Protein AF-A0A0S7CV14-F1 (afdb_monomer_lite)

Foldseek 3Di:
DDDDDDDDDDDDDDDDDDDDDDDDDDDDPPDDPPVPVVVVVVVVPDDDPPDDDDDPDDDDDDDPDDPPDDPPPDPDPADPPHDDPPDPDCPPPVNVVVVVVVVVVVVVVCVVCCVVCVLVVVLLVLLLLVLLLLLVQLVVVVVVVDPSLVSLCVSLVVVVVVVVCCLVPVVVLCVVQLVVCLVCVLVLLVVVCPDPVNVVVCVVPVCSVVSNVVSVCCVPDCCNVCVSVVCVVVVVVVSVVVVVSVVSSSVSNSVCNSCVVVVLVVVLVVDDPVCSVVSSVVVVLVSLLSNLVSNLLLVQLVVLLVQQLVLCVVLVQPPSSVLSVQLSVLSSPPPVSLVVSLVVSLVSLCSVPNVSSVVSSVSSVVVVVCCVPPSVVVSNVVSPPPPPPDD

Sequence (391 aa):
MKERKDPTPAEQGPGTSPGGLDDGSAQDGRDHGEGLMASFVRRLRQPIPGAQPRVRFEMPPELEHDATAEPALDESDGPRFGSPGPRMSAQHPLYVGFMGTAGVGVALMLYYIGTNTAQLLLWIVTALFIALGLDPVVRGLEERKVPRPAGVVIAVGVLVAGVAAFFATLIPTIVEQVSQIVRQAPDWIRGFVDSDFFRSLDSQFGVRDKISQELDKFVKNPDAMGGIFGGVVGFGSTVANGVFGTLIVLVLSLYFLGALPAMKRWGYRLAPRSRRPRVEALSEEITRSVGNYVIGQVCVALLNALFAFIVMSILGIPFSVLLAFVVALLAFIPLVGGLIAAVVVILVALTAGWQTAVIYAICYFAYLQFEAYFISPRIMQKAVAVRVLSP

Structure (mmCIF, N/CA/C/O backbone):
data_AF-A0A0S7CV14-F1
#
_entry.id   AF-A0A0S7CV14-F1
#
loop_
_atom_site.group_PDB
_atom_site.id
_atom_site.type_symbol
_atom_site.label_atom_id
_atom_site.label_alt_id
_atom_site.label_comp_id
_atom_site.label_asym_id
_atom_site.label_entity_id
_atom_site.label_seq_id
_atom_site.pdbx_PDB_ins_code
_atom_site.Cartn_x
_atom_site.Cartn_y
_atom_site.Cartn_z
_atom_site.occupancy
_atom_site.B_iso_or_equiv
_atom_site.auth_seq_id
_atom_site.auth_comp_id
_atom_site.auth_asym_id
_atom_site.auth_atom_id
_atom_site.pdbx_PDB_model_num
ATOM 1 N N . MET A 1 1 ? 58.631 -29.828 -69.213 1.00 36.16 1 MET A N 1
ATOM 2 C CA . MET A 1 1 ? 59.433 -30.170 -70.406 1.00 36.16 1 MET A CA 1
ATOM 3 C C . MET A 1 1 ? 58.811 -31.413 -71.028 1.00 36.16 1 MET A C 1
ATOM 5 O O . MET A 1 1 ? 58.917 -32.447 -70.393 1.00 36.16 1 MET A O 1
ATOM 9 N N . LYS A 1 2 ? 58.154 -31.251 -72.199 1.00 37.91 2 LYS A N 1
ATOM 10 C CA . LYS A 1 2 ? 57.553 -32.270 -73.108 1.00 37.91 2 LYS A CA 1
ATOM 11 C C . LYS A 1 2 ? 56.426 -33.155 -72.515 1.00 37.91 2 LYS A C 1
ATOM 13 O O . LYS A 1 2 ? 56.500 -33.524 -71.361 1.00 37.91 2 LYS A O 1
ATOM 18 N N . GLU A 1 3 ? 55.330 -33.508 -73.193 1.00 39.34 3 GLU A N 1
ATOM 19 C CA . GLU A 1 3 ? 54.965 -33.464 -74.617 1.00 39.34 3 GLU A CA 1
ATOM 20 C C . GLU A 1 3 ? 53.428 -33.600 -74.784 1.00 39.34 3 GLU A C 1
ATOM 22 O O . GLU A 1 3 ? 52.777 -34.285 -74.000 1.00 39.34 3 GLU A O 1
ATOM 27 N N . ARG A 1 4 ? 52.858 -32.946 -75.809 1.00 44.75 4 ARG A N 1
ATOM 28 C CA . ARG A 1 4 ? 51.494 -33.156 -76.351 1.00 44.75 4 ARG A CA 1
ATOM 29 C C . ARG A 1 4 ? 51.472 -34.389 -77.267 1.00 44.75 4 ARG A C 1
ATOM 31 O O . ARG A 1 4 ? 52.431 -34.516 -78.022 1.00 44.75 4 ARG A O 1
ATOM 38 N N . LYS A 1 5 ? 50.332 -35.102 -77.373 1.00 39.78 5 LYS A N 1
ATOM 39 C CA . LYS A 1 5 ? 49.620 -35.399 -78.652 1.00 39.78 5 LYS A CA 1
ATOM 40 C C . LYS A 1 5 ? 48.341 -36.247 -78.455 1.00 39.78 5 LYS A C 1
ATOM 42 O O . LYS A 1 5 ? 48.437 -37.353 -77.940 1.00 39.78 5 LYS A O 1
ATOM 47 N N . ASP A 1 6 ? 47.194 -35.753 -78.937 1.00 46.38 6 ASP A N 1
ATOM 48 C CA . ASP A 1 6 ? 45.999 -36.552 -79.316 1.00 46.38 6 ASP A CA 1
ATOM 49 C C . ASP A 1 6 ? 46.256 -37.303 -80.653 1.00 46.38 6 ASP A C 1
ATOM 51 O O . ASP A 1 6 ? 47.257 -36.975 -81.313 1.00 46.38 6 ASP A O 1
ATOM 55 N N . PRO A 1 7 ? 45.420 -38.279 -81.103 1.00 54.41 7 PRO A N 1
ATOM 56 C CA . PRO A 1 7 ? 44.125 -37.985 -81.770 1.00 54.41 7 PRO A CA 1
ATOM 57 C C . PRO A 1 7 ? 42.987 -39.048 -81.633 1.00 54.41 7 PRO A C 1
ATOM 59 O O . PRO A 1 7 ? 43.198 -40.188 -81.233 1.00 54.41 7 PRO A O 1
ATOM 62 N N . THR A 1 8 ? 41.768 -38.637 -82.021 1.00 42.69 8 THR A N 1
ATOM 63 C CA . THR A 1 8 ? 40.492 -39.381 -82.262 1.00 42.69 8 THR A CA 1
ATOM 64 C C . THR A 1 8 ? 40.602 -40.449 -83.385 1.00 42.69 8 THR A C 1
ATOM 66 O O . THR A 1 8 ? 41.583 -40.365 -84.129 1.00 42.69 8 THR A O 1
ATOM 69 N N . PRO A 1 9 ? 39.669 -41.434 -83.571 1.00 50.28 9 PRO A N 1
ATOM 70 C CA . PRO A 1 9 ? 38.353 -41.280 -84.278 1.00 50.28 9 PRO A CA 1
ATOM 71 C C . PRO A 1 9 ? 37.208 -42.228 -83.759 1.00 50.28 9 PRO A C 1
ATOM 73 O O . PRO A 1 9 ? 37.482 -43.202 -83.075 1.00 50.28 9 PRO A O 1
ATOM 76 N N . ALA A 1 10 ? 35.908 -41.887 -83.787 1.00 36.81 10 ALA A N 1
ATOM 77 C CA . ALA A 1 10 ? 34.860 -41.947 -84.839 1.00 36.81 10 ALA A CA 1
ATOM 78 C C . ALA A 1 10 ? 34.202 -43.330 -85.153 1.00 36.81 10 ALA A C 1
ATOM 80 O O . ALA A 1 10 ? 34.889 -44.321 -85.356 1.00 36.81 10 ALA A O 1
ATOM 81 N N . GLU A 1 11 ? 32.859 -43.277 -85.285 1.00 38.25 11 GLU A N 1
ATOM 82 C CA . GLU A 1 11 ? 31.893 -44.147 -86.010 1.00 38.25 11 GLU A CA 1
ATOM 83 C C . GLU A 1 11 ? 31.310 -45.444 -85.402 1.00 38.25 11 GLU A C 1
ATOM 85 O O . GLU A 1 11 ? 32.016 -46.418 -85.167 1.00 38.25 11 GLU A O 1
ATOM 90 N N . GLN A 1 12 ? 29.964 -45.491 -85.305 1.00 35.78 12 GLN A N 1
ATOM 91 C CA . GLN A 1 12 ? 29.077 -46.339 -86.141 1.00 35.78 12 GLN A CA 1
ATOM 92 C C . GLN A 1 12 ? 27.573 -46.019 -85.900 1.00 35.78 12 GLN A C 1
ATOM 94 O O . GLN A 1 12 ? 27.108 -46.018 -84.763 1.00 35.78 12 GLN A O 1
ATOM 99 N N . GLY A 1 13 ? 26.823 -45.723 -86.980 1.00 32.78 13 GLY A N 1
ATOM 100 C CA . GLY A 1 13 ? 25.337 -45.732 -87.050 1.00 32.78 13 GLY A CA 1
ATOM 101 C C . GLY A 1 13 ? 24.785 -47.162 -87.267 1.00 32.78 13 GLY A C 1
ATOM 102 O O . GLY A 1 13 ? 25.538 -48.083 -86.953 1.00 32.78 13 GLY A O 1
ATOM 103 N N . PRO A 1 14 ? 23.580 -47.425 -87.854 1.00 49.25 14 PRO A N 1
ATOM 104 C CA . PRO A 1 14 ? 22.709 -46.539 -88.663 1.00 49.25 14 PRO A CA 1
ATOM 105 C C . PRO A 1 14 ? 21.156 -46.754 -88.557 1.00 49.25 14 PRO A C 1
ATOM 107 O O . PRO A 1 14 ? 20.682 -47.691 -87.927 1.00 49.25 14 PRO A O 1
ATOM 110 N N . GLY A 1 15 ? 20.386 -45.934 -89.304 1.00 32.53 15 GLY A N 1
ATOM 111 C CA . GLY A 1 15 ? 19.053 -46.251 -89.889 1.00 32.53 15 GLY A CA 1
ATOM 112 C C . GLY A 1 15 ? 17.812 -45.946 -89.026 1.00 32.53 15 GLY A C 1
ATOM 113 O O . GLY A 1 15 ? 17.838 -46.181 -87.831 1.00 32.53 15 GLY A O 1
ATOM 114 N N . THR A 1 16 ? 16.665 -45.435 -89.495 1.00 34.78 16 THR A N 1
ATOM 115 C CA . THR A 1 16 ? 16.084 -45.152 -90.829 1.00 34.78 16 THR A CA 1
ATOM 116 C C . THR A 1 16 ? 14.830 -44.254 -90.643 1.00 34.78 16 THR A C 1
ATOM 118 O O . THR A 1 16 ? 14.203 -44.296 -89.591 1.00 34.78 16 THR A O 1
ATOM 121 N N . SER A 1 17 ? 14.480 -43.455 -91.667 1.00 37.56 17 SER A N 1
ATOM 122 C CA . SER A 1 17 ? 13.232 -42.654 -91.880 1.00 37.56 17 SER A CA 1
ATOM 123 C C . SER A 1 17 ? 11.912 -43.476 -91.804 1.00 37.56 17 SER A C 1
ATOM 125 O O . SER A 1 17 ? 12.051 -44.695 -91.708 1.00 37.56 17 SER A O 1
ATOM 127 N N . PRO A 1 18 ? 10.660 -42.936 -91.956 1.00 47.88 18 PRO A N 1
ATOM 128 C CA . PRO A 1 18 ? 10.207 -41.593 -92.403 1.00 47.88 18 PRO A CA 1
ATOM 129 C C . PRO A 1 18 ? 8.995 -40.952 -91.650 1.00 47.88 18 PRO A C 1
ATOM 131 O O . PRO A 1 18 ? 8.305 -41.592 -90.875 1.00 47.88 18 PRO A O 1
ATOM 134 N N . GLY A 1 19 ? 8.738 -39.669 -91.955 1.00 32.25 19 GLY A N 1
ATOM 135 C CA . GLY A 1 19 ? 7.434 -39.025 -92.233 1.00 32.25 19 GLY A CA 1
ATOM 136 C C . GLY A 1 19 ? 6.157 -39.305 -91.413 1.00 32.25 19 GLY A C 1
ATOM 137 O O . GLY A 1 19 ? 5.649 -40.416 -91.406 1.00 32.25 19 GLY A O 1
ATOM 138 N N . GLY A 1 20 ? 5.512 -38.212 -90.977 1.00 31.31 20 GLY A N 1
ATOM 139 C CA . GLY A 1 20 ? 4.050 -38.068 -91.063 1.00 31.31 20 GLY A CA 1
ATOM 140 C C . GLY A 1 20 ? 3.252 -37.993 -89.756 1.00 31.31 20 GLY A C 1
ATOM 141 O O . GLY A 1 20 ? 2.954 -39.018 -89.166 1.00 31.31 20 GLY A O 1
ATOM 142 N N . LEU A 1 21 ? 2.804 -36.765 -89.464 1.00 37.84 21 LEU A N 1
ATOM 143 C CA . LEU A 1 21 ? 1.480 -36.363 -88.957 1.00 37.84 21 LEU A CA 1
ATOM 144 C C . LEU A 1 21 ? 1.041 -36.641 -87.497 1.00 37.84 21 LEU A C 1
ATOM 146 O O . LEU A 1 21 ? 1.035 -37.758 -86.998 1.00 37.84 21 LEU A O 1
ATOM 150 N N . ASP A 1 22 ? 0.541 -35.528 -86.950 1.00 38.75 22 ASP A N 1
ATOM 151 C CA . ASP A 1 22 ? -0.572 -35.319 -86.018 1.00 38.75 22 ASP A CA 1
ATOM 152 C C . ASP A 1 22 ? -0.367 -35.239 -84.490 1.00 38.75 22 ASP A C 1
ATOM 154 O O . ASP A 1 22 ? 0.005 -36.179 -83.796 1.00 38.75 22 ASP A O 1
ATOM 158 N N . ASP A 1 23 ? -0.757 -34.040 -84.032 1.00 38.38 23 ASP A N 1
ATOM 159 C CA . ASP A 1 23 ? -1.493 -33.673 -82.824 1.00 38.38 23 ASP A CA 1
ATOM 160 C C . ASP A 1 23 ? -0.839 -33.648 -81.435 1.00 38.38 23 ASP A C 1
ATOM 162 O O . ASP A 1 23 ? -0.288 -34.613 -80.917 1.00 38.38 23 ASP A O 1
ATOM 166 N N . GLY A 1 24 ? -1.086 -32.518 -80.757 1.00 33.62 24 GLY A N 1
ATOM 167 C CA . GLY A 1 24 ? -1.339 -32.528 -79.316 1.00 33.62 24 GLY A CA 1
ATOM 168 C C . GLY A 1 24 ? -0.410 -31.681 -78.453 1.00 33.62 24 GLY A C 1
ATOM 169 O O . GLY A 1 24 ? 0.493 -32.196 -77.811 1.00 33.62 24 GLY A O 1
ATOM 170 N N . SER A 1 25 ? -0.714 -30.382 -78.372 1.00 38.00 25 SER A N 1
ATOM 171 C CA . SER A 1 25 ? -0.746 -29.576 -77.134 1.00 38.00 25 SER A CA 1
ATOM 172 C C . SER A 1 25 ? 0.313 -29.813 -76.036 1.00 38.00 25 SER A C 1
ATOM 174 O O . SER A 1 25 ? 0.199 -30.758 -75.260 1.00 38.00 25 SER A O 1
ATOM 176 N N . ALA A 1 26 ? 1.209 -28.835 -75.847 1.00 38.34 26 ALA A N 1
ATOM 177 C CA . ALA A 1 26 ? 1.405 -28.096 -74.581 1.00 38.34 26 ALA A CA 1
ATOM 178 C C . ALA A 1 26 ? 2.696 -27.260 -74.658 1.00 38.34 26 ALA A C 1
ATOM 180 O O . ALA A 1 26 ? 3.786 -27.760 -74.387 1.00 38.34 26 ALA A O 1
ATOM 181 N N . GLN A 1 27 ? 2.576 -25.979 -75.024 1.00 45.00 27 GLN A N 1
ATOM 182 C CA . GLN A 1 27 ? 3.681 -25.022 -74.958 1.00 45.00 27 GLN A CA 1
ATOM 183 C C . GLN A 1 27 ? 3.484 -24.060 -73.779 1.00 45.00 27 GLN A C 1
ATOM 185 O O . GLN A 1 27 ? 2.411 -23.495 -73.571 1.00 45.00 27 GLN A O 1
ATOM 190 N N . ASP A 1 28 ? 4.565 -23.963 -73.012 1.00 41.22 28 ASP A N 1
ATOM 191 C CA . ASP A 1 28 ? 4.828 -23.215 -71.786 1.00 41.22 28 ASP A CA 1
ATOM 192 C C . ASP A 1 28 ? 4.597 -21.703 -71.975 1.00 41.22 28 ASP A C 1
ATOM 194 O O . ASP A 1 28 ? 5.262 -21.046 -72.774 1.00 41.22 28 ASP A O 1
ATOM 198 N N . GLY A 1 29 ? 3.628 -21.152 -71.242 1.00 45.16 29 GLY A N 1
ATOM 199 C CA . GLY A 1 29 ? 3.330 -19.724 -71.186 1.00 45.16 29 GLY A CA 1
ATOM 200 C C . GLY A 1 29 ? 4.096 -19.046 -70.054 1.00 45.16 29 GLY A C 1
ATOM 201 O O . GLY A 1 29 ? 3.532 -18.765 -68.999 1.00 45.16 29 GLY A O 1
ATOM 202 N N . ARG A 1 30 ? 5.374 -18.745 -70.281 1.00 51.00 30 ARG A N 1
ATOM 203 C CA . ARG A 1 30 ? 6.171 -17.831 -69.452 1.00 51.00 30 ARG A CA 1
ATOM 204 C C . ARG A 1 30 ? 6.803 -16.789 -70.363 1.00 51.00 30 ARG A C 1
ATOM 206 O O . ARG A 1 30 ? 7.847 -17.074 -70.913 1.00 51.00 30 ARG A O 1
ATOM 213 N N . ASP A 1 31 ? 6.119 -15.652 -70.556 1.00 53.78 31 ASP A N 1
ATOM 214 C CA . ASP A 1 31 ? 6.702 -14.364 -71.007 1.00 53.78 31 ASP A CA 1
ATOM 215 C C . ASP A 1 31 ? 5.619 -13.278 -71.208 1.00 53.78 31 ASP A C 1
ATOM 217 O O . ASP A 1 31 ? 5.339 -12.847 -72.322 1.00 53.78 31 ASP A O 1
ATOM 221 N N . HIS A 1 32 ? 4.939 -12.831 -70.142 1.00 53.03 32 HIS A N 1
ATOM 222 C CA . HIS A 1 32 ? 3.947 -11.730 -70.230 1.00 53.03 32 HIS A CA 1
ATOM 223 C C . HIS A 1 32 ? 4.124 -10.620 -69.166 1.00 53.03 32 HIS A C 1
ATOM 225 O O . HIS A 1 32 ? 3.243 -9.780 -68.994 1.00 53.03 32 HIS A O 1
ATOM 231 N N . GLY A 1 33 ? 5.258 -10.572 -68.453 1.00 52.12 33 GLY A N 1
ATOM 232 C CA . GLY A 1 33 ? 5.476 -9.609 -67.357 1.00 52.12 33 GLY A CA 1
ATOM 233 C C . GLY A 1 33 ? 6.300 -8.359 -67.698 1.00 52.12 33 GLY A C 1
ATOM 234 O O . GLY A 1 33 ? 6.065 -7.297 -67.125 1.00 52.12 33 GLY A O 1
ATOM 235 N N . GLU A 1 34 ? 7.254 -8.444 -68.630 1.00 55.72 34 GLU A N 1
ATOM 236 C CA . GLU A 1 34 ? 8.284 -7.398 -68.786 1.00 55.72 34 GLU A CA 1
ATOM 237 C C . GLU A 1 34 ? 7.879 -6.228 -69.706 1.00 55.72 34 GLU A C 1
ATOM 239 O O . GLU A 1 34 ? 8.406 -5.121 -69.587 1.00 55.72 34 GLU A O 1
ATOM 244 N N . GLY A 1 35 ? 6.882 -6.412 -70.580 1.00 54.03 35 GLY A N 1
ATOM 245 C CA . GLY A 1 35 ? 6.469 -5.380 -71.544 1.00 54.03 35 GLY A CA 1
ATOM 246 C C . GLY A 1 35 ? 5.676 -4.210 -70.941 1.00 54.03 35 GLY A C 1
ATOM 247 O O . GLY A 1 35 ? 5.776 -3.071 -71.410 1.00 54.03 35 GLY A O 1
ATOM 248 N N . LEU A 1 36 ? 4.903 -4.451 -69.876 1.00 60.38 36 LEU A N 1
ATOM 249 C CA . LEU A 1 36 ? 3.983 -3.447 -69.323 1.00 60.38 36 LEU A CA 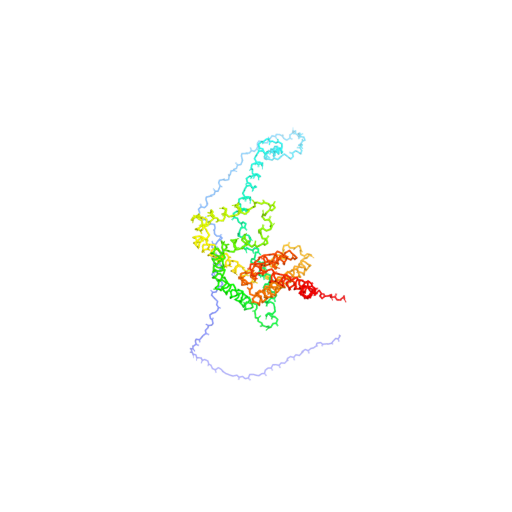1
ATOM 250 C C . LEU A 1 36 ? 4.717 -2.355 -68.533 1.00 60.38 36 LEU A C 1
ATOM 252 O O . LEU A 1 36 ? 4.430 -1.171 -68.721 1.00 60.38 36 LEU A O 1
ATOM 256 N N . MET A 1 37 ? 5.725 -2.720 -67.737 1.00 58.78 37 MET A N 1
ATOM 257 C CA . MET A 1 37 ? 6.538 -1.761 -66.974 1.00 58.78 37 MET A CA 1
ATOM 258 C C . MET A 1 37 ? 7.378 -0.853 -67.885 1.00 58.78 37 MET A C 1
ATOM 260 O O . MET A 1 37 ? 7.449 0.357 -67.657 1.00 58.78 37 MET A O 1
ATOM 264 N N . ALA A 1 38 ? 7.936 -1.393 -68.974 1.00 61.97 38 ALA A N 1
ATOM 265 C CA . ALA A 1 38 ? 8.714 -0.612 -69.937 1.00 61.97 38 ALA A CA 1
ATOM 266 C C . ALA A 1 38 ? 7.852 0.426 -70.687 1.00 61.97 38 ALA A C 1
ATOM 268 O O . ALA A 1 38 ? 8.295 1.547 -70.954 1.00 61.97 38 ALA A O 1
ATOM 269 N N . SER A 1 39 ? 6.592 0.087 -70.981 1.00 64.81 39 SER A N 1
ATOM 270 C CA . SER A 1 39 ? 5.654 0.993 -71.655 1.00 64.81 39 SER A CA 1
ATOM 271 C C . SER A 1 39 ? 5.191 2.159 -70.766 1.00 64.81 39 SER A C 1
ATOM 273 O O . SER A 1 39 ? 5.013 3.282 -71.250 1.00 64.81 39 SER A O 1
ATOM 275 N N . PHE A 1 40 ? 5.073 1.929 -69.454 1.00 65.69 40 PHE A N 1
ATOM 276 C CA . PHE A 1 40 ? 4.619 2.929 -68.487 1.00 65.69 40 PHE A CA 1
ATOM 277 C C . PHE A 1 40 ? 5.693 3.994 -68.214 1.00 65.69 40 PHE A C 1
ATOM 279 O O . PHE A 1 40 ? 5.411 5.193 -68.220 1.00 65.69 40 PHE A O 1
ATOM 286 N N . VAL A 1 41 ? 6.957 3.572 -68.094 1.00 67.81 41 VAL A N 1
ATOM 287 C CA . VAL A 1 41 ? 8.108 4.479 -67.918 1.00 67.81 41 VAL A CA 1
ATOM 288 C C . VAL A 1 41 ? 8.319 5.369 -69.151 1.00 67.81 41 VAL A C 1
ATOM 290 O O . VAL A 1 41 ? 8.730 6.524 -69.027 1.00 67.81 41 VAL A O 1
ATOM 293 N N . ARG A 1 42 ? 7.975 4.881 -70.352 1.00 63.75 42 ARG A N 1
ATOM 294 C CA . ARG A 1 42 ? 8.097 5.657 -71.595 1.00 63.75 42 ARG A CA 1
ATOM 295 C C . ARG A 1 42 ? 7.019 6.739 -71.740 1.00 63.75 42 ARG A C 1
ATOM 297 O O . ARG A 1 42 ? 7.303 7.781 -72.326 1.00 63.75 42 ARG A O 1
ATOM 304 N N . ARG A 1 43 ? 5.822 6.543 -71.169 1.00 61.91 43 ARG A N 1
ATOM 305 C CA . ARG A 1 43 ? 4.749 7.561 -71.151 1.00 61.91 43 ARG A CA 1
ATOM 306 C C . ARG A 1 43 ? 5.032 8.723 -70.196 1.00 61.91 43 ARG A C 1
ATOM 308 O O . ARG A 1 43 ? 4.651 9.845 -70.496 1.00 61.91 43 ARG A O 1
ATOM 315 N N . LEU A 1 44 ? 5.765 8.490 -69.108 1.00 63.94 44 LEU A N 1
ATOM 316 C CA . LEU A 1 44 ? 6.154 9.535 -68.148 1.00 63.94 44 LEU A CA 1
ATOM 317 C C . LEU A 1 44 ? 7.231 10.507 -68.666 1.00 63.94 44 LEU A C 1
ATOM 319 O O . LEU A 1 44 ? 7.467 11.540 -68.048 1.00 63.94 44 LEU A O 1
ATOM 323 N N . ARG A 1 45 ? 7.886 10.195 -69.792 1.00 62.31 45 ARG A N 1
ATOM 324 C CA . ARG A 1 45 ? 8.935 11.032 -70.403 1.00 62.31 45 ARG A CA 1
ATOM 325 C C . ARG A 1 45 ? 8.459 11.891 -71.575 1.00 62.31 45 ARG A C 1
ATOM 327 O O . ARG A 1 45 ? 9.288 12.549 -72.200 1.00 62.31 45 ARG A O 1
ATOM 334 N N . GLN A 1 46 ? 7.168 11.891 -71.902 1.00 71.75 46 GLN A N 1
ATOM 335 C CA . GLN A 1 46 ? 6.671 12.721 -72.998 1.00 71.75 46 GLN A CA 1
ATOM 336 C C . GLN A 1 46 ? 6.376 14.149 -72.510 1.00 71.75 46 GLN A C 1
ATOM 338 O O . GLN A 1 46 ? 5.657 14.316 -71.524 1.00 71.75 46 GLN A O 1
ATOM 343 N N . PRO A 1 47 ? 6.932 15.185 -73.168 1.00 63.16 47 PRO A N 1
ATOM 344 C CA . PRO A 1 47 ? 6.632 16.570 -72.834 1.00 63.16 47 PRO A CA 1
ATOM 345 C C . PRO A 1 47 ? 5.158 16.881 -73.124 1.00 63.16 47 PRO A C 1
ATOM 347 O O . PRO A 1 47 ? 4.592 16.428 -74.119 1.00 63.16 47 PRO A O 1
ATOM 350 N N . ILE A 1 48 ? 4.545 17.648 -72.223 1.00 66.00 48 ILE A N 1
ATOM 351 C CA . ILE A 1 48 ? 3.122 18.001 -72.247 1.00 66.00 48 ILE A CA 1
ATOM 352 C C . ILE A 1 48 ? 2.807 18.781 -73.541 1.00 66.00 48 ILE A C 1
ATOM 354 O O . ILE A 1 48 ? 3.435 19.819 -73.782 1.00 66.00 48 ILE A O 1
ATOM 358 N N . PRO A 1 49 ? 1.846 18.330 -74.372 1.00 59.72 49 PRO A N 1
ATOM 359 C CA . PRO A 1 49 ? 1.435 19.061 -75.566 1.00 59.72 49 PRO A CA 1
ATOM 360 C C . PRO A 1 49 ? 0.812 20.408 -75.174 1.00 59.72 49 PRO A C 1
ATOM 362 O O . PRO A 1 49 ? -0.146 20.442 -74.406 1.00 59.72 49 PRO A O 1
ATOM 365 N N . GLY A 1 50 ? 1.355 21.514 -75.693 1.00 65.50 50 GLY A N 1
ATOM 366 C CA . GLY A 1 50 ? 0.827 22.869 -75.466 1.00 65.50 50 GLY A CA 1
ATOM 367 C C . GLY A 1 50 ? 1.759 23.846 -74.741 1.00 65.50 50 GLY A C 1
ATOM 368 O O . GLY A 1 50 ? 1.354 24.976 -74.475 1.00 65.50 50 GLY A O 1
ATOM 369 N N . ALA A 1 51 ? 3.006 23.471 -74.442 1.00 61.00 51 ALA A N 1
ATOM 370 C CA . ALA A 1 51 ? 3.989 24.423 -73.925 1.00 61.00 51 ALA A CA 1
ATOM 371 C C . ALA A 1 51 ? 4.368 25.451 -75.010 1.00 61.00 51 ALA A C 1
ATOM 373 O O . ALA A 1 51 ? 5.077 25.128 -75.963 1.00 61.00 51 ALA A O 1
ATOM 374 N N . GLN A 1 52 ? 3.886 26.690 -74.873 1.00 66.81 52 GLN A N 1
ATOM 375 C CA . GLN A 1 52 ? 4.308 27.792 -75.737 1.00 66.81 52 GLN A CA 1
ATOM 376 C C . GLN A 1 52 ? 5.800 28.115 -75.518 1.00 66.81 52 GLN A C 1
ATOM 378 O O . GLN A 1 52 ? 6.295 27.984 -74.391 1.00 66.81 52 GLN A O 1
ATOM 383 N N . PRO A 1 53 ? 6.535 28.552 -76.559 1.00 63.25 53 PRO A N 1
ATOM 384 C CA . PRO A 1 53 ? 7.939 28.915 -76.424 1.00 63.25 53 PRO A CA 1
ATOM 385 C C . PRO A 1 53 ? 8.050 30.128 -75.498 1.00 63.25 53 PRO A C 1
ATOM 387 O O . PRO A 1 53 ? 7.390 31.142 -75.720 1.00 63.25 53 PRO A O 1
ATOM 390 N N . ARG A 1 54 ? 8.884 30.051 -74.455 1.00 63.94 54 ARG A N 1
ATOM 391 C CA . ARG A 1 54 ? 9.205 31.241 -73.657 1.00 63.94 54 ARG A CA 1
ATOM 392 C C . ARG A 1 54 ? 9.912 32.242 -74.568 1.00 63.94 54 ARG A C 1
ATOM 394 O O . ARG A 1 54 ? 10.955 31.913 -75.130 1.00 63.94 54 ARG A O 1
ATOM 401 N N . VAL A 1 55 ? 9.348 33.442 -74.695 1.00 64.12 55 VAL A N 1
ATOM 402 C CA . VAL A 1 55 ? 9.978 34.569 -75.391 1.00 64.12 55 VAL A CA 1
ATOM 403 C C . VAL A 1 55 ? 11.344 34.799 -74.753 1.00 64.12 55 VAL A C 1
ATOM 405 O O . VAL A 1 55 ? 11.447 35.084 -73.558 1.00 64.12 55 VAL A O 1
ATOM 408 N N . ARG A 1 56 ? 12.402 34.587 -75.535 1.00 67.00 56 ARG A N 1
ATOM 409 C CA . ARG A 1 56 ? 13.774 34.814 -75.100 1.00 67.00 56 ARG A CA 1
ATOM 410 C C . ARG A 1 56 ? 13.986 36.320 -75.059 1.00 67.00 56 ARG A C 1
ATOM 412 O O . ARG A 1 56 ? 13.991 36.961 -76.101 1.00 67.00 56 ARG A O 1
ATOM 419 N N . PHE A 1 57 ? 14.094 36.873 -73.858 1.00 62.69 57 PHE A N 1
ATOM 420 C CA . PHE A 1 57 ? 14.438 38.277 -73.683 1.00 62.69 57 PHE A CA 1
ATOM 421 C C . PHE A 1 57 ? 15.904 38.447 -74.098 1.00 62.69 57 PHE A C 1
ATOM 423 O O . PHE A 1 57 ? 16.807 37.983 -73.402 1.00 62.69 57 PHE A O 1
ATOM 430 N N . GLU A 1 58 ? 16.127 39.011 -75.281 1.00 66.38 58 GLU A N 1
ATOM 431 C CA . GLU A 1 58 ? 17.445 39.447 -75.734 1.00 66.38 58 GLU A CA 1
ATOM 432 C C . GLU A 1 58 ? 17.735 40.788 -75.055 1.00 66.38 58 GLU A C 1
ATOM 434 O O . GLU A 1 58 ? 16.938 41.723 -75.140 1.00 66.38 58 GLU A O 1
ATOM 439 N N . MET A 1 59 ? 18.824 40.851 -74.288 1.00 59.72 59 MET A N 1
ATOM 440 C CA . MET A 1 59 ? 19.237 42.088 -73.626 1.00 59.72 59 MET A CA 1
ATOM 441 C C . MET A 1 59 ? 19.641 43.115 -74.695 1.00 59.72 59 MET A C 1
ATOM 443 O O . MET A 1 59 ? 20.298 42.730 -75.667 1.00 59.72 59 MET A O 1
ATOM 447 N N . PRO A 1 60 ? 19.279 44.402 -74.540 1.00 69.19 60 PRO A N 1
ATOM 448 C CA . PRO A 1 60 ? 19.800 45.459 -75.400 1.00 69.19 60 PRO A CA 1
ATOM 449 C C . PRO A 1 60 ? 21.335 45.442 -75.371 1.00 69.19 60 PRO A C 1
ATOM 451 O O . PRO A 1 60 ? 21.897 45.148 -74.313 1.00 69.19 60 PRO A O 1
ATOM 454 N N . PRO A 1 61 ? 22.018 45.749 -76.489 1.00 65.75 61 PRO A N 1
ATOM 455 C CA . PRO A 1 61 ? 23.473 45.788 -76.511 1.00 65.75 61 PRO A CA 1
ATOM 456 C C . PRO A 1 61 ? 23.968 46.780 -75.457 1.00 65.75 61 PRO A C 1
ATOM 458 O O . PRO A 1 61 ? 23.516 47.927 -75.406 1.00 65.75 61 PRO A O 1
ATOM 461 N N . GLU A 1 62 ? 24.863 46.308 -74.591 1.00 59.34 62 GLU A N 1
ATOM 462 C CA . GLU A 1 62 ? 25.572 47.157 -73.645 1.00 59.34 62 GLU A CA 1
ATOM 463 C C . GLU A 1 62 ? 26.357 48.194 -74.452 1.00 59.34 62 GLU A C 1
ATOM 465 O O . GLU A 1 62 ? 27.127 47.854 -75.349 1.00 59.34 62 GLU A O 1
ATOM 470 N N . LEU A 1 63 ? 26.111 49.475 -74.177 1.00 60.72 63 LEU A N 1
ATOM 471 C CA . LEU A 1 63 ? 26.959 50.548 -74.676 1.00 60.72 63 LEU A CA 1
ATOM 472 C C . LEU A 1 63 ? 28.352 50.319 -74.087 1.00 60.72 63 LEU A C 1
ATOM 474 O O . LEU A 1 63 ? 28.528 50.511 -72.883 1.00 60.72 63 LEU A O 1
ATOM 478 N N . GLU A 1 64 ? 29.306 49.902 -74.923 1.00 55.75 64 GLU A N 1
ATOM 479 C CA . GLU A 1 64 ? 30.734 49.908 -74.605 1.00 55.75 64 GLU A CA 1
ATOM 480 C C . GLU A 1 64 ? 31.099 51.308 -74.095 1.00 55.75 64 GLU A C 1
ATOM 482 O O . GLU A 1 64 ? 31.230 52.263 -74.860 1.00 55.75 64 GLU A O 1
ATOM 487 N N . HIS A 1 65 ? 31.190 51.453 -72.775 1.00 51.06 65 HIS A N 1
ATOM 488 C CA . HIS A 1 65 ? 31.909 52.565 -72.181 1.00 51.06 65 HIS A CA 1
ATOM 489 C C . HIS A 1 65 ? 33.393 52.261 -72.349 1.00 51.06 65 HIS A C 1
ATOM 491 O O . HIS A 1 65 ? 33.858 51.202 -71.928 1.00 51.06 65 HIS A O 1
ATOM 497 N N . ASP A 1 66 ? 34.088 53.192 -73.001 1.00 47.69 66 ASP A N 1
ATOM 498 C CA . ASP A 1 66 ? 35.522 53.188 -73.269 1.00 47.69 66 ASP A CA 1
ATOM 499 C C . ASP A 1 66 ? 36.342 52.536 -72.149 1.00 47.69 66 ASP A C 1
ATOM 501 O O . ASP A 1 66 ? 36.319 52.945 -70.985 1.00 47.69 66 ASP A O 1
ATOM 505 N N . ALA A 1 67 ? 37.129 51.543 -72.551 1.00 54.66 67 ALA A N 1
ATOM 506 C CA . ALA A 1 67 ? 38.073 50.794 -71.738 1.00 54.66 67 ALA A CA 1
ATOM 507 C C . ALA A 1 67 ? 39.340 51.608 -71.394 1.00 54.66 67 ALA A C 1
ATOM 509 O O . ALA A 1 67 ? 40.460 51.126 -71.555 1.00 54.66 67 ALA A O 1
ATOM 510 N N . THR A 1 68 ? 39.193 52.846 -70.914 1.00 52.53 68 THR A N 1
ATOM 511 C CA . THR A 1 68 ? 40.322 53.678 -70.460 1.00 52.53 68 THR A CA 1
ATOM 512 C C . THR A 1 68 ? 39.982 54.479 -69.210 1.00 52.53 68 THR A C 1
ATOM 514 O O . THR A 1 68 ? 39.954 55.705 -69.226 1.00 52.53 68 THR A O 1
ATOM 517 N N . ALA A 1 69 ? 39.732 53.770 -68.117 1.00 54.25 69 ALA A N 1
ATOM 518 C CA . ALA A 1 69 ? 40.103 54.166 -66.761 1.00 54.25 69 ALA A CA 1
ATOM 519 C C . ALA A 1 69 ? 39.704 53.008 -65.848 1.00 54.25 69 ALA A C 1
ATOM 521 O O . ALA A 1 69 ? 38.528 52.836 -65.551 1.00 54.25 69 ALA A O 1
ATOM 522 N N . GLU A 1 70 ? 40.667 52.200 -65.417 1.00 51.50 70 GLU A N 1
ATOM 523 C CA . GLU A 1 70 ? 40.471 51.352 -64.245 1.00 51.50 70 GLU A CA 1
ATOM 524 C C . GLU A 1 70 ? 40.588 52.246 -62.998 1.00 51.50 70 GLU A C 1
ATOM 526 O O . GLU A 1 70 ? 41.704 52.630 -62.637 1.00 51.50 70 GLU A O 1
ATOM 531 N N . PRO A 1 71 ? 39.505 52.602 -62.283 1.00 50.62 71 PRO A N 1
ATOM 532 C CA . PRO A 1 71 ? 39.635 52.726 -60.848 1.00 50.62 71 PRO A CA 1
ATOM 533 C C . PRO A 1 71 ? 39.761 51.296 -60.324 1.00 50.62 71 PRO A C 1
ATOM 535 O O . PRO A 1 71 ? 38.914 50.450 -60.610 1.00 50.62 71 PRO A O 1
ATOM 538 N N . ALA A 1 72 ? 40.847 51.018 -59.605 1.00 55.38 72 ALA A N 1
ATOM 539 C CA . ALA A 1 72 ? 41.047 49.758 -58.904 1.00 55.38 72 ALA A CA 1
ATOM 540 C C . ALA A 1 72 ? 39.734 49.332 -58.223 1.00 55.38 72 ALA A C 1
ATOM 542 O O . ALA A 1 72 ? 39.234 50.035 -57.342 1.00 55.38 72 ALA A O 1
ATOM 543 N N . LEU A 1 73 ? 39.147 48.227 -58.690 1.00 52.91 73 LEU A N 1
ATOM 544 C CA . LEU A 1 73 ? 37.969 47.634 -58.078 1.00 52.91 73 LEU A CA 1
ATOM 545 C C . LEU A 1 73 ? 38.389 47.136 -56.699 1.00 52.91 73 LEU A C 1
ATOM 547 O O . LEU A 1 73 ? 39.051 46.110 -56.567 1.00 52.91 73 LEU A O 1
ATOM 551 N N . ASP A 1 74 ? 38.033 47.912 -55.684 1.00 51.25 74 ASP A N 1
ATOM 552 C CA . ASP A 1 74 ? 38.032 47.482 -54.298 1.00 51.25 74 ASP A CA 1
ATOM 553 C C . ASP A 1 74 ? 37.096 46.262 -54.214 1.00 51.25 74 ASP A C 1
ATOM 555 O O . ASP A 1 74 ? 35.890 46.380 -54.466 1.00 51.25 74 ASP A O 1
ATOM 559 N N . GLU A 1 75 ? 37.653 45.077 -53.943 1.00 55.62 75 GLU A N 1
ATOM 560 C CA . GLU A 1 75 ? 36.910 43.847 -53.647 1.00 55.62 75 GLU A CA 1
ATOM 561 C C . GLU A 1 75 ? 36.084 44.056 -52.366 1.00 55.62 75 GLU A C 1
ATOM 563 O O . GLU A 1 75 ? 36.434 43.612 -51.274 1.00 55.62 75 GLU A O 1
ATOM 568 N N . SER A 1 76 ? 34.958 44.751 -52.485 1.00 56.97 76 SER A N 1
ATOM 569 C CA . SER A 1 76 ? 33.947 44.834 -51.438 1.00 56.97 76 SER A CA 1
ATOM 570 C C . SER A 1 76 ? 32.798 43.897 -51.797 1.00 56.97 76 SER A C 1
ATOM 572 O O . SER A 1 76 ? 31.824 44.258 -52.456 1.00 56.97 76 SER A O 1
ATOM 574 N N . ASP A 1 77 ? 32.939 42.645 -51.362 1.00 58.06 77 ASP A N 1
ATOM 575 C CA . ASP A 1 77 ? 31.885 41.629 -51.357 1.00 58.06 77 ASP A CA 1
ATOM 576 C C . ASP A 1 77 ? 30.748 42.072 -50.410 1.00 58.06 77 ASP A C 1
ATOM 578 O O . ASP A 1 77 ? 30.699 41.742 -49.223 1.00 58.06 77 ASP A O 1
ATOM 582 N N . GLY A 1 78 ? 29.869 42.945 -50.909 1.00 63.72 78 GLY A N 1
ATOM 583 C CA . GLY A 1 78 ? 28.709 43.460 -50.189 1.00 63.72 78 GLY A CA 1
ATOM 584 C C . GLY A 1 78 ? 27.482 42.557 -50.382 1.00 63.72 78 GLY A C 1
ATOM 585 O O . GLY A 1 78 ? 27.111 42.267 -51.522 1.00 63.72 78 GLY A O 1
ATOM 586 N N . PRO A 1 79 ? 26.785 42.122 -49.313 1.00 63.84 79 PRO A N 1
ATOM 587 C CA . PRO A 1 79 ? 25.644 41.218 -49.443 1.00 63.84 79 PRO A CA 1
ATOM 588 C C . PRO A 1 79 ? 24.477 41.853 -50.226 1.00 63.84 79 PRO A C 1
ATOM 590 O O . PRO A 1 79 ? 23.952 42.904 -49.864 1.00 63.84 79 PRO A O 1
ATOM 593 N N . ARG A 1 80 ? 24.037 41.155 -51.288 1.00 67.12 80 ARG A N 1
ATOM 594 C CA . ARG A 1 80 ? 22.955 41.527 -52.237 1.00 67.12 80 ARG A CA 1
ATOM 595 C C . ARG A 1 80 ? 21.581 41.797 -51.607 1.00 67.12 80 ARG A C 1
ATOM 597 O O . ARG A 1 80 ? 20.737 42.436 -52.226 1.00 67.12 80 ARG A O 1
ATOM 604 N N . PHE A 1 81 ? 21.351 41.298 -50.400 1.00 69.00 81 PHE A N 1
ATOM 605 C CA . PHE A 1 81 ? 20.212 41.640 -49.555 1.00 69.00 81 PHE A CA 1
ATOM 606 C C . PHE A 1 81 ? 20.828 42.367 -48.369 1.00 69.00 81 PHE A C 1
ATOM 608 O O . PHE A 1 81 ? 21.685 41.771 -47.721 1.00 69.00 81 PHE A O 1
ATOM 615 N N . GLY A 1 82 ? 20.477 43.638 -48.157 1.00 72.75 82 GLY A N 1
ATOM 616 C CA . GLY A 1 82 ? 21.159 44.533 -47.215 1.00 72.75 82 GLY A CA 1
ATOM 617 C C . GLY A 1 82 ? 21.504 43.903 -45.861 1.00 72.75 82 GLY A C 1
ATOM 618 O O . GLY A 1 82 ? 20.905 42.913 -45.437 1.00 72.75 82 GLY A O 1
ATOM 619 N N . SER A 1 83 ? 22.494 44.484 -45.183 1.00 73.69 83 SER A N 1
ATOM 620 C CA . SER A 1 83 ? 23.018 43.972 -43.916 1.00 73.69 83 SER A CA 1
ATOM 621 C C . SER A 1 83 ? 21.887 43.571 -42.952 1.00 73.69 83 SER A C 1
ATOM 623 O O . SER A 1 83 ? 20.935 44.340 -42.780 1.00 73.69 83 SER A O 1
ATOM 625 N N . PRO A 1 84 ? 21.950 42.370 -42.330 1.00 75.19 84 PRO A N 1
ATOM 626 C CA . PRO A 1 84 ? 20.960 41.951 -41.349 1.00 75.19 84 PRO A CA 1
ATOM 627 C C . PRO A 1 84 ? 20.730 43.073 -40.339 1.00 75.19 84 PRO A C 1
ATOM 629 O O . PRO A 1 84 ? 21.692 43.586 -39.761 1.00 75.19 84 PRO A O 1
ATOM 632 N N . GLY A 1 85 ? 19.466 43.470 -40.162 1.00 73.56 85 GLY A N 1
ATOM 633 C CA . GLY A 1 85 ? 19.106 44.537 -39.234 1.00 73.56 85 GLY A CA 1
ATOM 634 C C . GLY A 1 85 ? 19.697 44.282 -37.839 1.00 73.56 85 GLY A C 1
ATOM 635 O O . GLY A 1 85 ? 19.934 43.121 -37.478 1.00 73.56 85 GLY A O 1
ATOM 636 N N . PRO A 1 86 ? 19.960 45.336 -37.043 1.00 74.00 86 PRO A N 1
ATOM 637 C CA . PRO A 1 86 ? 20.589 45.191 -35.737 1.00 74.00 86 PRO A CA 1
ATOM 638 C C . PRO A 1 86 ? 19.866 44.134 -34.902 1.00 74.00 86 PRO A C 1
ATOM 640 O O . PRO A 1 86 ? 18.642 44.165 -34.762 1.00 74.00 86 PRO A O 1
ATOM 643 N N . ARG A 1 87 ? 20.628 43.182 -34.355 1.00 69.75 87 ARG A N 1
ATOM 644 C CA . ARG A 1 87 ? 20.108 42.152 -33.447 1.00 69.75 87 ARG A CA 1
ATOM 645 C C . ARG A 1 87 ? 19.367 42.883 -32.329 1.00 69.75 87 ARG A C 1
ATOM 647 O O . ARG A 1 87 ? 19.985 43.715 -31.663 1.00 69.75 87 ARG A O 1
ATOM 654 N N . MET A 1 88 ? 18.070 42.622 -32.145 1.00 64.75 88 MET A N 1
ATOM 655 C CA . MET A 1 88 ? 17.312 43.267 -31.069 1.00 64.75 88 MET A CA 1
ATOM 656 C C . MET A 1 88 ? 18.045 43.019 -29.752 1.00 64.75 88 MET A C 1
ATOM 658 O O . MET A 1 88 ? 18.313 41.871 -29.391 1.00 64.75 88 MET A O 1
ATOM 662 N N . SER A 1 89 ? 18.439 44.096 -29.072 1.00 70.06 89 SER A N 1
ATOM 663 C CA . SER A 1 89 ? 19.173 43.965 -27.822 1.00 70.06 89 SER A CA 1
ATOM 664 C C . SER A 1 89 ? 18.252 43.342 -26.773 1.00 70.06 89 SER A C 1
ATOM 666 O O . SER A 1 89 ? 17.074 43.689 -26.667 1.00 70.06 89 SER A O 1
ATOM 668 N N . ALA A 1 90 ? 18.794 42.442 -25.950 1.00 65.81 90 ALA A N 1
ATOM 669 C CA . ALA A 1 90 ? 18.055 41.815 -24.850 1.00 65.81 90 ALA A CA 1
ATOM 670 C C . ALA A 1 90 ? 17.561 42.825 -23.787 1.00 65.81 90 ALA A C 1
ATOM 672 O O . ALA A 1 90 ? 16.860 42.446 -22.857 1.00 65.81 90 ALA A O 1
ATOM 673 N N . GLN A 1 91 ? 17.929 44.103 -23.926 1.00 73.94 91 GLN A N 1
ATOM 674 C CA . GLN A 1 91 ? 17.561 45.214 -23.051 1.00 73.94 91 GLN A CA 1
ATOM 675 C C . GLN A 1 91 ? 16.344 46.001 -23.567 1.00 73.94 91 GLN A C 1
ATOM 677 O O . GLN A 1 91 ? 15.885 46.916 -22.888 1.00 73.94 91 GLN A O 1
ATOM 682 N N . HIS A 1 92 ? 15.804 45.676 -24.751 1.00 80.62 92 HIS A N 1
ATOM 683 C CA . HIS A 1 92 ? 14.642 46.381 -25.285 1.00 80.62 92 HIS A CA 1
ATOM 684 C C . HIS A 1 92 ? 13.388 46.092 -24.430 1.00 80.62 92 HIS A C 1
ATOM 686 O O . HIS A 1 92 ? 13.023 44.919 -24.283 1.00 80.62 92 HIS A O 1
ATOM 692 N N . PRO A 1 93 ? 12.670 47.114 -23.915 1.00 83.44 93 PRO A N 1
ATOM 693 C CA . PRO A 1 93 ? 11.540 46.921 -22.998 1.00 83.44 93 PRO A CA 1
ATOM 694 C C . PRO A 1 93 ? 10.446 46.000 -23.551 1.00 83.44 93 PRO A C 1
ATOM 696 O O . PRO A 1 93 ? 9.901 45.176 -22.821 1.00 83.44 93 PRO A O 1
ATOM 699 N N . LEU A 1 94 ? 10.165 46.082 -24.859 1.00 83.75 94 LEU A N 1
ATOM 700 C CA . LEU A 1 94 ? 9.194 45.202 -25.525 1.00 83.75 94 LEU A CA 1
ATOM 701 C C . LEU A 1 94 ? 9.646 43.735 -25.588 1.00 83.75 94 LEU A C 1
ATOM 703 O O . LEU A 1 94 ? 8.812 42.849 -25.437 1.00 83.75 94 LEU A O 1
ATOM 707 N N . TYR A 1 95 ? 10.942 43.464 -25.783 1.00 83.81 95 TYR A N 1
ATOM 708 C CA . TYR A 1 95 ? 11.464 42.093 -25.822 1.00 83.81 95 TYR A CA 1
ATOM 709 C C . TYR A 1 95 ? 11.418 41.460 -24.430 1.00 83.81 95 TYR A C 1
ATOM 711 O O . TYR A 1 95 ? 10.943 40.339 -24.277 1.00 83.81 95 TYR A O 1
ATOM 719 N N . VAL A 1 96 ? 11.832 42.209 -23.403 1.00 84.69 96 VAL A N 1
ATOM 720 C CA . VAL A 1 96 ? 11.752 41.770 -22.002 1.00 84.69 96 VAL A CA 1
ATOM 721 C C . VAL A 1 96 ? 10.295 41.555 -21.582 1.00 84.69 96 VAL A C 1
ATOM 723 O O . VAL A 1 96 ? 9.983 40.534 -20.975 1.00 84.69 96 VAL A O 1
ATOM 726 N N . GLY A 1 97 ? 9.391 42.466 -21.959 1.00 87.12 97 GLY A N 1
ATOM 727 C CA . GLY A 1 97 ? 7.957 42.339 -21.702 1.00 87.12 97 GLY A CA 1
ATOM 728 C C . GLY A 1 97 ? 7.332 41.117 -22.381 1.00 87.12 97 GLY A C 1
ATOM 729 O O . GLY A 1 97 ? 6.645 40.345 -21.721 1.00 87.12 97 GLY A O 1
ATOM 730 N N . PHE A 1 98 ? 7.610 40.896 -23.670 1.00 90.12 98 PHE A N 1
ATOM 731 C CA . PHE A 1 98 ? 7.110 39.740 -24.426 1.00 90.12 98 PHE A CA 1
ATOM 732 C C . PHE A 1 98 ? 7.671 38.409 -23.906 1.00 90.12 98 PHE A C 1
ATOM 734 O O . PHE A 1 98 ? 6.927 37.453 -23.708 1.00 90.12 98 PHE A O 1
ATOM 741 N N . MET A 1 99 ? 8.977 38.339 -23.639 1.00 90.81 99 MET A N 1
ATOM 742 C CA . MET A 1 99 ? 9.613 37.125 -23.123 1.00 90.81 99 MET A CA 1
ATOM 743 C C . MET A 1 99 ? 9.165 36.828 -21.684 1.00 90.81 99 MET A C 1
ATOM 745 O O . MET A 1 99 ? 8.982 35.668 -21.318 1.00 90.81 99 MET A O 1
ATOM 749 N N . GLY A 1 100 ? 8.925 37.872 -20.883 1.00 90.44 100 GLY A N 1
ATOM 750 C CA . GLY A 1 100 ? 8.355 37.770 -19.543 1.00 90.44 100 GLY A CA 1
ATOM 751 C C . GLY A 1 100 ? 6.918 37.250 -19.552 1.00 90.44 100 GLY A C 1
ATOM 752 O O . GLY A 1 100 ? 6.614 36.305 -18.828 1.00 90.44 100 GLY A O 1
ATOM 753 N N . THR A 1 101 ? 6.037 37.795 -20.398 1.00 92.56 101 THR A N 1
ATOM 754 C CA . THR A 1 101 ? 4.648 37.314 -20.509 1.00 92.56 101 THR A CA 1
ATOM 755 C C . THR A 1 101 ? 4.565 35.914 -21.108 1.00 92.56 101 THR A C 1
ATOM 757 O O . THR A 1 101 ? 3.786 35.104 -20.614 1.00 92.56 101 THR A O 1
ATOM 760 N N . ALA A 1 102 ? 5.401 35.581 -22.096 1.00 94.44 102 ALA A N 1
ATOM 761 C CA . ALA A 1 102 ? 5.514 34.222 -22.621 1.00 94.44 102 ALA A CA 1
ATOM 762 C C . ALA A 1 102 ? 6.011 33.243 -21.545 1.00 94.44 102 ALA A C 1
ATOM 764 O O . ALA A 1 102 ? 5.437 32.169 -21.380 1.00 94.44 102 ALA A O 1
ATOM 765 N N . GLY A 1 103 ? 7.025 33.628 -20.764 1.00 94.75 103 GLY A N 1
ATOM 766 C CA . GLY A 1 103 ? 7.533 32.831 -19.647 1.00 94.75 103 GLY A CA 1
ATOM 767 C C . GLY A 1 103 ? 6.479 32.593 -18.564 1.00 94.75 103 GLY A C 1
ATOM 768 O O . GLY A 1 103 ? 6.272 31.454 -18.152 1.00 94.75 103 GLY A O 1
ATOM 769 N N . VAL A 1 104 ? 5.758 33.642 -18.151 1.00 95.56 104 VAL A N 1
ATOM 770 C CA . VAL A 1 104 ? 4.643 33.534 -17.194 1.00 95.56 104 VAL A CA 1
ATOM 771 C C . VAL A 1 104 ? 3.506 32.690 -17.772 1.00 95.56 104 VAL A C 1
ATOM 773 O O . VAL A 1 104 ? 2.970 31.841 -17.069 1.00 95.56 104 VAL A O 1
ATOM 776 N N . GLY A 1 105 ? 3.171 32.857 -19.052 1.00 94.94 105 GLY A N 1
ATOM 777 C CA . GLY A 1 105 ? 2.161 32.054 -19.740 1.00 94.94 105 GLY A CA 1
ATOM 778 C C . GLY A 1 105 ? 2.517 30.568 -19.766 1.00 94.94 105 GLY A C 1
ATOM 779 O O . GLY A 1 105 ? 1.686 29.734 -19.417 1.00 94.94 105 GLY A O 1
ATOM 780 N N . VAL A 1 106 ? 3.770 30.228 -20.085 1.00 94.94 106 VAL A N 1
ATOM 781 C CA . VAL A 1 106 ? 4.276 28.848 -20.022 1.00 94.94 106 VAL A CA 1
ATOM 782 C C . VAL A 1 106 ? 4.258 28.325 -18.585 1.00 94.94 106 VAL A C 1
ATOM 784 O O . VAL A 1 106 ? 3.823 27.199 -18.363 1.00 94.94 106 VAL A O 1
ATOM 787 N N . ALA A 1 107 ? 4.664 29.124 -17.597 1.00 92.19 107 ALA A N 1
ATOM 788 C CA . ALA A 1 107 ? 4.635 28.724 -16.192 1.00 92.19 107 ALA A CA 1
ATOM 789 C C . ALA A 1 107 ? 3.204 28.455 -15.693 1.00 92.19 107 ALA A C 1
ATOM 791 O O . ALA A 1 107 ? 2.967 27.436 -15.047 1.00 92.19 107 ALA A O 1
ATOM 792 N N . LEU A 1 108 ? 2.239 29.314 -16.038 1.00 92.81 108 LEU A N 1
ATOM 793 C CA . LEU A 1 108 ? 0.822 29.129 -15.712 1.00 92.81 108 LEU A CA 1
ATOM 794 C C . LEU A 1 108 ? 0.217 27.935 -16.454 1.00 92.81 108 LEU A C 1
ATOM 796 O O . LEU A 1 108 ? -0.560 27.190 -15.865 1.00 92.81 108 LEU A O 1
ATOM 800 N N . MET A 1 109 ? 0.598 27.709 -17.713 1.00 89.06 109 MET A N 1
ATOM 801 C CA . MET A 1 109 ? 0.169 26.541 -18.482 1.00 89.06 109 MET A CA 1
ATOM 802 C C . MET A 1 109 ? 0.720 25.245 -17.879 1.00 89.06 109 MET A C 1
ATOM 804 O O . MET A 1 109 ? -0.031 24.289 -17.706 1.00 89.06 109 MET A O 1
ATOM 808 N N . LEU A 1 110 ? 1.998 25.211 -17.493 1.00 88.94 110 LEU A N 1
ATOM 809 C CA . LEU A 1 110 ? 2.602 24.074 -16.793 1.00 88.94 110 LEU A CA 1
ATOM 810 C C . LEU A 1 110 ? 1.983 23.863 -15.409 1.00 88.94 110 LEU A C 1
ATOM 812 O O . LEU A 1 110 ? 1.746 22.721 -15.029 1.00 88.94 110 LEU A O 1
ATOM 816 N N . TYR A 1 111 ? 1.677 24.936 -14.678 1.00 89.81 111 TYR A N 1
ATOM 817 C CA . TYR A 1 111 ? 0.961 24.863 -13.405 1.00 89.81 111 TYR A CA 1
ATOM 818 C C . TYR A 1 111 ? -0.448 24.290 -13.591 1.00 89.81 111 TYR A C 1
ATOM 820 O O . TYR A 1 111 ? -0.830 23.371 -12.873 1.00 89.81 111 TYR A O 1
ATOM 828 N N . TYR A 1 112 ? -1.195 24.770 -14.588 1.00 88.31 112 TYR A N 1
ATOM 829 C CA . TYR A 1 112 ? -2.537 24.290 -14.912 1.00 88.31 112 TYR A CA 1
ATOM 830 C C . TYR A 1 112 ? -2.530 22.821 -15.350 1.00 88.31 112 TYR A C 1
ATOM 832 O O . TYR A 1 112 ? -3.323 22.023 -14.853 1.00 88.31 112 TYR A O 1
ATOM 840 N N . ILE A 1 113 ? -1.606 22.430 -16.233 1.00 85.94 113 ILE A N 1
ATOM 841 C CA . ILE A 1 113 ? -1.422 21.026 -16.623 1.00 85.94 113 ILE A CA 1
ATOM 842 C C . ILE A 1 113 ? -1.035 20.197 -15.397 1.00 85.94 113 ILE A C 1
ATOM 844 O O . ILE A 1 113 ? -1.600 19.127 -15.190 1.00 85.94 113 ILE A O 1
ATOM 848 N N . GLY A 1 114 ? -0.119 20.693 -14.565 1.00 81.75 114 GLY A N 1
ATOM 849 C CA . GLY A 1 114 ? 0.348 20.020 -13.358 1.00 81.75 114 GLY A CA 1
ATOM 850 C C . GLY A 1 114 ? -0.779 19.740 -12.370 1.00 81.75 114 GLY A C 1
ATOM 851 O O . GLY A 1 114 ? -0.928 18.604 -11.934 1.00 81.75 114 GLY A O 1
ATOM 852 N N . THR A 1 115 ? -1.618 20.729 -12.063 1.00 83.38 115 THR A N 1
ATOM 853 C CA . THR A 1 115 ? -2.720 20.568 -11.102 1.00 83.38 115 THR A CA 1
ATOM 854 C C . THR A 1 115 ? -3.857 19.703 -11.643 1.00 83.38 115 THR A C 1
ATOM 856 O O . THR A 1 115 ? -4.403 18.898 -10.893 1.00 83.38 115 THR A O 1
ATOM 859 N N . ASN A 1 116 ? -4.169 19.787 -12.941 1.00 82.25 116 ASN A N 1
ATOM 860 C CA . ASN A 1 116 ? -5.260 19.010 -13.545 1.00 82.25 116 ASN A CA 1
ATOM 861 C C . ASN A 1 116 ? -4.843 17.595 -13.990 1.00 82.25 116 ASN A C 1
ATOM 863 O O . ASN A 1 116 ? -5.690 16.717 -14.126 1.00 82.25 116 ASN A O 1
ATOM 867 N N . THR A 1 117 ? -3.545 17.343 -14.195 1.00 86.19 117 THR A N 1
ATOM 868 C CA . THR A 1 117 ? -3.015 16.044 -14.665 1.00 86.19 117 THR A CA 1
ATOM 869 C C . THR A 1 117 ? -2.294 15.271 -13.557 1.00 86.19 117 THR A C 1
ATOM 871 O O . THR A 1 117 ? -1.980 14.097 -13.746 1.00 86.19 117 THR A O 1
ATOM 874 N N . ALA A 1 118 ? -2.058 15.869 -12.381 1.00 86.38 118 ALA A N 1
ATOM 875 C CA . ALA A 1 118 ? -1.385 15.204 -11.259 1.00 86.38 118 ALA A CA 1
ATOM 876 C C . ALA A 1 118 ? -2.021 13.852 -10.909 1.00 86.38 118 ALA A C 1
ATOM 878 O O . ALA A 1 118 ? -1.307 12.876 -10.702 1.00 86.38 118 ALA A O 1
ATOM 879 N N . GLN A 1 119 ? -3.354 13.764 -10.908 1.00 85.44 119 GLN A N 1
ATOM 880 C CA . GLN A 1 119 ? -4.058 12.514 -10.621 1.00 85.44 119 GLN A CA 1
ATOM 881 C C . GLN A 1 119 ? -3.778 11.427 -11.669 1.00 85.44 119 GLN A C 1
ATOM 883 O O . GLN A 1 119 ? -3.518 10.279 -11.312 1.00 85.44 119 GLN A O 1
ATOM 888 N N . LEU A 1 120 ? -3.762 11.788 -12.956 1.00 88.88 120 LEU A N 1
ATOM 889 C CA . LEU A 1 120 ? -3.409 10.864 -14.037 1.00 88.88 120 LEU A CA 1
ATOM 890 C C . LEU A 1 120 ? -1.952 10.404 -13.914 1.00 88.88 120 LEU A C 1
ATOM 892 O O . LEU A 1 120 ? -1.660 9.220 -14.079 1.00 88.88 120 LEU A O 1
ATOM 896 N N . LEU A 1 121 ? -1.042 11.320 -13.566 1.00 89.75 121 LEU A N 1
ATOM 897 C CA . LEU A 1 121 ? 0.361 10.994 -13.328 1.00 89.75 121 LEU A CA 1
ATOM 898 C C . LEU A 1 121 ? 0.519 10.038 -12.138 1.00 89.75 121 LEU A C 1
ATOM 900 O O . LEU A 1 121 ? 1.275 9.074 -12.235 1.00 89.75 121 LEU A O 1
ATOM 904 N N . LEU A 1 122 ? -0.225 10.251 -11.048 1.00 91.44 122 LEU A N 1
ATOM 905 C CA . LEU A 1 122 ? -0.242 9.346 -9.898 1.00 91.44 122 LEU A CA 1
ATOM 906 C C . LEU A 1 122 ? -0.731 7.949 -10.283 1.00 91.44 122 LEU A C 1
ATOM 908 O O . LEU A 1 122 ? -0.111 6.969 -9.875 1.00 91.44 122 LEU A O 1
ATOM 912 N N . TRP A 1 123 ? -1.783 7.828 -11.100 1.00 93.00 123 TRP A N 1
ATOM 913 C CA . TRP A 1 123 ? -2.234 6.525 -11.603 1.00 93.00 123 TRP A CA 1
ATOM 914 C C . TRP A 1 123 ? -1.175 5.840 -12.465 1.00 93.00 123 TRP A C 1
ATOM 916 O O . TRP A 1 123 ? -0.925 4.652 -12.280 1.00 93.00 123 TRP A O 1
ATOM 926 N N . ILE A 1 124 ? -0.509 6.583 -13.352 1.00 94.00 124 ILE A N 1
ATOM 927 C CA . ILE A 1 124 ? 0.577 6.063 -14.192 1.00 94.00 124 ILE A CA 1
ATOM 928 C C . ILE A 1 124 ? 1.749 5.572 -13.339 1.00 94.00 124 ILE A C 1
ATOM 930 O O . ILE A 1 124 ? 2.219 4.452 -13.532 1.00 94.00 124 ILE A O 1
ATOM 934 N N . VAL A 1 125 ? 2.206 6.378 -12.380 1.00 94.00 125 VAL A N 1
ATOM 935 C CA . VAL A 1 125 ? 3.322 6.023 -11.494 1.00 94.00 125 VAL A CA 1
ATOM 936 C C . VAL A 1 125 ? 2.959 4.828 -10.615 1.00 94.00 125 VAL A C 1
ATOM 938 O O . VAL A 1 125 ? 3.752 3.896 -10.504 1.00 94.00 125 VAL A O 1
ATOM 941 N N . THR A 1 126 ? 1.751 4.808 -10.048 1.00 94.56 126 THR A N 1
ATOM 942 C CA . THR A 1 126 ? 1.256 3.687 -9.231 1.00 94.56 126 THR A CA 1
ATOM 943 C C . THR A 1 126 ? 1.190 2.407 -10.054 1.00 94.56 126 THR A C 1
ATOM 945 O O . THR A 1 126 ? 1.675 1.365 -9.620 1.00 94.56 126 THR A O 1
ATOM 948 N N . ALA A 1 127 ? 0.655 2.482 -11.272 1.00 96.19 127 ALA A N 1
ATOM 949 C CA . ALA A 1 127 ? 0.569 1.338 -12.164 1.00 96.19 127 ALA A CA 1
ATOM 950 C C . ALA A 1 127 ? 1.947 0.821 -12.591 1.00 96.19 127 ALA A C 1
ATOM 952 O O . ALA A 1 127 ? 2.165 -0.388 -12.655 1.00 96.19 127 ALA A O 1
ATOM 953 N N . LEU A 1 128 ? 2.902 1.719 -12.849 1.00 94.94 128 LEU A N 1
ATOM 954 C CA . LEU A 1 128 ? 4.280 1.334 -13.132 1.00 94.94 128 LEU A CA 1
ATOM 955 C C . LEU A 1 128 ? 4.910 0.647 -11.916 1.00 94.94 128 LEU A C 1
ATOM 957 O O . LEU A 1 128 ? 5.551 -0.384 -12.070 1.00 94.94 128 LEU A O 1
ATOM 961 N N . PHE A 1 129 ? 4.691 1.171 -10.710 1.00 94.25 129 PHE A N 1
ATOM 962 C CA . PHE A 1 129 ? 5.197 0.581 -9.471 1.00 94.25 129 PHE A CA 1
ATOM 963 C C . PHE A 1 129 ? 4.635 -0.826 -9.228 1.00 94.25 129 PHE A C 1
ATOM 965 O O . PHE A 1 129 ? 5.391 -1.752 -8.937 1.00 94.25 129 PHE A O 1
ATOM 972 N N . ILE A 1 130 ? 3.328 -1.016 -9.437 1.00 94.94 130 ILE A N 1
ATOM 973 C CA . ILE A 1 130 ? 2.675 -2.331 -9.383 1.00 94.94 130 ILE A CA 1
ATOM 974 C C . ILE A 1 130 ? 3.238 -3.259 -10.463 1.00 94.94 130 ILE A C 1
ATOM 976 O O . ILE A 1 130 ? 3.554 -4.409 -10.169 1.00 94.94 130 ILE A O 1
ATOM 980 N N . ALA A 1 131 ? 3.418 -2.777 -11.696 1.00 95.62 131 ALA A N 1
ATOM 981 C CA . ALA A 1 131 ? 4.016 -3.565 -12.771 1.00 95.62 131 ALA A CA 1
ATOM 982 C C . ALA A 1 131 ? 5.442 -4.021 -12.415 1.00 95.62 131 ALA A C 1
ATOM 984 O O . ALA A 1 131 ? 5.772 -5.190 -12.592 1.00 95.62 131 ALA A O 1
ATOM 985 N N . LEU A 1 132 ? 6.277 -3.144 -11.850 1.00 93.69 132 LEU A N 1
ATOM 986 C CA . LEU A 1 132 ? 7.609 -3.521 -11.369 1.00 93.69 132 LEU A CA 1
ATOM 987 C C . LEU A 1 132 ? 7.535 -4.549 -10.231 1.00 93.69 132 LEU A C 1
ATOM 989 O O . LEU A 1 132 ? 8.335 -5.478 -10.213 1.00 93.69 132 LEU A O 1
ATOM 993 N N . GLY A 1 133 ? 6.568 -4.421 -9.318 1.00 93.12 133 GLY A N 1
ATOM 994 C CA . GLY A 1 133 ? 6.330 -5.395 -8.250 1.00 93.12 133 GLY A CA 1
ATOM 995 C C . GLY A 1 133 ? 5.819 -6.752 -8.740 1.00 93.12 133 GLY A C 1
ATOM 996 O O . GLY A 1 133 ? 6.131 -7.775 -8.142 1.00 93.12 133 GLY A O 1
ATOM 997 N N . LEU A 1 134 ? 5.072 -6.795 -9.843 1.00 94.94 134 LEU A N 1
ATOM 998 C CA . LEU A 1 134 ? 4.596 -8.042 -10.448 1.00 94.94 134 LEU A CA 1
ATOM 999 C C . LEU A 1 134 ? 5.633 -8.702 -11.372 1.00 94.94 134 LEU A C 1
ATOM 1001 O O . LEU A 1 134 ? 5.549 -9.908 -11.601 1.00 94.94 134 LEU A O 1
ATOM 1005 N N . ASP A 1 135 ? 6.620 -7.966 -11.892 1.00 93.94 135 ASP A N 1
ATOM 1006 C CA . ASP A 1 135 ? 7.638 -8.506 -12.811 1.00 93.94 135 ASP A CA 1
ATOM 1007 C C . ASP A 1 135 ? 8.422 -9.702 -12.227 1.00 93.94 135 ASP A C 1
ATOM 1009 O O . ASP A 1 135 ? 8.530 -10.711 -12.927 1.00 93.94 135 ASP A O 1
ATOM 1013 N N . PRO A 1 136 ? 8.889 -9.712 -10.957 1.00 90.69 136 PRO A N 1
ATOM 1014 C CA . PRO A 1 136 ? 9.530 -10.897 -10.388 1.00 90.69 136 PRO A CA 1
ATOM 1015 C C . PRO A 1 136 ? 8.591 -12.109 -10.302 1.00 90.69 136 PRO A C 1
ATOM 1017 O O . PRO A 1 136 ? 9.049 -13.239 -10.462 1.00 90.69 136 PRO A O 1
ATOM 1020 N N . VAL A 1 137 ? 7.282 -11.894 -10.104 1.00 92.62 137 VAL A N 1
ATOM 1021 C CA . VAL A 1 137 ? 6.279 -12.974 -10.128 1.00 92.62 137 VAL A CA 1
ATOM 1022 C C . VAL A 1 137 ? 6.176 -13.560 -11.535 1.00 92.62 137 VAL A C 1
ATOM 1024 O O . VAL A 1 137 ? 6.252 -14.777 -11.699 1.00 92.62 137 VAL A O 1
ATOM 1027 N N . VAL A 1 138 ? 6.072 -12.707 -12.561 1.00 94.38 138 VAL A N 1
ATOM 1028 C CA . VAL A 1 138 ? 6.036 -13.137 -13.969 1.00 94.38 138 VAL A CA 1
ATOM 1029 C C . VAL A 1 138 ? 7.314 -13.886 -14.342 1.00 94.38 138 VAL A C 1
ATOM 1031 O O . VAL A 1 138 ? 7.239 -14.960 -14.930 1.00 94.38 138 VAL A O 1
ATOM 1034 N N . ARG A 1 139 ? 8.485 -13.383 -13.946 1.00 90.75 139 ARG A N 1
ATOM 1035 C CA . ARG A 1 139 ? 9.779 -14.035 -14.200 1.00 90.75 139 ARG A CA 1
ATOM 1036 C C . ARG A 1 139 ? 9.893 -15.389 -13.508 1.00 90.75 139 ARG A C 1
ATOM 1038 O O . ARG A 1 139 ? 10.359 -16.341 -14.120 1.00 90.75 139 ARG A O 1
ATOM 1045 N N . GLY A 1 140 ? 9.408 -15.507 -12.273 1.00 90.88 140 GLY A N 1
ATOM 1046 C CA . GLY A 1 140 ? 9.339 -16.794 -11.578 1.00 90.88 140 GLY A CA 1
ATOM 1047 C C . GLY A 1 140 ? 8.425 -17.806 -12.283 1.00 90.88 140 GLY A C 1
ATOM 1048 O O . GLY A 1 140 ? 8.688 -19.007 -12.242 1.00 90.88 140 GLY A O 1
ATOM 1049 N N . LEU A 1 141 ? 7.374 -17.342 -12.969 1.00 93.81 141 LEU A N 1
ATOM 1050 C CA . LEU A 1 141 ? 6.543 -18.186 -13.835 1.00 93.81 141 LEU A CA 1
ATOM 1051 C C . LEU A 1 141 ? 7.265 -18.549 -15.146 1.00 93.81 141 LEU A C 1
ATOM 1053 O O . LEU A 1 141 ? 7.189 -19.701 -15.576 1.00 93.81 141 LEU A O 1
ATOM 1057 N N . GLU A 1 142 ? 8.006 -17.615 -15.749 1.00 92.94 142 GLU A N 1
ATOM 1058 C CA . GLU A 1 142 ? 8.844 -17.872 -16.933 1.00 92.94 142 GLU A CA 1
ATOM 1059 C C . GLU A 1 142 ? 9.913 -18.940 -16.651 1.00 92.94 142 GLU A C 1
ATOM 1061 O O . GLU A 1 142 ? 10.086 -19.868 -17.442 1.00 92.94 142 GLU A O 1
ATOM 1066 N N . GLU A 1 143 ? 10.567 -18.882 -15.486 1.00 92.62 143 GLU A N 1
ATOM 1067 C CA . GLU A 1 143 ? 11.528 -19.897 -15.025 1.00 92.62 143 GLU A CA 1
ATOM 1068 C C . GLU A 1 143 ? 10.884 -21.290 -14.884 1.00 92.62 143 GLU A C 1
ATOM 1070 O O . GLU A 1 143 ? 11.545 -22.313 -15.064 1.00 92.62 143 GLU A O 1
ATOM 1075 N N . ARG A 1 144 ? 9.567 -21.345 -14.645 1.00 94.56 144 ARG A N 1
ATOM 1076 C CA . ARG A 1 144 ? 8.757 -22.576 -14.626 1.00 94.56 144 ARG A CA 1
ATOM 1077 C C . ARG A 1 144 ? 8.193 -22.962 -16.000 1.00 94.56 144 ARG A C 1
ATOM 1079 O O . ARG A 1 144 ? 7.294 -23.796 -16.068 1.00 94.56 144 ARG A O 1
ATOM 1086 N N . LYS A 1 145 ? 8.742 -22.409 -17.089 1.00 94.62 145 LYS A N 1
ATOM 1087 C CA . LYS A 1 145 ? 8.366 -22.666 -18.494 1.00 94.62 145 LYS A CA 1
ATOM 1088 C C . LYS A 1 145 ? 6.997 -22.109 -18.916 1.00 94.62 145 LYS A C 1
ATOM 1090 O O . LYS A 1 145 ? 6.467 -22.526 -19.945 1.00 94.62 145 LYS A O 1
ATOM 1095 N N . VAL A 1 146 ? 6.421 -21.163 -18.171 1.00 95.44 146 VAL A N 1
ATOM 1096 C CA . VAL A 1 146 ? 5.199 -20.457 -18.598 1.00 95.44 146 VAL A CA 1
ATOM 1097 C C . VAL A 1 146 ? 5.581 -19.358 -19.600 1.00 95.44 146 VAL A C 1
ATOM 1099 O O . VAL A 1 146 ? 6.465 -18.556 -19.299 1.00 95.44 146 VAL A O 1
ATOM 1102 N N . PRO A 1 147 ? 4.948 -19.260 -20.785 1.00 94.50 147 PRO A N 1
ATOM 1103 C CA . PRO A 1 147 ? 5.254 -18.185 -21.720 1.00 94.50 147 PRO A CA 1
ATOM 1104 C C . PRO A 1 147 ? 4.879 -16.832 -21.109 1.00 94.50 147 PRO A C 1
ATOM 1106 O O . PRO A 1 147 ? 3.804 -16.686 -20.526 1.00 94.50 147 PRO A O 1
ATOM 1109 N N . ARG A 1 148 ? 5.734 -15.820 -21.294 1.00 90.88 148 ARG A N 1
ATOM 1110 C CA . ARG A 1 148 ? 5.553 -14.462 -20.752 1.00 90.88 148 ARG A CA 1
ATOM 1111 C C . ARG A 1 148 ? 4.121 -13.911 -20.819 1.00 90.88 148 ARG A C 1
ATOM 1113 O O . ARG A 1 148 ? 3.640 -13.478 -19.776 1.00 90.88 148 ARG A O 1
ATOM 1120 N N . PRO A 1 149 ? 3.402 -13.925 -21.964 1.00 92.88 149 PRO A N 1
ATOM 1121 C CA . PRO A 1 149 ? 2.036 -13.397 -22.009 1.00 92.88 149 PRO A CA 1
ATOM 1122 C C . PRO A 1 149 ? 1.084 -14.122 -21.048 1.00 92.88 149 PRO A C 1
ATOM 1124 O O . PRO A 1 149 ? 0.277 -13.469 -20.392 1.00 92.88 149 PRO A O 1
ATOM 1127 N N . ALA A 1 150 ? 1.215 -15.444 -20.892 1.00 94.19 150 ALA A N 1
ATOM 1128 C CA . ALA A 1 150 ? 0.435 -16.193 -19.910 1.00 94.19 150 ALA A CA 1
ATOM 1129 C C . ALA A 1 150 ? 0.859 -15.844 -18.476 1.00 94.19 150 ALA A C 1
ATOM 1131 O O . ALA A 1 150 ? 0.001 -15.654 -17.621 1.00 94.19 150 ALA A O 1
ATOM 1132 N N . GLY A 1 151 ? 2.163 -15.681 -18.222 1.00 94.69 151 GLY A N 1
ATOM 1133 C CA . GLY A 1 151 ? 2.673 -15.229 -16.924 1.00 94.69 151 GLY A CA 1
ATOM 1134 C C . GLY A 1 151 ? 2.108 -13.865 -16.508 1.00 94.69 151 GLY A C 1
ATOM 1135 O O . GLY A 1 151 ? 1.680 -13.705 -15.367 1.00 94.69 151 GLY A O 1
ATOM 1136 N N . VAL A 1 152 ? 2.028 -12.911 -17.444 1.00 94.69 152 VAL A N 1
ATOM 1137 C CA . VAL A 1 152 ? 1.422 -11.585 -17.228 1.00 94.69 152 VAL A CA 1
ATOM 1138 C C . VAL A 1 152 ? -0.067 -11.703 -16.899 1.00 94.69 152 VAL A C 1
ATOM 1140 O O . VAL A 1 152 ? -0.514 -11.125 -15.911 1.00 94.69 152 VAL A O 1
ATOM 1143 N N . VAL A 1 153 ? -0.829 -12.475 -17.682 1.00 94.62 153 VAL A N 1
ATOM 1144 C CA . VAL A 1 153 ? -2.269 -12.680 -17.443 1.00 94.62 153 VAL A CA 1
ATOM 1145 C C . VAL A 1 153 ? -2.518 -13.340 -16.088 1.00 94.62 153 VAL A C 1
ATOM 1147 O O . VAL A 1 153 ? -3.415 -12.912 -15.369 1.00 94.62 153 VAL A O 1
ATOM 1150 N N . ILE A 1 154 ? -1.712 -14.332 -15.702 1.00 95.25 154 ILE A N 1
ATOM 1151 C CA . ILE A 1 154 ? -1.819 -14.991 -14.394 1.00 95.25 154 ILE A CA 1
ATOM 1152 C C . ILE A 1 154 ? -1.515 -14.000 -13.267 1.00 95.25 154 ILE A C 1
ATOM 1154 O O . ILE A 1 154 ? -2.309 -13.878 -12.337 1.00 95.25 154 ILE A O 1
ATOM 1158 N N . ALA A 1 155 ? -0.399 -13.268 -13.346 1.00 94.75 155 ALA A N 1
ATOM 1159 C CA . ALA A 1 155 ? 0.008 -12.328 -12.301 1.00 94.75 155 ALA A CA 1
ATOM 1160 C C . ALA A 1 155 ? -1.022 -11.204 -12.103 1.00 94.75 155 ALA A C 1
ATOM 1162 O O . ALA A 1 155 ? -1.424 -10.919 -10.974 1.00 94.75 155 ALA A O 1
ATOM 1163 N N . VAL A 1 156 ? -1.502 -10.606 -13.197 1.00 94.25 156 VAL A N 1
ATOM 1164 C CA . VAL A 1 156 ? -2.553 -9.583 -13.132 1.00 94.25 156 VAL A CA 1
ATOM 1165 C C . VAL A 1 156 ? -3.886 -10.192 -12.711 1.00 94.25 156 VAL A C 1
ATOM 1167 O O . VAL A 1 156 ? -4.594 -9.582 -11.923 1.00 94.25 156 VAL A O 1
ATOM 1170 N N . GLY A 1 157 ? -4.228 -11.396 -13.171 1.00 95.31 157 GLY A N 1
ATOM 1171 C CA . GLY A 1 157 ? -5.452 -12.091 -12.777 1.00 95.31 157 GLY A CA 1
ATOM 1172 C C . GLY A 1 157 ? -5.520 -12.345 -11.271 1.00 95.31 157 GLY A C 1
ATOM 1173 O O . GLY A 1 157 ? -6.551 -12.088 -10.657 1.00 95.31 157 GLY A O 1
ATOM 1174 N N . VAL A 1 158 ? -4.407 -12.758 -10.657 1.00 95.31 158 VAL A N 1
ATOM 1175 C CA . VAL A 1 158 ? -4.292 -12.898 -9.195 1.00 95.31 158 VAL A CA 1
ATOM 1176 C C . VAL A 1 158 ? -4.456 -11.547 -8.498 1.00 95.31 158 VAL A C 1
ATOM 1178 O O . VAL A 1 158 ? -5.187 -11.462 -7.512 1.00 95.31 158 VAL A O 1
ATOM 1181 N N . LEU A 1 159 ? -3.836 -10.482 -9.016 1.00 95.06 159 LEU A N 1
ATOM 1182 C CA . LEU A 1 159 ? -4.002 -9.137 -8.461 1.00 95.06 159 LEU A CA 1
ATOM 1183 C C . LEU A 1 159 ? -5.459 -8.657 -8.555 1.00 95.06 159 LEU A C 1
ATOM 1185 O O . LEU A 1 159 ? -6.008 -8.178 -7.568 1.00 95.06 159 LEU A O 1
ATOM 1189 N N . VAL A 1 160 ? -6.101 -8.820 -9.714 1.00 95.12 160 VAL A N 1
ATOM 1190 C CA . VAL A 1 160 ? -7.511 -8.471 -9.946 1.00 95.12 160 VAL A CA 1
ATOM 1191 C C . VAL A 1 160 ? -8.415 -9.264 -9.010 1.00 95.12 160 VAL A C 1
ATOM 1193 O O . VAL A 1 160 ? -9.300 -8.677 -8.398 1.00 95.12 160 VAL A O 1
ATOM 1196 N N . ALA A 1 161 ? -8.180 -10.568 -8.847 1.00 95.75 161 ALA A N 1
ATOM 1197 C CA . ALA A 1 161 ? -8.939 -11.400 -7.919 1.00 95.75 161 ALA A CA 1
ATOM 1198 C C . ALA A 1 161 ? -8.770 -10.931 -6.465 1.00 95.75 161 ALA A C 1
ATOM 1200 O O . ALA A 1 161 ? -9.758 -10.821 -5.744 1.00 95.75 161 ALA A O 1
ATOM 1201 N N . GLY A 1 162 ? -7.545 -10.592 -6.049 1.00 93.81 162 GLY A N 1
ATOM 1202 C CA . GLY A 1 162 ? -7.267 -10.046 -4.719 1.00 93.81 162 GLY A CA 1
ATOM 1203 C C . GLY A 1 162 ? -7.954 -8.700 -4.477 1.00 93.81 162 GLY A C 1
ATOM 1204 O O . GLY A 1 162 ? -8.593 -8.508 -3.447 1.00 93.81 162 GLY A O 1
ATOM 1205 N N . VAL A 1 163 ? -7.892 -7.786 -5.449 1.00 93.31 163 VAL A N 1
ATOM 1206 C CA . VAL A 1 163 ? -8.577 -6.487 -5.389 1.00 93.31 163 VAL A CA 1
ATOM 1207 C C . VAL A 1 163 ? -10.098 -6.661 -5.388 1.00 93.31 163 VAL A C 1
ATOM 1209 O O . VAL A 1 163 ? -10.792 -6.012 -4.611 1.00 93.31 163 VAL A O 1
ATOM 1212 N N . ALA A 1 164 ? -10.641 -7.552 -6.214 1.00 92.88 164 ALA A N 1
ATOM 1213 C CA . ALA A 1 164 ? -12.070 -7.839 -6.229 1.00 92.88 164 ALA A CA 1
ATOM 1214 C C . ALA A 1 164 ? -12.532 -8.426 -4.886 1.00 92.88 164 ALA A C 1
ATOM 1216 O O . ALA A 1 164 ? -13.529 -7.966 -4.336 1.00 92.88 164 ALA A O 1
ATOM 1217 N N . ALA A 1 165 ? -11.779 -9.375 -4.317 1.00 92.62 165 ALA A N 1
ATOM 1218 C CA . ALA A 1 165 ? -12.042 -9.929 -2.990 1.00 92.62 165 ALA A CA 1
ATOM 1219 C C . ALA A 1 165 ? -11.979 -8.848 -1.900 1.00 92.62 165 ALA A C 1
ATOM 1221 O O . ALA A 1 165 ? -12.830 -8.819 -1.010 1.00 92.62 165 ALA A O 1
ATOM 1222 N N . PHE A 1 166 ? -11.028 -7.917 -2.007 1.00 89.62 166 PHE A N 1
ATOM 1223 C CA . PHE A 1 166 ? -10.924 -6.752 -1.135 1.00 89.62 166 PHE A CA 1
ATOM 1224 C C . PHE A 1 166 ? -12.181 -5.874 -1.205 1.00 89.62 166 PHE A C 1
ATOM 1226 O O . PHE A 1 166 ? -12.801 -5.617 -0.176 1.00 89.62 166 PHE A O 1
ATOM 1233 N N . PHE A 1 167 ? -12.617 -5.466 -2.401 1.00 89.88 167 PHE A N 1
ATOM 1234 C CA . PHE A 1 167 ? -13.822 -4.642 -2.548 1.00 89.88 167 PHE A CA 1
ATOM 1235 C C . PHE A 1 167 ? -15.096 -5.386 -2.126 1.00 89.88 167 PHE A C 1
ATOM 1237 O O . PHE A 1 167 ? -15.977 -4.782 -1.522 1.00 89.88 167 PHE A O 1
ATOM 1244 N N . ALA A 1 168 ? -15.190 -6.688 -2.403 1.00 90.69 168 ALA A N 1
ATOM 1245 C CA . ALA A 1 168 ? -16.375 -7.488 -2.105 1.00 90.69 168 ALA A CA 1
ATOM 1246 C C . ALA A 1 168 ? -16.551 -7.790 -0.611 1.00 90.69 168 ALA A C 1
ATOM 1248 O O . ALA A 1 168 ? -17.680 -7.874 -0.140 1.00 90.69 168 ALA A O 1
ATOM 1249 N N . THR A 1 169 ? -15.457 -7.967 0.134 1.00 89.69 169 THR A N 1
ATOM 1250 C CA . THR A 1 169 ? -15.519 -8.369 1.551 1.00 89.69 169 THR A CA 1
ATOM 1251 C C . THR A 1 169 ? -15.215 -7.213 2.496 1.00 89.69 169 THR A C 1
ATOM 1253 O O . THR A 1 169 ? -15.945 -6.984 3.463 1.00 89.69 169 THR A O 1
ATOM 1256 N N . LEU A 1 170 ? -14.167 -6.440 2.211 1.00 87.25 170 LEU A N 1
ATOM 1257 C CA . LEU A 1 170 ? -13.668 -5.449 3.146 1.00 87.25 170 LEU A CA 1
ATOM 1258 C C . LEU A 1 170 ? -14.502 -4.174 3.126 1.00 87.25 170 LEU A C 1
ATOM 1260 O O . LEU A 1 170 ? -14.805 -3.657 4.191 1.00 87.25 170 LEU A O 1
ATOM 1264 N N . ILE A 1 171 ? -14.921 -3.678 1.958 1.00 86.31 171 ILE A N 1
ATOM 1265 C CA . ILE A 1 171 ? -15.709 -2.435 1.891 1.00 86.31 171 ILE A CA 1
ATOM 1266 C C . ILE A 1 171 ? -17.036 -2.553 2.656 1.00 86.31 171 ILE A C 1
ATOM 1268 O O . ILE A 1 171 ? -17.289 -1.675 3.481 1.00 86.31 171 ILE A O 1
ATOM 1272 N N . PRO A 1 172 ? -17.855 -3.614 2.489 1.00 86.19 172 PRO A N 1
ATOM 1273 C CA . PRO A 1 172 ? -19.050 -3.793 3.314 1.00 86.19 172 PRO A CA 1
ATOM 1274 C C . PRO A 1 172 ? -18.726 -3.856 4.809 1.00 86.19 172 PRO A C 1
ATOM 1276 O O . PRO A 1 172 ? -19.387 -3.197 5.606 1.00 86.19 172 PRO A O 1
ATOM 1279 N N . THR A 1 173 ? -17.657 -4.571 5.174 1.00 88.75 173 THR A N 1
ATOM 1280 C CA . THR A 1 173 ? -17.205 -4.685 6.567 1.00 88.75 173 THR A CA 1
ATOM 1281 C C . THR A 1 173 ? -16.796 -3.327 7.139 1.00 88.75 173 THR A C 1
ATOM 1283 O O . THR A 1 173 ? -17.174 -2.989 8.255 1.00 88.75 173 THR A O 1
ATOM 1286 N N . ILE A 1 174 ? -16.061 -2.512 6.379 1.00 84.31 174 ILE A N 1
ATOM 1287 C CA . ILE A 1 174 ? -15.673 -1.153 6.770 1.00 84.31 174 ILE A CA 1
ATOM 1288 C C . ILE A 1 174 ? -16.920 -0.292 6.962 1.00 84.31 174 ILE A C 1
ATOM 1290 O O . ILE A 1 174 ? -17.024 0.392 7.974 1.00 84.31 174 ILE A O 1
ATOM 1294 N N . VAL A 1 175 ? -17.878 -0.337 6.029 1.00 82.62 175 VAL A N 1
ATOM 1295 C CA . VAL A 1 175 ? -19.133 0.427 6.132 1.00 82.62 175 VAL A CA 1
ATOM 1296 C C . VAL A 1 175 ? -19.895 0.053 7.396 1.00 82.62 175 VAL A C 1
ATOM 1298 O O . VAL A 1 175 ? -20.342 0.940 8.125 1.00 82.62 175 VAL A O 1
ATOM 1301 N N . GLU A 1 176 ? -20.024 -1.241 7.677 1.00 85.56 176 GLU A N 1
ATOM 1302 C CA . GLU A 1 176 ? -20.704 -1.732 8.870 1.00 85.56 176 GLU A CA 1
ATOM 1303 C C . GLU A 1 176 ? -19.976 -1.298 10.148 1.00 85.56 176 GLU A C 1
ATOM 1305 O O . GLU A 1 176 ? -20.595 -0.720 11.040 1.00 85.56 176 GLU A O 1
ATOM 1310 N N . GLN A 1 177 ? -18.660 -1.499 10.216 1.00 87.44 177 GLN A N 1
ATOM 1311 C CA . GLN A 1 177 ? -17.848 -1.183 11.393 1.00 87.44 177 GLN A CA 1
ATOM 1312 C C . GLN A 1 177 ? -17.777 0.324 11.662 1.00 87.44 177 GLN A C 1
ATOM 1314 O O . GLN A 1 177 ? -17.937 0.751 12.802 1.00 87.44 177 GLN A O 1
ATOM 1319 N N . VAL A 1 178 ? -17.637 1.153 10.626 1.00 82.19 178 VAL A N 1
ATOM 1320 C CA . VAL A 1 178 ? -17.718 2.615 10.760 1.00 82.19 178 VAL A CA 1
ATOM 1321 C C . VAL A 1 178 ? -19.115 3.028 11.221 1.00 82.19 178 VAL A C 1
ATOM 1323 O O . VAL A 1 178 ? -19.240 3.825 12.147 1.00 82.19 178 VAL A O 1
ATOM 1326 N N . SER A 1 179 ? -20.174 2.446 10.651 1.00 81.81 179 SER A N 1
ATOM 1327 C CA . SER A 1 179 ? -21.549 2.729 11.084 1.00 81.81 179 SER A CA 1
ATOM 1328 C C . SER A 1 179 ? -21.779 2.353 12.550 1.00 81.81 179 SER A C 1
ATOM 1330 O O . SER A 1 179 ? -22.463 3.081 13.268 1.00 81.81 179 SER A O 1
ATOM 1332 N N . GLN A 1 180 ? -21.199 1.242 13.013 1.00 83.94 180 GLN A N 1
ATOM 1333 C CA . GLN A 1 180 ? -21.243 0.818 14.413 1.00 83.94 180 GLN A CA 1
ATOM 1334 C C . GLN A 1 180 ? -20.490 1.793 15.323 1.00 83.94 180 GLN A C 1
ATOM 1336 O O . GLN A 1 180 ? -21.062 2.220 16.323 1.00 83.94 180 GLN A O 1
ATOM 1341 N N . ILE A 1 181 ? -19.272 2.212 14.951 1.00 81.50 181 ILE A N 1
ATOM 1342 C CA . ILE A 1 181 ? -18.494 3.215 15.697 1.00 81.50 181 ILE A CA 1
ATOM 1343 C C . ILE A 1 181 ? -19.308 4.491 15.875 1.00 81.50 181 ILE A C 1
ATOM 1345 O O . ILE A 1 181 ? -19.423 4.985 16.987 1.00 81.50 181 ILE A O 1
ATOM 1349 N N . VAL A 1 182 ? -19.916 5.017 14.812 1.00 79.81 182 VAL A N 1
ATOM 1350 C CA . VAL A 1 182 ? -20.665 6.279 14.904 1.00 79.81 182 VAL A CA 1
ATOM 1351 C C . VAL A 1 182 ? -21.904 6.121 15.794 1.00 79.81 182 VAL A C 1
ATOM 1353 O O . VAL A 1 182 ? -22.233 7.033 16.549 1.00 79.81 182 VAL A O 1
ATOM 1356 N N . ARG A 1 183 ? -22.570 4.958 15.759 1.00 81.06 183 ARG A N 1
ATOM 1357 C CA . ARG A 1 183 ? -23.731 4.670 16.621 1.00 81.06 183 ARG A CA 1
ATOM 1358 C C . ARG A 1 183 ? -23.350 4.486 18.090 1.00 81.06 183 ARG A C 1
ATOM 1360 O O . ARG A 1 183 ? -24.122 4.890 18.949 1.00 81.06 183 ARG A O 1
ATOM 1367 N N . GLN A 1 184 ? -22.199 3.876 18.373 1.00 82.44 184 GLN A N 1
ATOM 1368 C CA . GLN A 1 184 ? -21.768 3.507 19.729 1.00 82.44 184 GLN A CA 1
ATOM 1369 C C . GLN A 1 184 ? -20.843 4.541 20.387 1.00 82.44 184 GLN A C 1
ATOM 1371 O O . GLN A 1 184 ? -20.741 4.580 21.612 1.00 82.44 184 GLN A O 1
ATOM 1376 N N . ALA A 1 185 ? -20.199 5.413 19.607 1.00 80.75 185 ALA A N 1
ATOM 1377 C CA . ALA A 1 185 ? -19.279 6.430 20.109 1.00 80.75 185 ALA A CA 1
ATOM 1378 C C . ALA A 1 185 ? -19.877 7.323 21.211 1.00 80.75 185 ALA A C 1
ATOM 1380 O O . ALA A 1 185 ? -19.176 7.549 22.200 1.00 80.75 185 ALA A O 1
ATOM 1381 N N . PRO A 1 186 ? -21.138 7.802 21.123 1.00 80.81 186 PRO A N 1
ATOM 1382 C CA . PRO A 1 186 ? -21.727 8.596 22.200 1.00 80.81 186 PRO A CA 1
ATOM 1383 C C . PRO A 1 186 ? -21.758 7.847 23.535 1.00 80.81 186 PRO A C 1
ATOM 1385 O O . PRO A 1 186 ? -21.474 8.437 24.576 1.00 80.81 186 PRO A O 1
ATOM 1388 N N . ASP A 1 187 ? -22.050 6.546 23.511 1.00 83.31 187 ASP A N 1
ATOM 1389 C CA . ASP A 1 187 ? -22.151 5.729 24.718 1.00 83.31 187 ASP A CA 1
ATOM 1390 C C . ASP A 1 187 ? -20.772 5.396 25.297 1.00 83.31 187 ASP A C 1
ATOM 1392 O O . ASP A 1 187 ? -20.592 5.462 26.512 1.00 83.31 187 ASP A O 1
ATOM 1396 N N . TRP A 1 188 ? -19.765 5.136 24.455 1.00 81.31 188 TRP A N 1
ATOM 1397 C CA . TRP A 1 188 ? -18.384 4.969 24.926 1.00 81.31 188 TRP A CA 1
ATOM 1398 C C . TRP A 1 188 ? -17.824 6.242 25.552 1.00 81.31 188 TRP A C 1
ATOM 1400 O O . TRP A 1 188 ? -17.157 6.171 26.583 1.00 81.31 188 TRP A O 1
ATOM 1410 N N . ILE A 1 189 ? -18.104 7.407 24.962 1.00 79.81 189 ILE A N 1
ATOM 1411 C CA . ILE A 1 189 ? -17.642 8.687 25.508 1.00 79.81 189 ILE A CA 1
ATOM 1412 C C . ILE A 1 189 ? -18.342 8.972 26.836 1.00 79.81 189 ILE A C 1
ATOM 1414 O O . ILE A 1 189 ? -17.670 9.346 27.794 1.00 79.81 189 ILE A O 1
ATOM 1418 N N . ARG A 1 190 ? -19.658 8.739 26.938 1.00 80.88 190 ARG A N 1
ATOM 1419 C CA . ARG A 1 190 ? -20.386 8.855 28.213 1.00 80.88 190 ARG A CA 1
ATOM 1420 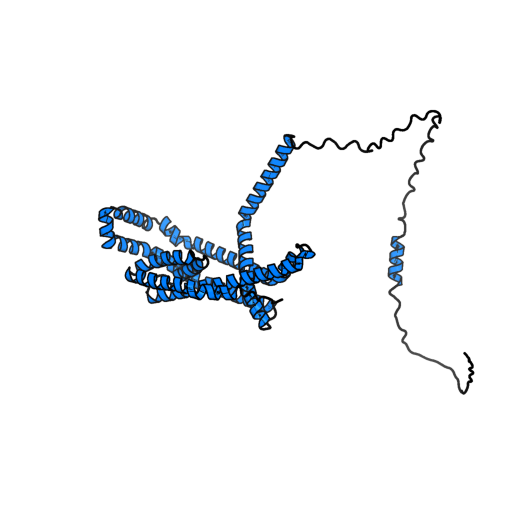C C . ARG A 1 190 ? -19.814 7.916 29.270 1.00 80.88 190 ARG A C 1
ATOM 1422 O O . ARG A 1 190 ? -19.476 8.376 30.353 1.00 80.88 190 ARG A O 1
ATOM 1429 N N . GLY A 1 191 ? -19.613 6.640 28.936 1.00 81.31 191 GLY A N 1
ATOM 1430 C CA . GLY A 1 191 ? -19.015 5.660 29.845 1.00 81.31 191 GLY A CA 1
ATOM 1431 C C . GLY A 1 191 ? -17.602 6.040 30.298 1.00 81.31 191 GLY A C 1
ATOM 1432 O O . GLY A 1 191 ? -17.261 5.870 31.467 1.00 81.31 191 GLY A O 1
ATOM 1433 N N . PHE A 1 192 ? -16.790 6.615 29.406 1.00 79.12 192 PHE A N 1
ATOM 1434 C CA . PHE A 1 192 ? -15.462 7.118 29.750 1.00 79.12 192 PHE A CA 1
ATOM 1435 C C . PHE A 1 192 ? -15.530 8.339 30.674 1.00 79.12 192 PHE A C 1
ATOM 1437 O O . PHE A 1 192 ? -14.851 8.360 31.698 1.00 79.12 192 PHE A O 1
ATOM 1444 N N . VAL A 1 193 ? -16.376 9.325 30.360 1.00 80.19 193 VAL A N 1
ATOM 1445 C CA . VAL A 1 193 ? -16.577 10.534 31.178 1.00 80.19 193 VAL A CA 1
ATOM 1446 C C . VAL A 1 193 ? -17.152 10.198 32.559 1.00 80.19 193 VAL A C 1
ATOM 1448 O O . VAL A 1 193 ? -16.830 10.859 33.547 1.00 80.19 193 VAL A O 1
ATOM 1451 N N . ASP A 1 194 ? -17.969 9.151 32.651 1.00 81.69 194 ASP A N 1
ATOM 1452 C CA . ASP A 1 194 ? -18.529 8.664 33.910 1.00 81.69 194 ASP A CA 1
ATOM 1453 C C . ASP A 1 194 ? -17.603 7.736 34.704 1.00 81.69 194 ASP A C 1
ATOM 1455 O O . ASP A 1 194 ? -17.921 7.418 35.851 1.00 81.69 194 ASP A O 1
ATOM 1459 N N . SER A 1 195 ? -16.457 7.335 34.147 1.00 79.94 195 SER A N 1
ATOM 1460 C CA . SER A 1 195 ? -15.499 6.469 34.837 1.00 79.94 195 SER A CA 1
ATOM 1461 C C . SER A 1 195 ? -14.839 7.162 36.034 1.00 79.94 195 SER A C 1
ATOM 1463 O O . SER A 1 195 ? -14.569 8.365 36.013 1.00 79.94 195 SER A O 1
ATOM 1465 N N . ASP A 1 196 ? -14.510 6.391 37.075 1.00 79.38 196 ASP A N 1
ATOM 1466 C CA . ASP A 1 196 ? -13.852 6.915 38.283 1.00 79.38 196 ASP A CA 1
ATOM 1467 C C . ASP A 1 196 ? -12.485 7.545 37.976 1.00 79.38 196 ASP A C 1
ATOM 1469 O O . ASP A 1 196 ? -12.106 8.558 38.567 1.00 79.38 196 ASP A O 1
ATOM 1473 N N . PHE A 1 197 ? -11.778 6.995 36.983 1.00 78.06 197 PHE A N 1
ATOM 1474 C CA . PHE A 1 197 ? -10.543 7.574 36.461 1.00 78.06 197 PHE A CA 1
ATOM 1475 C C . PHE A 1 197 ? -10.781 8.983 35.911 1.00 78.06 197 PHE A C 1
ATOM 1477 O O . PHE A 1 197 ? -10.104 9.923 36.328 1.00 78.06 197 PHE A O 1
ATOM 1484 N N . PHE A 1 198 ? -11.769 9.160 35.030 1.00 78.75 198 PHE A N 1
ATOM 1485 C CA . PHE A 1 198 ? -12.045 10.471 34.452 1.00 78.75 198 PHE A CA 1
ATOM 1486 C C . PHE A 1 198 ? -12.568 11.462 35.492 1.00 78.75 198 PHE A C 1
ATOM 1488 O O . PHE A 1 198 ? -12.145 12.613 35.494 1.00 78.75 198 PHE A O 1
ATOM 1495 N N . ARG A 1 199 ? -13.406 11.017 36.435 1.00 79.00 199 ARG A N 1
ATOM 1496 C CA . ARG A 1 199 ? -13.891 11.848 37.550 1.00 79.00 199 ARG A CA 1
ATOM 1497 C C . ARG A 1 199 ? -12.751 12.401 38.411 1.00 79.00 199 ARG A C 1
ATOM 1499 O O . ARG A 1 199 ? -12.804 13.566 38.798 1.00 79.00 199 ARG A O 1
ATOM 1506 N N . SER A 1 200 ? -11.708 11.604 38.664 1.00 78.00 200 SER A N 1
ATOM 1507 C CA . SER A 1 200 ? -10.510 12.055 39.396 1.00 78.00 200 SER A CA 1
ATOM 1508 C C . SER A 1 200 ? -9.684 13.100 38.633 1.00 78.00 200 SER A C 1
ATOM 1510 O O . SER A 1 200 ? -9.063 13.976 39.237 1.00 78.00 200 SER A O 1
ATOM 1512 N N . LEU A 1 201 ? -9.704 13.038 37.300 1.00 77.88 201 LEU A N 1
ATOM 1513 C CA . LEU A 1 201 ? -9.008 13.980 36.427 1.00 77.88 201 LEU A CA 1
ATOM 1514 C C . L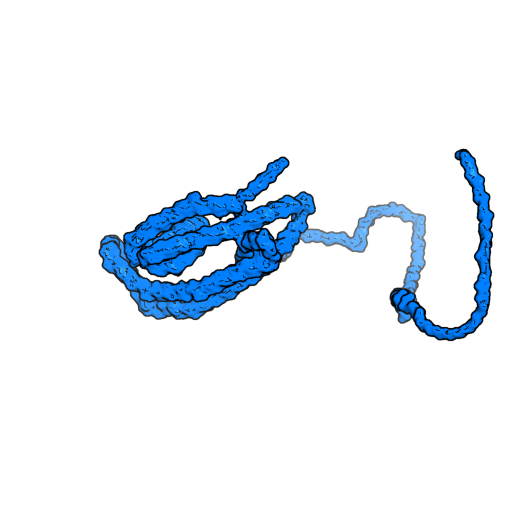EU A 1 201 ? -9.817 15.275 36.267 1.00 77.88 201 LEU A C 1
ATOM 1516 O O . LEU A 1 201 ? -9.279 16.376 36.338 1.00 77.88 201 LEU A O 1
ATOM 1520 N N . ASP A 1 202 ? -11.133 15.152 36.120 1.00 80.88 202 ASP A N 1
ATOM 1521 C CA . ASP A 1 202 ? -12.054 16.271 35.960 1.00 80.88 202 ASP A CA 1
ATOM 1522 C C . ASP A 1 202 ? -12.105 17.175 37.196 1.00 80.88 202 ASP A C 1
ATOM 1524 O O . ASP A 1 202 ? -12.152 18.394 37.049 1.00 80.88 202 ASP A O 1
ATOM 1528 N N . SER A 1 203 ? -11.962 16.625 38.410 1.00 75.06 203 SER A N 1
ATOM 1529 C CA . SER A 1 203 ? -11.880 17.444 39.629 1.00 75.06 203 SER A CA 1
ATOM 1530 C C . SER A 1 203 ? -10.696 18.424 39.645 1.00 75.06 203 SER A C 1
ATOM 1532 O O . SER A 1 203 ? -10.712 19.373 40.424 1.00 75.06 203 SER A O 1
ATOM 1534 N N . GLN A 1 204 ? -9.676 18.215 38.800 1.00 74.12 204 GLN A N 1
ATOM 1535 C CA . GLN A 1 204 ? -8.532 19.125 38.652 1.00 74.12 204 GLN A CA 1
ATOM 1536 C C . GLN A 1 204 ? -8.672 20.109 37.478 1.00 74.12 204 GLN A C 1
ATOM 1538 O O . GLN A 1 204 ? -8.082 21.186 37.532 1.00 74.12 204 GLN A O 1
ATOM 1543 N N . PHE A 1 205 ? -9.430 19.767 36.427 1.00 76.50 205 PHE A N 1
ATOM 1544 C CA . PHE A 1 205 ? -9.426 20.510 35.155 1.00 76.50 205 PHE A CA 1
ATOM 1545 C C . PHE A 1 205 ? -10.806 21.011 34.676 1.00 76.50 205 PHE A C 1
ATOM 1547 O O . PHE A 1 205 ? -10.846 21.860 33.786 1.00 76.50 205 PHE A O 1
ATOM 1554 N N . GLY A 1 206 ? -11.926 20.537 35.242 1.00 78.00 206 GLY A N 1
ATOM 1555 C CA . GLY A 1 206 ? -13.290 21.014 34.953 1.00 78.00 206 GLY A CA 1
ATOM 1556 C C . GLY A 1 206 ? -13.700 20.925 33.476 1.00 78.00 206 GLY A C 1
ATOM 1557 O O . GLY A 1 206 ? -14.263 21.868 32.918 1.00 78.00 206 GLY A O 1
ATOM 1558 N N . VAL A 1 207 ? -13.360 19.824 32.805 1.00 79.12 207 VAL A N 1
ATOM 1559 C CA . VAL A 1 207 ? -13.499 19.646 31.346 1.00 79.12 207 VAL A CA 1
ATOM 1560 C C . VAL A 1 207 ? -14.769 18.873 30.968 1.00 79.12 207 VAL A C 1
ATOM 1562 O O . VAL A 1 207 ? -15.204 18.923 29.814 1.00 79.12 207 VAL A O 1
ATOM 1565 N N . ARG A 1 208 ? -15.396 18.184 31.926 1.00 78.31 208 ARG A N 1
ATOM 1566 C CA . ARG A 1 208 ? -16.568 17.325 31.724 1.00 78.31 208 ARG A CA 1
ATOM 1567 C C . ARG A 1 208 ? -17.746 18.036 31.080 1.00 78.31 208 ARG A C 1
ATOM 1569 O O . ARG A 1 208 ? -18.322 17.494 30.136 1.00 78.31 208 ARG A O 1
ATOM 1576 N N . ASP A 1 209 ? -18.088 19.234 31.543 1.00 78.88 209 ASP A N 1
ATOM 1577 C CA . ASP A 1 209 ? -19.244 19.973 31.022 1.00 78.88 209 ASP A CA 1
ATOM 1578 C C . ASP A 1 209 ? -19.039 20.380 29.560 1.00 78.88 209 ASP A C 1
ATOM 1580 O O . ASP A 1 209 ? -19.970 20.301 28.758 1.00 78.88 209 ASP A O 1
ATOM 1584 N N . LYS A 1 210 ? -17.801 20.733 29.179 1.00 80.56 210 LYS A N 1
ATOM 1585 C CA . LYS A 1 210 ? -17.451 21.057 27.788 1.00 80.56 210 LYS A CA 1
ATOM 1586 C C . LYS A 1 210 ? -17.558 19.832 26.886 1.00 80.56 210 LYS A C 1
ATOM 1588 O O . LYS A 1 210 ? -18.171 19.916 25.827 1.00 80.56 210 LYS A O 1
ATOM 1593 N N . ILE A 1 211 ? -17.001 18.696 27.312 1.00 79.19 211 ILE A N 1
ATOM 1594 C CA . ILE A 1 211 ? -17.066 17.441 26.546 1.00 79.19 211 ILE A CA 1
ATOM 1595 C C . ILE A 1 211 ? -18.520 16.989 26.397 1.00 79.19 211 ILE A C 1
ATOM 1597 O O . ILE A 1 211 ? -18.945 16.643 25.299 1.00 79.19 211 ILE A O 1
ATOM 1601 N N . SER A 1 212 ? -19.296 17.049 27.480 1.00 79.50 212 SER A N 1
ATOM 1602 C CA . SER A 1 212 ? -20.700 16.634 27.486 1.00 79.50 212 SER A CA 1
ATOM 1603 C C . SER A 1 212 ? -21.560 17.535 26.596 1.00 79.50 212 SER A C 1
ATOM 1605 O O . SER A 1 212 ? -22.371 17.023 25.831 1.00 79.50 212 SER A O 1
ATOM 1607 N N . GLN A 1 213 ? -21.357 18.860 26.628 1.00 83.56 213 GLN A N 1
ATOM 1608 C CA . GLN A 1 213 ? -22.058 19.793 25.737 1.00 83.56 213 GLN A CA 1
ATOM 1609 C C . GLN A 1 213 ? -21.713 19.579 24.263 1.00 83.56 213 GLN A C 1
ATOM 1611 O O . GLN A 1 213 ? -22.617 19.600 23.430 1.00 83.56 213 GLN A O 1
ATOM 1616 N N . GLU A 1 214 ? -20.437 19.392 23.920 1.00 81.88 214 GLU A N 1
ATOM 1617 C CA . GLU A 1 214 ? -20.033 19.133 22.531 1.00 81.88 214 GLU A CA 1
ATOM 1618 C C . GLU A 1 214 ? -20.580 17.793 22.028 1.00 81.88 214 GLU A C 1
ATOM 1620 O O . GLU A 1 214 ? -21.073 17.706 20.902 1.00 81.88 214 GLU A O 1
ATOM 1625 N N . LEU A 1 215 ? -20.594 16.768 22.884 1.00 80.50 215 LEU A N 1
ATOM 1626 C CA . LEU A 1 215 ? -21.189 15.476 22.559 1.00 80.50 215 LEU A CA 1
ATOM 1627 C C . LEU A 1 215 ? -22.701 15.594 22.314 1.00 80.50 215 LEU A C 1
ATOM 1629 O O . LEU A 1 215 ? -23.220 15.048 21.342 1.00 80.50 215 LEU A O 1
ATOM 1633 N N . ASP A 1 216 ? -23.406 16.355 23.151 1.00 81.81 216 ASP A N 1
ATOM 1634 C CA . ASP A 1 216 ? -24.841 16.597 23.000 1.00 81.81 216 ASP A CA 1
ATOM 1635 C C . ASP A 1 216 ? -25.168 17.408 21.742 1.00 81.81 216 ASP A C 1
ATOM 1637 O O . ASP A 1 216 ? -26.134 17.087 21.046 1.00 81.81 216 ASP A O 1
ATOM 1641 N N . LYS A 1 217 ? -24.362 18.428 21.411 1.00 83.62 217 LYS A N 1
ATOM 1642 C CA . LYS A 1 217 ? -24.478 19.167 20.143 1.00 83.62 217 LYS A CA 1
ATOM 1643 C C . LYS A 1 217 ? -24.292 18.236 18.952 1.00 83.62 217 LYS A C 1
ATOM 1645 O O . LYS A 1 217 ? -25.058 18.318 18.000 1.00 83.62 217 LYS A O 1
ATOM 1650 N N . PHE A 1 218 ? -23.303 17.349 19.007 1.00 77.75 218 PHE A N 1
ATOM 1651 C CA . PHE A 1 218 ? -23.016 16.399 17.939 1.00 77.75 218 PHE A CA 1
ATOM 1652 C C . PHE A 1 218 ? -24.161 15.401 17.723 1.00 77.75 218 PHE A C 1
ATOM 1654 O O . PHE A 1 218 ? -24.592 15.211 16.590 1.00 77.75 218 PHE A O 1
ATOM 1661 N N . VAL A 1 219 ? -24.705 14.821 18.799 1.00 77.62 219 VAL A N 1
ATOM 1662 C CA . VAL A 1 219 ? -25.817 13.854 18.731 1.00 77.62 219 VAL A CA 1
ATOM 1663 C C . VAL A 1 219 ? -27.129 14.514 18.298 1.00 77.62 219 VAL A C 1
ATOM 1665 O O . VAL A 1 219 ? -27.894 13.924 17.538 1.00 77.62 219 VAL A O 1
ATOM 1668 N N . LYS A 1 220 ? -27.412 15.734 18.773 1.00 81.25 220 LYS A N 1
ATOM 1669 C CA . LYS A 1 220 ? -28.657 16.456 18.459 1.00 81.25 220 LYS A CA 1
ATOM 1670 C C . LYS A 1 220 ? -28.629 17.154 17.103 1.00 81.25 220 LYS A C 1
ATOM 1672 O O . LYS A 1 220 ? -29.691 17.557 16.643 1.00 81.25 220 LYS A O 1
ATOM 1677 N N . ASN A 1 221 ? -27.460 17.319 16.482 1.00 79.25 221 ASN A N 1
ATOM 1678 C CA . ASN A 1 221 ? -27.327 17.959 15.179 1.00 79.25 221 ASN A CA 1
ATOM 1679 C C . ASN A 1 221 ? -27.576 16.938 14.046 1.00 79.25 221 ASN A C 1
ATOM 1681 O O . ASN A 1 221 ? -26.706 16.102 13.773 1.00 79.25 221 ASN A O 1
ATOM 1685 N N . PRO A 1 222 ? -28.729 17.011 13.348 1.00 68.25 222 PRO A N 1
ATOM 1686 C CA . PRO A 1 222 ? -29.068 16.085 12.274 1.00 68.25 222 PRO A CA 1
ATOM 1687 C C . PRO A 1 222 ? -28.149 16.230 11.062 1.00 68.25 222 PRO A C 1
ATOM 1689 O O . PRO A 1 222 ? -28.010 15.268 10.320 1.00 68.25 222 PRO A O 1
ATOM 1692 N N . ASP A 1 223 ? -27.489 17.376 10.876 1.00 72.06 223 ASP A N 1
ATOM 1693 C CA . ASP A 1 223 ? -26.512 17.582 9.803 1.00 72.06 223 ASP A CA 1
ATOM 1694 C C . ASP A 1 223 ? -25.142 16.995 10.162 1.00 72.06 223 ASP A C 1
ATOM 1696 O O . ASP A 1 223 ? -24.433 16.508 9.287 1.00 72.06 223 ASP A O 1
ATOM 1700 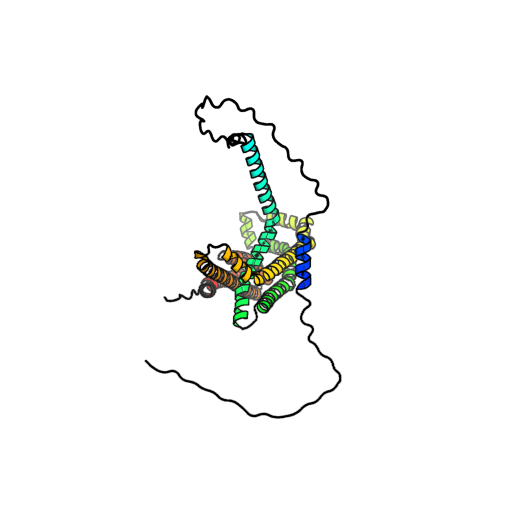N N . ALA A 1 224 ? -24.764 16.972 11.446 1.00 67.69 224 ALA A N 1
ATOM 1701 C CA . ALA A 1 224 ? -23.538 16.302 11.894 1.00 67.69 224 ALA A CA 1
ATOM 1702 C C . ALA A 1 224 ? -23.699 14.776 11.841 1.00 67.69 224 ALA A C 1
ATOM 1704 O O . ALA A 1 224 ? -22.851 14.069 11.299 1.00 67.69 224 ALA A O 1
ATOM 1705 N N . MET A 1 225 ? -24.831 14.270 12.336 1.00 64.06 225 MET A N 1
ATOM 1706 C CA . MET A 1 225 ? -25.197 12.857 12.238 1.00 64.06 225 MET A CA 1
ATOM 1707 C C . MET A 1 225 ? -25.489 12.446 10.796 1.00 64.06 225 MET A C 1
ATOM 1709 O O . MET A 1 225 ? -24.961 11.447 10.324 1.00 64.06 225 MET A O 1
ATOM 1713 N N . GLY A 1 226 ? -26.266 13.229 10.055 1.00 63.31 226 GLY A N 1
ATOM 1714 C CA . GLY A 1 226 ? -26.601 13.002 8.650 1.00 63.31 226 GLY A CA 1
ATOM 1715 C C . GLY A 1 226 ? -25.426 13.216 7.695 1.00 63.31 226 GLY A C 1
ATOM 1716 O O . GLY A 1 226 ? -25.336 12.524 6.691 1.00 63.31 226 GLY A O 1
ATOM 1717 N N . GLY A 1 227 ? -24.459 14.074 8.009 1.00 64.69 227 GLY A N 1
ATOM 1718 C CA . GLY A 1 227 ? -23.209 14.177 7.252 1.00 64.69 227 GLY A CA 1
ATOM 1719 C C . GLY A 1 227 ? -22.367 12.903 7.350 1.00 64.69 227 GLY A C 1
ATOM 1720 O O . GLY A 1 227 ? -21.733 12.500 6.378 1.00 64.69 227 GLY A O 1
ATOM 1721 N N . ILE A 1 228 ? -22.428 12.218 8.496 1.00 62.97 228 ILE A N 1
ATOM 1722 C CA . ILE A 1 228 ? -21.703 10.968 8.743 1.00 62.97 228 ILE A CA 1
ATOM 1723 C C . ILE A 1 228 ? -22.505 9.736 8.271 1.00 62.97 228 ILE A C 1
ATOM 1725 O O . ILE A 1 228 ? -21.933 8.837 7.661 1.00 62.97 228 ILE A O 1
ATOM 1729 N N . PHE A 1 229 ? -23.828 9.699 8.491 1.00 53.69 229 PHE A N 1
ATOM 1730 C CA . PHE A 1 229 ? -24.720 8.577 8.141 1.00 53.69 229 PHE A CA 1
ATOM 1731 C C . PHE A 1 229 ? -25.438 8.725 6.785 1.00 53.69 229 PHE A C 1
ATOM 1733 O O . PHE A 1 229 ? -25.634 7.743 6.081 1.00 53.69 229 PHE A O 1
ATOM 1740 N N . GLY A 1 230 ? -25.851 9.930 6.393 1.00 54.72 230 GLY A N 1
ATOM 1741 C CA . GLY A 1 230 ? -26.404 10.271 5.067 1.00 54.72 230 GLY A CA 1
ATOM 1742 C C . GLY A 1 230 ? -25.320 10.531 4.013 1.00 54.72 230 GLY A C 1
ATOM 1743 O O . GLY A 1 230 ? -25.569 10.431 2.810 1.00 54.72 230 GLY A O 1
ATOM 1744 N N . GLY A 1 231 ? -24.074 10.701 4.463 1.00 53.81 231 GLY A N 1
ATOM 1745 C CA . GLY A 1 231 ? -22.866 10.579 3.657 1.00 53.81 231 GLY A CA 1
ATOM 1746 C C . GLY A 1 231 ? -22.694 9.213 2.982 1.00 53.81 231 GLY A C 1
ATOM 1747 O O . GLY A 1 231 ? -21.745 9.065 2.234 1.00 53.81 231 GLY A O 1
ATOM 1748 N N . VAL A 1 232 ? -23.591 8.232 3.152 1.00 51.06 232 VAL A N 1
ATOM 1749 C CA . VAL A 1 232 ? -23.579 6.943 2.426 1.00 51.06 232 VAL A CA 1
ATOM 1750 C C . VAL A 1 232 ? -23.649 7.123 0.906 1.00 51.06 232 VAL A C 1
ATOM 1752 O O . VAL A 1 232 ? -23.007 6.365 0.184 1.00 51.06 232 VAL A O 1
ATOM 1755 N N . VAL A 1 233 ? -24.334 8.154 0.396 1.00 56.34 233 VAL A N 1
ATOM 1756 C CA . VAL A 1 233 ? -24.292 8.480 -1.045 1.00 56.34 233 VAL A CA 1
ATOM 1757 C C . VAL A 1 233 ? -22.912 9.032 -1.435 1.00 56.34 233 VAL A C 1
ATOM 1759 O O . VAL A 1 233 ? -22.351 8.638 -2.457 1.00 56.34 233 VAL A O 1
ATOM 1762 N N . GLY A 1 234 ? -22.311 9.872 -0.585 1.00 64.44 234 GLY A N 1
ATOM 1763 C CA . GLY A 1 234 ? -20.945 10.384 -0.755 1.00 64.44 234 GLY A CA 1
ATOM 1764 C C . GLY A 1 234 ? -19.873 9.292 -0.633 1.00 64.44 234 GLY A C 1
ATOM 1765 O O . GLY A 1 234 ? -18.951 9.230 -1.445 1.00 64.44 234 GLY A O 1
ATOM 1766 N N . PHE A 1 235 ? -20.033 8.363 0.304 1.00 69.31 235 PHE A N 1
ATOM 1767 C CA . PHE A 1 235 ? -19.196 7.188 0.494 1.00 69.31 235 PHE A CA 1
ATOM 1768 C C . PHE A 1 235 ? -19.360 6.228 -0.680 1.00 69.31 235 PHE A C 1
ATOM 1770 O O . PHE A 1 235 ? -18.363 5.784 -1.231 1.00 69.31 235 PHE A O 1
ATOM 1777 N N . GLY A 1 236 ? -20.588 5.992 -1.147 1.00 73.75 236 GLY A N 1
ATOM 1778 C CA . GLY A 1 236 ? -20.864 5.232 -2.364 1.00 73.75 236 GLY A CA 1
ATOM 1779 C C . GLY A 1 236 ? -20.177 5.840 -3.586 1.00 73.75 236 GLY A C 1
ATOM 1780 O O . GLY A 1 236 ? -19.519 5.121 -4.332 1.00 73.75 236 GLY A O 1
ATOM 1781 N N . SER A 1 237 ? -20.229 7.166 -3.745 1.00 78.00 237 SER A N 1
ATOM 1782 C CA . SER A 1 237 ? -19.502 7.864 -4.814 1.00 78.00 237 SER A CA 1
ATOM 1783 C C . SER A 1 237 ? -17.978 7.774 -4.650 1.00 78.00 237 SER A C 1
ATOM 1785 O O . SER A 1 237 ? -17.261 7.615 -5.633 1.00 78.00 237 SER A O 1
ATOM 1787 N N . THR A 1 238 ? -17.469 7.794 -3.415 1.00 80.94 238 THR A N 1
ATOM 1788 C CA . THR A 1 238 ? -16.037 7.657 -3.108 1.00 80.94 238 THR A CA 1
ATOM 1789 C C . THR A 1 238 ? -15.546 6.243 -3.398 1.00 80.94 238 THR A C 1
ATOM 1791 O O . THR A 1 238 ? -14.511 6.072 -4.036 1.00 80.94 238 THR A O 1
ATOM 1794 N N . VAL A 1 239 ? -16.310 5.226 -2.997 1.00 83.31 239 VAL A N 1
ATOM 1795 C CA . VAL A 1 239 ? -16.052 3.820 -3.317 1.00 83.31 239 VAL A CA 1
ATOM 1796 C C . VAL A 1 239 ? -16.118 3.613 -4.822 1.00 83.31 239 VAL A C 1
ATOM 1798 O O . VAL A 1 239 ? -15.197 3.024 -5.371 1.00 83.31 239 VAL A O 1
ATOM 1801 N N . ALA A 1 240 ? -17.138 4.136 -5.508 1.00 84.50 240 ALA A N 1
ATOM 1802 C CA . ALA A 1 240 ? -17.252 4.034 -6.960 1.00 84.50 240 ALA A CA 1
ATOM 1803 C C . ALA A 1 240 ? -16.048 4.678 -7.667 1.00 84.50 240 ALA A C 1
ATOM 1805 O O . ALA A 1 240 ? -15.402 4.028 -8.486 1.00 84.50 240 ALA A O 1
ATOM 1806 N N . ASN A 1 241 ? -15.679 5.909 -7.300 1.00 86.94 241 ASN A N 1
ATOM 1807 C CA . ASN A 1 241 ? -14.478 6.575 -7.812 1.00 86.94 241 ASN A CA 1
ATOM 1808 C C . ASN A 1 241 ? -13.199 5.785 -7.490 1.00 86.94 241 ASN A C 1
ATOM 1810 O O . ASN A 1 241 ? -12.309 5.686 -8.333 1.00 86.94 241 ASN A O 1
ATOM 1814 N N . GLY A 1 242 ? -13.118 5.178 -6.304 1.00 87.81 242 GLY A N 1
ATOM 1815 C CA . GLY A 1 242 ? -12.024 4.298 -5.902 1.00 87.81 242 GLY A CA 1
ATOM 1816 C C . GLY A 1 242 ? -11.946 3.026 -6.747 1.00 87.81 242 GLY A C 1
ATOM 1817 O O . GLY A 1 242 ? -10.857 2.651 -7.177 1.00 87.81 242 GLY A O 1
ATOM 1818 N N . VAL A 1 243 ? -13.085 2.396 -7.052 1.00 90.25 243 VAL A N 1
ATOM 1819 C CA . VAL A 1 243 ? -13.184 1.232 -7.947 1.00 90.25 243 VAL A CA 1
ATOM 1820 C C . VAL A 1 243 ? -12.740 1.615 -9.355 1.00 90.25 243 VAL A C 1
ATOM 1822 O O . VAL A 1 243 ? -11.901 0.923 -9.926 1.00 90.25 243 VAL A O 1
ATOM 1825 N N . PHE A 1 244 ? -13.230 2.734 -9.897 1.00 90.81 244 PHE A N 1
ATOM 1826 C CA . PHE A 1 244 ? -12.817 3.228 -11.214 1.00 90.81 244 PHE A CA 1
ATOM 1827 C C . PHE A 1 244 ? -11.321 3.550 -11.265 1.00 90.81 244 PHE A C 1
ATOM 1829 O O . PHE A 1 244 ? -10.631 3.093 -12.173 1.00 90.81 244 PHE A O 1
ATOM 1836 N N . GLY A 1 245 ? -10.795 4.280 -10.278 1.00 92.25 245 GLY A N 1
ATOM 1837 C CA . GLY A 1 245 ? -9.367 4.583 -10.189 1.00 92.25 245 GLY A CA 1
ATOM 1838 C C . GLY A 1 245 ? -8.517 3.317 -10.082 1.00 92.25 245 GLY A C 1
ATOM 1839 O O . GLY A 1 245 ? -7.518 3.179 -10.784 1.00 92.25 245 GLY A O 1
ATOM 1840 N N . THR A 1 246 ? -8.952 2.348 -9.274 1.00 93.81 246 THR A N 1
ATOM 1841 C CA . THR A 1 246 ? -8.279 1.050 -9.149 1.00 93.81 246 THR A CA 1
ATOM 1842 C C . THR A 1 246 ? -8.318 0.278 -10.463 1.00 93.81 246 THR A C 1
ATOM 1844 O O . THR A 1 246 ? -7.296 -0.255 -10.881 1.00 93.81 246 THR A O 1
ATOM 1847 N N . LEU A 1 247 ? -9.454 0.261 -11.163 1.00 94.44 247 LEU A N 1
ATOM 1848 C CA . LEU A 1 247 ? -9.587 -0.369 -12.476 1.00 94.44 247 LEU A CA 1
ATOM 1849 C C . LEU A 1 247 ? -8.628 0.255 -13.493 1.00 94.44 247 LEU A C 1
ATOM 1851 O O . LEU A 1 247 ? -7.940 -0.475 -14.202 1.00 94.44 247 LEU A O 1
ATOM 1855 N N . ILE A 1 248 ? -8.522 1.585 -13.529 1.00 94.88 248 ILE A N 1
ATOM 1856 C CA . ILE A 1 248 ? -7.575 2.289 -14.405 1.00 94.88 248 ILE A CA 1
ATOM 1857 C C . ILE A 1 248 ? -6.138 1.883 -14.070 1.00 94.88 248 ILE A C 1
ATOM 1859 O O . ILE A 1 248 ? -5.383 1.509 -14.967 1.00 94.88 248 ILE A O 1
ATOM 1863 N N . VAL A 1 249 ? -5.767 1.895 -12.787 1.00 96.06 249 VAL A N 1
ATOM 1864 C CA . VAL A 1 249 ? -4.437 1.471 -12.328 1.00 96.06 249 VAL A CA 1
ATOM 1865 C C . VAL A 1 249 ? -4.161 0.011 -12.697 1.00 96.06 249 VAL A C 1
ATOM 1867 O O . VAL A 1 249 ? -3.064 -0.289 -13.161 1.00 96.06 249 VAL A O 1
ATOM 1870 N N . LEU A 1 250 ? -5.131 -0.895 -12.557 1.00 95.25 250 LEU A N 1
ATOM 1871 C CA . LEU A 1 250 ? -4.992 -2.308 -12.922 1.00 95.25 250 LEU A CA 1
ATOM 1872 C C . LEU A 1 250 ? -4.788 -2.493 -14.430 1.00 95.25 250 LEU A C 1
ATOM 1874 O O . LEU A 1 250 ? -3.888 -3.227 -14.839 1.00 95.25 250 LEU A O 1
ATOM 1878 N N . VAL A 1 251 ? -5.571 -1.795 -15.257 1.00 95.56 251 VAL A N 1
ATOM 1879 C CA . VAL A 1 251 ? -5.438 -1.833 -16.722 1.00 95.56 251 VAL A CA 1
ATOM 1880 C C . VAL A 1 251 ? -4.085 -1.271 -17.163 1.00 95.56 251 VAL A C 1
ATOM 1882 O O . VAL A 1 251 ? -3.393 -1.898 -17.968 1.00 95.56 251 VAL A O 1
ATOM 1885 N N . LEU A 1 252 ? -3.658 -0.133 -16.606 1.00 96.19 252 LEU A N 1
ATOM 1886 C CA . LEU A 1 252 ? -2.330 0.424 -16.878 1.00 96.19 252 LEU A CA 1
ATOM 1887 C C . LEU A 1 252 ? -1.219 -0.508 -16.390 1.00 96.19 252 LEU A C 1
ATOM 1889 O O . LEU A 1 252 ? -0.223 -0.664 -17.087 1.00 96.19 252 LEU A O 1
ATOM 1893 N N . SER A 1 253 ? -1.387 -1.156 -15.234 1.00 95.75 253 SER A N 1
ATOM 1894 C CA . SER A 1 253 ? -0.399 -2.099 -14.696 1.00 95.75 253 SER A CA 1
ATOM 1895 C C . SER A 1 253 ? -0.231 -3.291 -15.629 1.00 95.75 253 SER A C 1
ATOM 1897 O O . SER A 1 253 ? 0.898 -3.683 -15.907 1.00 95.75 253 SER A O 1
ATOM 1899 N N . LEU A 1 254 ? -1.333 -3.831 -16.164 1.00 94.56 254 LEU A N 1
ATOM 1900 C CA . LEU A 1 254 ? -1.311 -4.891 -17.173 1.00 94.56 254 LEU A CA 1
ATOM 1901 C C . LEU A 1 254 ? -0.549 -4.445 -18.420 1.00 94.56 254 LEU A C 1
ATOM 1903 O O . LEU A 1 254 ? 0.353 -5.149 -18.879 1.00 94.56 254 LEU A O 1
ATOM 1907 N N . TYR A 1 255 ? -0.895 -3.270 -18.953 1.00 94.56 255 TYR A N 1
ATOM 1908 C CA . TYR A 1 255 ? -0.257 -2.732 -20.149 1.00 94.56 255 TYR A CA 1
ATOM 1909 C C . TYR A 1 255 ? 1.241 -2.506 -19.930 1.00 94.56 255 TYR A C 1
ATOM 1911 O O . TYR A 1 255 ? 2.055 -2.973 -20.728 1.00 94.56 255 TYR A O 1
ATOM 1919 N N . PHE A 1 256 ? 1.622 -1.854 -18.828 1.00 95.69 256 PHE A N 1
ATOM 1920 C CA . PHE A 1 256 ? 3.021 -1.624 -18.493 1.00 95.69 256 PHE A CA 1
ATOM 1921 C C . PHE A 1 256 ? 3.760 -2.933 -18.287 1.00 95.69 256 PHE A C 1
ATOM 1923 O O . PHE A 1 256 ? 4.780 -3.114 -18.934 1.00 95.69 256 PHE A O 1
ATOM 1930 N N . LEU A 1 257 ? 3.241 -3.872 -17.495 1.00 95.19 257 LEU A N 1
ATOM 1931 C CA . LEU A 1 257 ? 3.880 -5.166 -17.241 1.00 95.19 257 LEU A CA 1
ATOM 1932 C C . LEU A 1 257 ? 4.155 -5.951 -18.536 1.00 95.19 257 LEU A C 1
ATOM 1934 O O . LEU A 1 257 ? 5.242 -6.510 -18.706 1.00 95.19 257 LEU A O 1
ATOM 1938 N N . GLY A 1 258 ? 3.206 -5.944 -19.478 1.00 93.19 258 GLY A N 1
ATOM 1939 C CA . GLY A 1 258 ? 3.392 -6.528 -20.809 1.00 93.19 258 GLY A CA 1
ATOM 1940 C C . GLY A 1 258 ? 4.406 -5.764 -21.671 1.00 93.19 258 GLY A C 1
ATOM 1941 O O . GLY A 1 258 ? 5.251 -6.375 -22.327 1.00 93.19 258 GLY A O 1
ATOM 1942 N N . ALA A 1 259 ? 4.362 -4.430 -21.645 1.00 93.62 259 ALA A N 1
ATOM 1943 C CA . ALA A 1 259 ? 5.222 -3.555 -22.441 1.00 93.62 259 ALA A CA 1
ATOM 1944 C C . ALA A 1 259 ? 6.615 -3.303 -21.826 1.00 93.62 259 ALA A C 1
ATOM 1946 O O . ALA A 1 259 ? 7.490 -2.783 -22.524 1.00 93.62 259 ALA A O 1
ATOM 1947 N N . LEU A 1 260 ? 6.857 -3.691 -20.566 1.00 91.69 260 LEU A N 1
ATOM 1948 C CA . LEU A 1 260 ? 8.079 -3.403 -19.803 1.00 91.69 260 LEU A CA 1
ATOM 1949 C C . LEU A 1 260 ? 9.366 -3.709 -20.597 1.00 91.69 260 LEU A C 1
ATOM 1951 O O . LEU A 1 260 ? 10.228 -2.830 -20.668 1.00 91.69 260 LEU A O 1
ATOM 1955 N N . PRO A 1 261 ? 9.531 -4.875 -21.262 1.00 90.81 261 PRO A N 1
ATOM 1956 C CA . PRO A 1 261 ? 10.738 -5.159 -22.045 1.00 90.81 261 PRO A CA 1
ATOM 1957 C C . PRO A 1 261 ? 10.941 -4.201 -23.216 1.00 90.81 261 PRO A C 1
ATOM 1959 O O . PRO A 1 261 ? 12.064 -3.777 -23.485 1.00 90.81 261 PRO A O 1
ATOM 1962 N N . ALA A 1 262 ? 9.862 -3.863 -23.924 1.00 92.31 262 ALA A N 1
ATOM 1963 C CA . ALA A 1 262 ? 9.912 -2.947 -25.056 1.00 92.31 262 ALA A CA 1
ATOM 1964 C C . ALA A 1 262 ? 10.231 -1.521 -24.586 1.00 92.31 262 ALA A C 1
ATOM 1966 O O . ALA A 1 262 ? 11.094 -0.866 -25.172 1.00 92.31 262 ALA A O 1
ATOM 1967 N N . MET A 1 263 ? 9.610 -1.080 -23.486 1.00 92.62 263 MET A N 1
ATOM 1968 C CA . MET A 1 263 ? 9.876 0.213 -22.851 1.00 92.62 263 MET A CA 1
ATOM 1969 C C . MET A 1 263 ? 11.339 0.338 -22.415 1.00 92.62 263 MET A C 1
ATOM 1971 O O . MET A 1 263 ? 11.990 1.328 -22.749 1.00 92.62 263 MET A O 1
ATOM 1975 N N . LYS A 1 264 ? 11.892 -0.685 -21.749 1.00 92.75 264 LYS A N 1
ATOM 1976 C CA . LYS A 1 264 ? 13.309 -0.727 -21.351 1.00 92.75 264 LYS A CA 1
ATOM 1977 C C . LYS A 1 264 ? 14.240 -0.646 -22.561 1.00 92.75 264 LYS A C 1
ATOM 1979 O O . LYS A 1 264 ? 15.095 0.234 -22.619 1.00 92.75 264 LYS A O 1
ATOM 1984 N N . ARG A 1 265 ? 14.031 -1.501 -23.573 1.00 92.00 265 ARG A N 1
ATOM 1985 C CA . ARG A 1 265 ? 14.831 -1.504 -24.815 1.00 92.00 265 ARG A CA 1
ATOM 1986 C C . ARG A 1 265 ? 14.799 -0.152 -25.522 1.00 92.00 265 ARG A C 1
ATOM 1988 O O . ARG A 1 265 ? 15.820 0.287 -26.046 1.00 92.00 265 ARG A O 1
ATOM 1995 N N . TRP A 1 266 ? 13.642 0.507 -25.545 1.00 94.19 266 TRP A N 1
ATOM 1996 C CA . TRP A 1 266 ? 13.514 1.848 -26.104 1.00 94.19 266 TRP A CA 1
ATOM 1997 C C . TRP A 1 266 ? 14.272 2.883 -25.265 1.00 94.19 266 TRP A C 1
ATOM 1999 O O . TRP A 1 266 ? 15.065 3.638 -25.824 1.00 94.19 266 TRP A O 1
ATOM 2009 N N . GLY A 1 267 ? 14.136 2.848 -23.936 1.00 92.75 267 GLY A N 1
ATOM 2010 C CA . GLY A 1 267 ? 14.882 3.707 -23.013 1.00 92.75 267 GLY A CA 1
ATOM 2011 C C . GLY A 1 267 ? 16.401 3.579 -23.168 1.00 92.75 267 GLY A C 1
ATOM 2012 O O . GLY A 1 267 ? 17.110 4.581 -23.228 1.00 92.75 267 GLY A O 1
ATOM 2013 N N . TYR A 1 268 ? 16.915 2.363 -23.364 1.00 94.06 268 TYR A N 1
ATOM 2014 C CA . TYR A 1 268 ? 18.351 2.131 -23.572 1.00 94.06 268 TYR A CA 1
ATOM 2015 C C . TYR A 1 268 ? 18.883 2.784 -24.853 1.00 94.06 268 TYR A C 1
ATOM 2017 O O . TYR A 1 268 ? 20.074 3.085 -24.950 1.00 94.06 268 TYR A O 1
ATOM 2025 N N . ARG A 1 269 ? 18.025 3.064 -25.843 1.00 92.88 269 ARG A N 1
ATOM 2026 C CA . ARG A 1 269 ? 18.441 3.746 -27.077 1.00 92.88 269 ARG A CA 1
ATOM 2027 C C . ARG A 1 269 ? 18.767 5.221 -26.859 1.00 92.88 269 ARG A C 1
ATOM 2029 O O . ARG A 1 269 ? 19.553 5.745 -27.652 1.00 92.88 269 ARG A O 1
ATOM 2036 N N . LEU A 1 270 ? 18.223 5.851 -25.815 1.00 93.56 270 LEU A N 1
ATOM 2037 C CA . LEU A 1 270 ? 18.528 7.239 -25.453 1.00 93.56 270 LEU A CA 1
ATOM 2038 C C . LEU A 1 270 ? 19.956 7.377 -24.905 1.00 93.56 270 LEU A C 1
ATOM 2040 O O . LEU A 1 270 ? 20.552 8.445 -25.005 1.00 93.56 270 LEU A O 1
ATOM 2044 N N . ALA A 1 271 ? 20.539 6.296 -24.378 1.00 93.81 271 ALA A N 1
ATOM 2045 C CA . ALA A 1 271 ? 21.927 6.302 -23.941 1.00 93.81 271 ALA A CA 1
ATOM 2046 C C . ALA A 1 271 ? 22.902 6.288 -25.143 1.00 93.81 271 ALA A C 1
ATOM 2048 O O . ALA A 1 271 ? 22.671 5.566 -26.129 1.00 93.81 271 ALA A O 1
ATOM 2049 N N . PRO A 1 272 ? 24.036 7.020 -25.061 1.00 94.56 272 PRO A N 1
ATOM 2050 C CA . PRO A 1 272 ? 25.104 6.954 -26.057 1.00 94.56 272 PRO A CA 1
ATOM 2051 C C . PRO A 1 272 ? 25.587 5.519 -26.272 1.00 94.56 272 PRO A C 1
ATOM 2053 O O . PRO A 1 272 ? 25.764 4.777 -25.305 1.00 94.56 272 PRO A O 1
ATOM 2056 N N . ARG A 1 273 ? 25.855 5.137 -27.531 1.00 92.38 273 ARG A N 1
ATOM 2057 C CA . ARG A 1 273 ? 26.226 3.759 -27.919 1.00 92.38 273 ARG A CA 1
ATOM 2058 C C . ARG A 1 273 ? 27.343 3.156 -27.056 1.00 92.38 273 ARG A C 1
ATOM 2060 O O . ARG A 1 273 ? 27.233 1.995 -26.684 1.00 92.38 273 ARG A O 1
ATOM 2067 N N . SER A 1 274 ? 28.350 3.946 -26.681 1.00 94.69 274 SER A N 1
ATOM 2068 C CA . SER A 1 274 ? 29.483 3.514 -25.847 1.00 94.69 274 SER A CA 1
ATOM 2069 C C . SER A 1 274 ? 29.111 3.138 -24.407 1.00 94.69 274 SER A C 1
ATOM 2071 O O . SER A 1 274 ? 29.815 2.350 -23.787 1.00 94.69 274 SER A O 1
ATOM 2073 N N . ARG A 1 275 ? 28.014 3.679 -23.858 1.00 93.88 275 ARG A N 1
ATOM 2074 C CA . ARG A 1 275 ? 27.571 3.427 -22.473 1.00 93.88 275 ARG A CA 1
ATOM 2075 C C . ARG A 1 275 ? 26.345 2.515 -22.377 1.00 93.88 275 ARG A C 1
ATOM 2077 O O . ARG A 1 275 ? 25.982 2.134 -21.266 1.00 93.88 275 ARG A O 1
ATOM 2084 N N . ARG A 1 276 ? 25.725 2.138 -23.505 1.00 94.06 276 ARG A N 1
ATOM 2085 C CA . ARG A 1 276 ? 24.498 1.316 -23.540 1.00 94.06 276 ARG A CA 1
ATOM 2086 C C . ARG A 1 276 ? 24.590 0.016 -22.731 1.00 94.06 276 ARG A C 1
ATOM 2088 O O . ARG A 1 276 ? 23.693 -0.178 -21.918 1.00 94.06 276 ARG A O 1
ATOM 2095 N N . PRO A 1 277 ? 25.655 -0.808 -22.843 1.00 94.00 277 PRO A N 1
ATOM 2096 C CA . PRO A 1 277 ? 25.737 -2.053 -22.072 1.00 94.00 277 PRO A CA 1
ATOM 2097 C C . PRO A 1 277 ? 25.719 -1.816 -20.557 1.00 94.00 277 PRO A C 1
ATOM 2099 O O . PRO A 1 277 ? 25.066 -2.538 -19.811 1.00 94.00 277 PRO A O 1
ATOM 2102 N N . ARG A 1 278 ? 26.391 -0.751 -20.095 1.00 93.25 278 ARG A N 1
ATOM 2103 C CA . ARG A 1 278 ? 26.423 -0.383 -18.674 1.00 93.25 278 ARG A CA 1
ATOM 2104 C C . ARG A 1 278 ? 25.067 0.125 -18.184 1.00 93.25 278 ARG A C 1
ATOM 2106 O O . ARG A 1 278 ? 24.666 -0.211 -17.076 1.00 93.25 278 ARG A O 1
ATOM 2113 N N . VAL A 1 279 ? 24.374 0.930 -18.993 1.00 94.81 279 VAL A N 1
ATOM 2114 C CA . VAL A 1 279 ? 23.029 1.435 -18.664 1.00 94.81 279 VAL A CA 1
ATOM 2115 C C . VAL A 1 279 ? 22.020 0.292 -18.608 1.00 94.81 279 VAL A C 1
ATOM 2117 O O . VAL A 1 279 ? 21.220 0.256 -17.680 1.00 94.81 279 VAL A O 1
ATOM 2120 N N . GLU A 1 280 ? 22.075 -0.648 -19.549 1.00 94.88 280 GLU A N 1
ATOM 2121 C CA . GLU A 1 280 ? 21.205 -1.827 -19.570 1.00 94.88 280 GLU A CA 1
ATOM 2122 C C . GLU A 1 280 ? 21.412 -2.707 -18.332 1.00 94.88 280 GLU A C 1
ATOM 2124 O O . GLU A 1 280 ? 20.443 -2.995 -17.631 1.00 94.88 280 GLU A O 1
ATOM 2129 N N . ALA A 1 281 ? 22.664 -3.050 -18.007 1.00 92.81 281 ALA A N 1
ATOM 2130 C CA . ALA A 1 281 ? 22.982 -3.847 -16.822 1.00 92.81 281 ALA A CA 1
ATOM 2131 C C . ALA A 1 281 ? 22.505 -3.171 -15.525 1.00 92.81 281 ALA A C 1
ATOM 2133 O O . ALA A 1 281 ? 21.854 -3.803 -14.695 1.00 92.81 281 ALA A O 1
ATOM 2134 N N . LEU A 1 282 ? 22.772 -1.868 -15.373 1.00 93.06 282 LEU A N 1
ATOM 2135 C CA . LEU A 1 282 ? 22.361 -1.118 -14.186 1.00 93.06 282 LEU A CA 1
ATOM 2136 C C . LEU A 1 282 ? 20.834 -0.989 -14.087 1.00 93.06 282 LEU A C 1
ATOM 2138 O O . LEU A 1 282 ? 20.271 -1.138 -13.008 1.00 93.06 282 LEU A O 1
ATOM 2142 N N . SER A 1 283 ? 20.156 -0.735 -15.208 1.00 92.38 283 SER A N 1
ATOM 2143 C CA . SER A 1 283 ? 18.696 -0.586 -15.237 1.00 92.38 283 SER A CA 1
ATOM 2144 C C . SER A 1 283 ? 17.981 -1.895 -14.917 1.00 92.38 283 SER A C 1
ATOM 2146 O O . SER A 1 283 ? 16.949 -1.881 -14.245 1.00 92.38 283 SER A O 1
ATOM 2148 N N . GLU A 1 284 ? 18.514 -3.027 -15.381 1.00 91.62 284 GLU A N 1
ATOM 2149 C CA . GLU A 1 284 ? 17.957 -4.342 -15.073 1.00 91.62 284 GLU A CA 1
ATOM 2150 C C . GLU A 1 284 ? 18.124 -4.686 -13.589 1.00 91.62 284 GLU A C 1
ATOM 2152 O O . GLU A 1 284 ? 17.163 -5.147 -12.972 1.00 91.62 284 GLU A O 1
ATOM 2157 N N . GLU A 1 285 ? 19.281 -4.375 -12.996 1.00 89.56 285 GLU A N 1
ATOM 2158 C CA . GLU A 1 285 ? 19.525 -4.580 -11.564 1.00 89.56 285 GLU A CA 1
ATOM 2159 C C . GLU A 1 285 ? 18.627 -3.688 -10.695 1.00 89.56 285 GLU A C 1
ATOM 2161 O O . GLU A 1 285 ? 17.977 -4.176 -9.771 1.00 89.56 285 GLU A O 1
ATOM 2166 N N . ILE A 1 286 ? 18.500 -2.399 -11.036 1.00 90.44 286 ILE A N 1
ATOM 2167 C CA . ILE A 1 286 ? 17.596 -1.473 -10.336 1.00 90.44 286 ILE A CA 1
ATOM 2168 C C . ILE A 1 286 ? 16.151 -1.965 -10.434 1.00 90.44 286 ILE A C 1
ATOM 2170 O O . ILE A 1 286 ? 15.460 -2.040 -9.422 1.00 90.44 286 ILE A O 1
ATOM 2174 N N . THR A 1 287 ? 15.693 -2.335 -11.634 1.00 90.19 287 THR A N 1
ATOM 2175 C CA . THR A 1 287 ? 14.321 -2.829 -11.827 1.00 90.19 287 THR A CA 1
ATOM 2176 C C . THR A 1 287 ? 14.065 -4.075 -10.981 1.00 90.19 287 THR A C 1
ATOM 2178 O O . THR A 1 287 ? 13.039 -4.163 -10.309 1.00 90.19 287 THR A O 1
ATOM 2181 N N . ARG A 1 288 ? 15.000 -5.034 -10.994 1.00 88.12 288 ARG A N 1
ATOM 2182 C CA . ARG A 1 288 ? 14.892 -6.267 -10.211 1.00 88.12 288 ARG A CA 1
ATOM 2183 C C . ARG A 1 288 ? 14.851 -5.968 -8.712 1.00 88.12 288 ARG A C 1
ATOM 2185 O O . ARG A 1 288 ? 14.009 -6.523 -8.013 1.00 88.12 288 ARG A O 1
ATOM 2192 N N . SER A 1 289 ? 15.727 -5.088 -8.232 1.00 88.44 289 SER A N 1
ATOM 2193 C CA . SER A 1 289 ? 15.792 -4.689 -6.825 1.00 88.44 289 SER A CA 1
ATOM 2194 C C . SER A 1 289 ? 14.495 -4.012 -6.368 1.00 88.44 289 SER A C 1
ATOM 2196 O O . SER A 1 289 ? 13.914 -4.421 -5.364 1.00 88.44 289 SER A O 1
ATOM 2198 N N . VAL A 1 290 ? 13.969 -3.064 -7.156 1.00 90.12 290 VAL A N 1
ATOM 2199 C CA . VAL A 1 290 ? 12.685 -2.400 -6.877 1.00 90.12 290 VAL A CA 1
ATOM 2200 C C . VAL A 1 290 ? 11.542 -3.412 -6.850 1.00 90.12 290 VAL A C 1
ATOM 2202 O O . VAL A 1 290 ? 10.780 -3.433 -5.889 1.00 90.12 290 VAL A O 1
ATOM 2205 N N . GLY A 1 291 ? 11.437 -4.293 -7.849 1.00 90.44 291 GLY A N 1
ATOM 2206 C CA . GLY A 1 291 ? 10.385 -5.311 -7.882 1.00 90.44 291 GLY A CA 1
ATOM 2207 C C . GLY A 1 291 ? 10.428 -6.253 -6.675 1.00 90.44 291 GLY A C 1
ATOM 2208 O O . GLY A 1 291 ? 9.404 -6.498 -6.035 1.00 90.44 291 GLY A O 1
ATOM 2209 N N . ASN A 1 292 ? 11.622 -6.727 -6.309 1.00 87.88 292 ASN A N 1
ATOM 2210 C CA . ASN A 1 292 ? 11.819 -7.579 -5.135 1.00 87.88 292 ASN A CA 1
ATOM 2211 C C . ASN A 1 292 ? 11.476 -6.854 -3.827 1.00 87.88 292 ASN A C 1
ATOM 2213 O O . ASN A 1 292 ? 10.867 -7.456 -2.942 1.00 87.88 292 ASN A O 1
ATOM 2217 N N . TYR A 1 293 ? 11.831 -5.572 -3.709 1.00 88.25 293 TYR A N 1
ATOM 2218 C CA . TYR A 1 293 ? 11.461 -4.745 -2.565 1.00 88.25 293 TYR A CA 1
ATOM 2219 C C . TYR A 1 293 ? 9.939 -4.605 -2.441 1.00 88.25 293 TYR A C 1
ATOM 2221 O O . TYR A 1 293 ? 9.410 -4.781 -1.348 1.00 88.25 293 TYR A O 1
ATOM 2229 N N . VAL A 1 294 ? 9.220 -4.374 -3.547 1.00 90.06 294 VAL A N 1
ATOM 2230 C CA . VAL A 1 294 ? 7.750 -4.263 -3.539 1.00 90.06 294 VAL A CA 1
ATOM 2231 C C . VAL A 1 294 ? 7.092 -5.554 -3.059 1.00 90.06 294 VAL A C 1
ATOM 2233 O O . VAL A 1 294 ? 6.261 -5.508 -2.154 1.00 90.06 294 VAL A O 1
ATOM 2236 N N . ILE A 1 295 ? 7.482 -6.713 -3.604 1.00 89.12 295 ILE A N 1
ATOM 2237 C CA . ILE A 1 295 ? 6.964 -8.016 -3.144 1.00 89.12 295 ILE A CA 1
ATOM 2238 C C . ILE A 1 295 ? 7.297 -8.237 -1.669 1.00 89.12 295 ILE A C 1
ATOM 2240 O O . ILE A 1 295 ? 6.456 -8.703 -0.898 1.00 89.12 295 ILE A O 1
ATOM 2244 N N . GLY A 1 296 ? 8.523 -7.890 -1.276 1.00 90.00 296 GLY A N 1
ATOM 2245 C CA . GLY A 1 296 ? 8.965 -7.945 0.105 1.00 90.00 296 GLY A CA 1
ATOM 2246 C C . GLY A 1 296 ? 8.060 -7.136 1.025 1.00 90.00 296 GLY A C 1
ATOM 2247 O O . GLY A 1 296 ? 7.573 -7.665 2.018 1.00 90.00 296 GLY A O 1
ATOM 2248 N N . GLN A 1 297 ? 7.768 -5.894 0.652 1.00 91.56 297 GLN A N 1
ATOM 2249 C CA . GLN A 1 297 ? 6.955 -4.986 1.448 1.00 91.56 297 GLN A CA 1
ATOM 2250 C C . GLN A 1 297 ? 5.492 -5.426 1.534 1.00 91.56 297 GLN A C 1
ATOM 2252 O O . GLN A 1 297 ? 4.897 -5.347 2.605 1.00 91.56 297 GLN A O 1
ATOM 2257 N N . VAL A 1 298 ? 4.924 -5.969 0.453 1.00 91.75 298 VAL A N 1
ATOM 2258 C CA . VAL A 1 298 ? 3.588 -6.587 0.492 1.00 91.75 298 VAL A CA 1
ATOM 2259 C C . VAL A 1 298 ? 3.572 -7.768 1.469 1.00 91.75 298 VAL A C 1
ATOM 2261 O O . VAL A 1 298 ? 2.639 -7.897 2.256 1.00 91.75 298 VAL A O 1
ATOM 2264 N N . CYS A 1 299 ? 4.609 -8.609 1.467 1.00 92.19 299 CYS A N 1
ATOM 2265 C CA . CYS A 1 299 ? 4.726 -9.728 2.403 1.00 92.19 299 CYS A CA 1
ATOM 2266 C C . CYS A 1 299 ? 4.815 -9.249 3.863 1.00 92.19 299 CYS A C 1
ATOM 2268 O O . CYS A 1 299 ? 4.090 -9.765 4.710 1.00 92.19 299 CYS A O 1
ATOM 2270 N N . VAL A 1 300 ? 5.638 -8.230 4.149 1.00 92.31 300 VAL A N 1
ATOM 2271 C CA . VAL A 1 300 ? 5.721 -7.601 5.482 1.00 92.31 300 VAL A CA 1
ATOM 2272 C C . VAL A 1 300 ? 4.359 -7.070 5.917 1.00 92.31 300 VAL A C 1
ATOM 2274 O O . VAL A 1 300 ? 3.893 -7.401 7.004 1.00 92.31 300 VAL A O 1
ATOM 2277 N N . ALA A 1 301 ? 3.692 -6.297 5.057 1.00 94.44 301 ALA A N 1
ATOM 2278 C CA . ALA A 1 301 ? 2.394 -5.708 5.361 1.00 94.44 301 ALA A CA 1
ATOM 2279 C C . ALA A 1 301 ? 1.326 -6.773 5.648 1.00 94.44 301 ALA A C 1
ATOM 2281 O O . ALA A 1 301 ? 0.558 -6.628 6.597 1.00 94.44 301 ALA A O 1
ATOM 2282 N N . LEU A 1 302 ? 1.305 -7.865 4.876 1.00 94.44 302 LEU A N 1
ATOM 2283 C CA . LEU A 1 302 ? 0.386 -8.983 5.095 1.00 94.44 302 LEU A CA 1
ATOM 2284 C C . LEU A 1 302 ? 0.671 -9.727 6.402 1.00 94.44 302 LEU A C 1
ATOM 2286 O O . LEU A 1 302 ? -0.268 -10.037 7.130 1.00 94.44 302 LEU A O 1
ATOM 2290 N N . LEU A 1 303 ? 1.941 -10.001 6.719 1.00 95.06 303 LEU A N 1
ATOM 2291 C CA . LEU A 1 303 ? 2.320 -10.639 7.984 1.00 95.06 303 LEU A CA 1
ATOM 2292 C C . LEU A 1 303 ? 1.935 -9.767 9.182 1.00 95.06 303 LEU A C 1
ATOM 2294 O O . LEU A 1 303 ? 1.374 -10.283 10.148 1.00 95.06 303 LEU A O 1
ATOM 2298 N N . ASN A 1 304 ? 2.168 -8.458 9.086 1.00 95.75 304 ASN A N 1
ATOM 2299 C CA . ASN A 1 304 ? 1.839 -7.507 10.139 1.00 95.75 304 ASN A CA 1
ATOM 2300 C C . ASN A 1 304 ? 0.322 -7.407 10.352 1.00 95.75 304 ASN A C 1
ATOM 2302 O O . ASN A 1 304 ? -0.174 -7.581 11.464 1.00 95.75 304 ASN A O 1
ATOM 2306 N N . ALA A 1 305 ? -0.434 -7.228 9.269 1.00 96.81 305 ALA A N 1
ATOM 2307 C CA . ALA A 1 305 ? -1.890 -7.185 9.314 1.00 96.81 305 ALA A CA 1
ATOM 2308 C C . ALA A 1 305 ? -2.496 -8.481 9.864 1.00 96.81 305 ALA A C 1
ATOM 2310 O O . ALA A 1 305 ? -3.405 -8.431 10.691 1.00 96.81 305 ALA A O 1
ATOM 2311 N N . LEU A 1 306 ? -1.980 -9.640 9.443 1.00 97.19 306 LEU A N 1
ATOM 2312 C CA . LEU A 1 306 ? -2.448 -10.941 9.914 1.00 97.19 306 LEU A CA 1
ATOM 2313 C C . LEU A 1 306 ? -2.143 -11.140 11.400 1.00 97.19 306 LEU A C 1
ATOM 2315 O O . LEU A 1 306 ? -3.015 -11.578 12.147 1.00 97.19 306 LEU A O 1
ATOM 2319 N N . PHE A 1 307 ? -0.933 -10.791 11.841 1.00 97.75 307 PHE A N 1
ATOM 2320 C CA . PHE A 1 307 ? -0.568 -10.842 13.252 1.00 97.75 307 PHE A CA 1
ATOM 2321 C C . PHE A 1 307 ? -1.487 -9.943 14.088 1.00 97.75 307 PHE A C 1
ATOM 2323 O O . PHE A 1 307 ? -2.101 -10.413 15.047 1.00 97.75 307 PHE A O 1
ATOM 2330 N N . ALA A 1 308 ? -1.643 -8.677 13.690 1.00 97.44 308 ALA A N 1
ATOM 2331 C CA . ALA A 1 308 ? -2.507 -7.726 14.379 1.00 97.44 308 ALA A CA 1
ATOM 2332 C C . ALA A 1 308 ? -3.962 -8.216 14.422 1.00 97.44 308 ALA A C 1
ATOM 2334 O O . ALA A 1 308 ? -4.587 -8.186 15.481 1.00 97.44 308 ALA A O 1
ATOM 2335 N N . PHE A 1 309 ? -4.486 -8.731 13.304 1.00 97.44 309 PHE A N 1
ATOM 2336 C CA . PHE A 1 309 ? -5.827 -9.307 13.218 1.00 97.44 309 PHE A CA 1
ATOM 2337 C C . PHE A 1 309 ? -6.035 -10.458 14.206 1.00 97.44 309 PHE A C 1
ATOM 2339 O O . PHE A 1 309 ? -7.039 -10.477 14.922 1.00 97.44 309 PHE A O 1
ATOM 2346 N N . ILE A 1 310 ? -5.092 -11.402 14.263 1.00 98.19 310 ILE A N 1
ATOM 2347 C CA . ILE A 1 310 ? -5.165 -12.563 15.157 1.00 98.19 310 ILE A CA 1
ATOM 2348 C C . ILE A 1 310 ? -5.152 -12.104 16.615 1.00 98.19 310 ILE A C 1
ATOM 2350 O O . ILE A 1 310 ? -6.031 -12.495 17.380 1.00 98.19 310 ILE A O 1
ATOM 2354 N N . VAL A 1 311 ? -4.203 -11.243 16.996 1.00 98.00 311 VAL A N 1
ATOM 2355 C CA . VAL A 1 311 ? -4.093 -10.752 18.378 1.00 98.00 311 VAL A CA 1
ATOM 2356 C C . VAL A 1 311 ? -5.348 -9.975 18.778 1.00 98.00 311 VAL A C 1
ATOM 2358 O O . VAL A 1 311 ? -5.913 -10.248 19.834 1.00 98.00 311 VAL A O 1
ATOM 2361 N N . MET A 1 312 ? -5.836 -9.061 17.933 1.00 97.75 312 MET A N 1
ATOM 2362 C CA . MET A 1 312 ? -7.070 -8.317 18.207 1.00 97.75 312 MET A CA 1
ATOM 2363 C C . MET A 1 312 ? -8.282 -9.233 18.357 1.00 97.75 312 MET A C 1
ATOM 2365 O O . MET A 1 312 ? -9.083 -9.034 19.266 1.00 97.75 312 MET A O 1
ATOM 2369 N N . SER A 1 313 ? -8.403 -10.251 17.504 1.00 96.44 313 SER A N 1
ATOM 2370 C CA . SER A 1 313 ? -9.532 -11.184 17.542 1.00 96.44 313 SER A CA 1
ATOM 2371 C C . SER A 1 313 ? -9.508 -12.070 18.790 1.00 96.44 313 SER A C 1
ATOM 2373 O O . SER A 1 313 ? -10.557 -12.308 19.379 1.00 96.44 313 SER A O 1
ATOM 2375 N N . ILE A 1 314 ? -8.325 -12.513 19.235 1.00 97.44 314 ILE A N 1
ATOM 2376 C CA . ILE A 1 314 ? -8.165 -13.283 20.482 1.00 97.44 314 ILE A CA 1
ATOM 2377 C C . ILE A 1 314 ? -8.491 -12.420 21.704 1.00 97.44 314 ILE A C 1
ATOM 2379 O O . ILE A 1 314 ? -9.145 -12.884 22.634 1.00 97.44 314 ILE A O 1
ATOM 2383 N N . LEU A 1 315 ? -8.042 -11.164 21.703 1.00 96.56 315 LEU A N 1
ATOM 2384 C CA . LEU A 1 315 ? -8.263 -10.224 22.801 1.00 96.56 315 LEU A CA 1
ATOM 2385 C C . LEU A 1 315 ? -9.676 -9.620 22.820 1.00 96.56 315 LEU A C 1
ATOM 2387 O O . LEU A 1 315 ? -9.997 -8.869 23.738 1.00 96.56 315 LEU A O 1
ATOM 2391 N N . GLY A 1 316 ? -10.514 -9.918 21.823 1.00 94.38 316 GLY A N 1
ATOM 2392 C CA . GLY A 1 316 ? -11.859 -9.354 21.711 1.00 94.38 316 GLY A CA 1
ATOM 2393 C C . GLY A 1 316 ? -11.870 -7.844 21.450 1.00 94.38 316 GLY A C 1
ATOM 2394 O O . GLY A 1 316 ? -12.828 -7.169 21.819 1.00 94.38 316 GLY A O 1
ATOM 2395 N N . ILE A 1 317 ? -10.814 -7.299 20.835 1.00 94.44 317 ILE A N 1
ATOM 2396 C CA . ILE A 1 317 ? -10.756 -5.882 20.459 1.00 94.44 317 ILE A CA 1
ATOM 2397 C C . ILE A 1 317 ? -11.758 -5.649 19.316 1.00 94.44 317 ILE A C 1
ATOM 2399 O O . ILE A 1 317 ? -11.697 -6.351 18.298 1.00 94.44 317 ILE A O 1
ATOM 2403 N N . PRO A 1 318 ? -12.680 -4.678 19.451 1.00 90.38 318 PRO A N 1
ATOM 2404 C CA . PRO A 1 318 ? -13.688 -4.427 18.432 1.00 90.38 318 PRO A CA 1
ATOM 2405 C C . PRO A 1 318 ? -13.046 -3.924 17.132 1.00 90.38 318 PRO A C 1
ATOM 2407 O O . PRO A 1 318 ? -11.967 -3.333 17.134 1.00 90.38 318 PRO A O 1
ATOM 2410 N N . PHE A 1 319 ? -13.729 -4.145 16.007 1.00 90.38 319 PHE A N 1
ATOM 2411 C CA . PHE A 1 319 ? -13.287 -3.693 14.677 1.00 90.38 319 PHE A CA 1
ATOM 2412 C C . PHE A 1 319 ? -11.938 -4.272 14.222 1.00 90.38 319 PHE A C 1
ATOM 2414 O O . PHE A 1 319 ? -11.217 -3.644 13.447 1.00 90.38 319 PHE A O 1
ATOM 2421 N N . SER A 1 320 ? -11.595 -5.486 14.670 1.00 94.12 320 SER A N 1
ATOM 2422 C CA . SER A 1 320 ? -10.309 -6.132 14.370 1.00 94.12 320 SER A CA 1
ATOM 2423 C C . SER A 1 320 ? -9.995 -6.201 12.870 1.00 94.12 320 SER A C 1
ATOM 2425 O O . SER A 1 320 ? -8.850 -5.994 12.481 1.00 94.12 320 SER A O 1
ATOM 2427 N N . VAL A 1 321 ? -11.000 -6.428 12.015 1.00 92.31 321 VAL A N 1
ATOM 2428 C CA . VAL A 1 321 ? -10.840 -6.459 10.548 1.00 92.31 321 VAL A CA 1
ATOM 2429 C C . VAL A 1 321 ? -10.493 -5.076 9.979 1.00 92.31 321 VAL A C 1
ATOM 2431 O O . VAL A 1 321 ? -9.512 -4.952 9.244 1.00 92.31 321 VAL A O 1
ATOM 2434 N N . LEU A 1 322 ? -11.257 -4.029 10.322 1.00 91.62 322 LEU A N 1
ATOM 2435 C CA . LEU A 1 322 ? -10.980 -2.650 9.895 1.00 91.62 322 LEU A CA 1
ATOM 2436 C C . LEU A 1 322 ? -9.600 -2.198 10.372 1.00 91.62 322 LEU A C 1
ATOM 2438 O O . LEU A 1 322 ? -8.823 -1.644 9.597 1.00 91.62 322 LEU A O 1
ATOM 2442 N N . LEU A 1 323 ? -9.278 -2.464 11.636 1.00 94.81 323 LEU A N 1
ATOM 2443 C CA . LEU A 1 323 ? -7.997 -2.093 12.220 1.00 94.81 323 LEU A CA 1
ATOM 2444 C C . LEU A 1 323 ? -6.833 -2.862 11.598 1.00 94.81 323 LEU A C 1
ATOM 2446 O O . LEU A 1 323 ? -5.797 -2.263 11.330 1.00 94.81 323 LEU A O 1
ATOM 2450 N N . ALA A 1 324 ? -6.995 -4.152 11.299 1.00 95.69 324 ALA A N 1
ATOM 2451 C CA . ALA A 1 324 ? -5.964 -4.936 10.623 1.00 95.69 324 ALA A CA 1
ATOM 2452 C C . ALA A 1 324 ? -5.681 -4.405 9.215 1.00 95.69 324 ALA A C 1
ATOM 2454 O O . ALA A 1 324 ? -4.532 -4.386 8.778 1.00 95.69 324 ALA A O 1
ATOM 2455 N N . PHE A 1 325 ? -6.705 -3.910 8.519 1.00 93.44 325 PHE A N 1
ATOM 2456 C CA . PHE A 1 325 ? -6.512 -3.221 7.251 1.00 93.44 325 PHE A CA 1
ATOM 2457 C C . PHE A 1 325 ? -5.746 -1.902 7.412 1.00 93.44 325 PHE A C 1
ATOM 2459 O O . PHE A 1 325 ? -4.814 -1.642 6.652 1.00 93.44 325 PHE A O 1
ATOM 2466 N N . VAL A 1 326 ? -6.082 -1.091 8.419 1.00 94.00 326 VAL A N 1
ATOM 2467 C CA . VAL A 1 326 ? -5.329 0.136 8.729 1.00 94.00 326 VAL A CA 1
ATOM 2468 C C . VAL A 1 326 ? -3.867 -0.190 9.052 1.00 94.00 326 VAL A C 1
ATOM 2470 O O . VAL A 1 326 ? -2.968 0.476 8.541 1.00 94.00 326 VAL A O 1
ATOM 2473 N N . VAL A 1 327 ? -3.615 -1.253 9.825 1.00 96.62 327 VAL A N 1
ATOM 2474 C CA . VAL A 1 327 ? -2.267 -1.778 10.094 1.00 96.62 327 VAL A CA 1
ATOM 2475 C C . VAL A 1 327 ? -1.564 -2.158 8.787 1.00 96.62 327 VAL A C 1
ATOM 2477 O O . VAL A 1 327 ? -0.426 -1.745 8.579 1.00 96.62 327 VAL A O 1
ATOM 2480 N N . ALA A 1 328 ? -2.239 -2.873 7.878 1.00 95.25 328 ALA A N 1
ATOM 2481 C CA . ALA A 1 328 ? -1.691 -3.261 6.576 1.00 95.25 328 ALA A CA 1
ATOM 2482 C C . ALA A 1 328 ? -1.267 -2.046 5.737 1.00 95.25 328 ALA A C 1
ATOM 2484 O O . ALA A 1 328 ? -0.176 -2.031 5.171 1.00 95.25 328 ALA A O 1
ATOM 2485 N N . LEU A 1 329 ? -2.123 -1.019 5.662 1.00 93.81 329 LEU A N 1
ATOM 2486 C CA . LEU A 1 329 ? -1.838 0.209 4.919 1.00 93.81 329 LEU A CA 1
ATOM 2487 C C . LEU A 1 329 ? -0.657 0.967 5.519 1.00 93.81 329 LEU A C 1
ATOM 2489 O O . LEU A 1 329 ? 0.244 1.389 4.796 1.00 93.81 329 LEU A O 1
ATOM 2493 N N . LEU A 1 330 ? -0.648 1.127 6.842 1.00 95.75 330 LEU A N 1
ATOM 2494 C CA . LEU A 1 330 ? 0.421 1.832 7.534 1.00 95.75 330 LEU A CA 1
ATOM 2495 C C . LEU A 1 330 ? 1.746 1.079 7.429 1.00 95.75 330 LEU A C 1
ATOM 2497 O O . LEU A 1 330 ? 2.778 1.723 7.280 1.00 95.75 330 LEU A O 1
ATOM 2501 N N . ALA A 1 331 ? 1.738 -0.256 7.407 1.00 93.56 331 ALA A N 1
ATOM 2502 C CA . ALA A 1 331 ? 2.944 -1.068 7.256 1.00 93.56 331 ALA A CA 1
ATOM 2503 C C . ALA A 1 331 ? 3.735 -0.770 5.964 1.00 93.56 331 ALA A C 1
ATOM 2505 O O . ALA A 1 331 ? 4.937 -1.023 5.924 1.00 93.56 331 ALA A O 1
ATOM 2506 N N . PHE A 1 332 ? 3.119 -0.165 4.937 1.00 89.88 332 PHE A N 1
ATOM 2507 C CA . PHE A 1 332 ? 3.846 0.303 3.752 1.00 89.88 332 PHE A CA 1
ATOM 2508 C C . PHE A 1 332 ? 4.799 1.471 4.029 1.00 89.88 332 PHE A C 1
ATOM 2510 O O . PHE A 1 332 ? 5.720 1.661 3.239 1.00 89.88 332 PHE A O 1
ATOM 2517 N N . ILE A 1 333 ? 4.615 2.217 5.125 1.00 90.19 333 ILE A N 1
ATOM 2518 C CA . ILE A 1 333 ? 5.473 3.327 5.555 1.00 90.19 333 ILE A CA 1
ATOM 2519 C C . ILE A 1 333 ? 6.485 2.785 6.581 1.00 90.19 333 ILE A C 1
ATOM 2521 O O . ILE A 1 333 ? 6.135 2.620 7.754 1.00 90.19 333 ILE A O 1
ATOM 2525 N N . PRO A 1 334 ? 7.743 2.502 6.191 1.00 81.25 334 PRO A N 1
ATOM 2526 C CA . PRO A 1 334 ? 8.704 1.856 7.081 1.00 81.25 334 PRO A CA 1
ATOM 2527 C C . PRO A 1 334 ? 8.991 2.698 8.327 1.00 81.25 334 PRO A C 1
ATOM 2529 O O . PRO A 1 334 ? 9.011 3.927 8.253 1.00 81.25 334 PRO A O 1
ATOM 2532 N N . LEU A 1 335 ? 9.258 2.028 9.456 1.00 79.31 335 LEU A N 1
ATOM 2533 C CA . LEU A 1 335 ? 9.563 2.591 10.787 1.00 79.31 335 LEU A CA 1
ATOM 2534 C C . LEU A 1 335 ? 8.419 3.378 11.450 1.00 79.31 335 LEU A C 1
ATOM 2536 O O . LEU A 1 335 ? 8.157 3.205 12.636 1.00 79.31 335 LEU A O 1
ATOM 2540 N N . VAL A 1 336 ? 7.728 4.228 10.697 1.00 89.19 336 VAL A N 1
ATOM 2541 C CA . VAL A 1 336 ? 6.688 5.128 11.204 1.00 89.19 336 VAL A CA 1
ATOM 2542 C C . VAL A 1 336 ? 5.326 4.439 11.226 1.00 89.19 336 VAL A C 1
ATOM 2544 O O . VAL A 1 336 ? 4.574 4.570 12.189 1.00 89.19 336 VAL A O 1
ATOM 2547 N N . GLY A 1 337 ? 5.023 3.659 10.189 1.00 91.00 337 GLY A N 1
ATOM 2548 C CA . GLY A 1 337 ? 3.734 3.009 10.006 1.00 91.00 337 GLY A CA 1
ATOM 2549 C C . GLY A 1 337 ? 3.339 2.093 11.154 1.00 91.00 337 GLY A C 1
ATOM 2550 O O . GLY A 1 337 ? 2.243 2.213 11.696 1.00 91.00 337 GLY A O 1
ATOM 2551 N N . GLY A 1 338 ? 4.265 1.231 11.582 1.00 92.88 338 GLY A N 1
ATOM 2552 C CA . GLY A 1 338 ? 4.052 0.332 12.715 1.00 92.88 338 GLY A CA 1
ATOM 2553 C C . GLY A 1 338 ? 3.727 1.079 14.011 1.00 92.88 338 GLY A C 1
ATOM 2554 O O . GLY A 1 338 ? 2.816 0.678 14.727 1.00 92.88 338 GLY A O 1
ATOM 2555 N N . LEU A 1 339 ? 4.403 2.198 14.287 1.00 93.50 339 LEU A N 1
ATOM 2556 C CA . LEU A 1 339 ? 4.160 3.001 15.490 1.00 93.50 339 LEU A CA 1
ATOM 2557 C C . LEU A 1 339 ? 2.796 3.693 15.453 1.00 93.50 339 LEU A C 1
ATOM 2559 O O . LEU A 1 339 ? 2.056 3.632 16.432 1.00 93.50 339 LEU A O 1
ATOM 2563 N N . ILE A 1 340 ? 2.433 4.304 14.321 1.00 96.00 340 ILE A N 1
ATOM 2564 C CA . ILE A 1 340 ? 1.110 4.924 14.156 1.00 96.00 340 ILE A CA 1
ATOM 2565 C C . ILE A 1 340 ? 0.018 3.860 14.306 1.00 96.00 340 ILE A C 1
ATOM 2567 O O . ILE A 1 340 ? -0.952 4.072 15.031 1.00 96.00 340 ILE A O 1
ATOM 2571 N N . ALA A 1 341 ? 0.200 2.696 13.680 1.00 96.06 341 ALA A N 1
ATOM 2572 C CA . ALA A 1 341 ? -0.738 1.586 13.777 1.00 96.06 341 ALA A CA 1
ATOM 2573 C C . ALA A 1 341 ? -0.886 1.097 15.226 1.00 96.06 341 ALA A C 1
ATOM 2575 O O . ALA A 1 341 ? -2.007 0.891 15.686 1.00 96.06 341 ALA A O 1
ATOM 2576 N N . ALA A 1 342 ? 0.222 0.981 15.969 1.00 95.81 342 ALA A N 1
ATOM 2577 C CA . ALA A 1 342 ? 0.198 0.627 17.386 1.00 95.81 342 ALA A CA 1
ATOM 2578 C C . ALA A 1 342 ? -0.660 1.612 18.184 1.00 95.81 342 ALA A C 1
ATOM 2580 O O . ALA A 1 342 ? -1.557 1.188 18.903 1.00 95.81 342 ALA A O 1
ATOM 2581 N N . VAL A 1 343 ? -0.423 2.917 18.021 1.00 95.94 343 VAL A N 1
ATOM 2582 C CA . VAL A 1 343 ? -1.176 3.961 18.730 1.00 95.94 343 VAL A CA 1
ATOM 2583 C C . VAL A 1 343 ? -2.666 3.869 18.410 1.00 95.94 343 VAL A C 1
ATOM 2585 O O . VAL A 1 343 ? -3.479 3.825 19.329 1.00 95.94 343 VAL A O 1
ATOM 2588 N N . VAL A 1 344 ? -3.030 3.786 17.127 1.00 95.44 344 VAL A N 1
ATOM 2589 C CA . VAL A 1 344 ? -4.435 3.701 16.699 1.00 95.44 344 VAL A CA 1
ATOM 2590 C C . VAL A 1 344 ? -5.124 2.480 17.310 1.00 95.44 344 VAL A C 1
ATOM 2592 O O . VAL A 1 344 ? -6.203 2.611 17.884 1.00 95.44 344 VAL A O 1
ATOM 2595 N N . VAL A 1 345 ? -4.500 1.302 17.241 1.00 96.81 345 VAL A N 1
ATOM 2596 C CA . VAL A 1 345 ? -5.112 0.076 17.766 1.00 96.81 345 VAL A CA 1
ATOM 2597 C C . VAL A 1 345 ? -5.161 0.074 19.292 1.00 96.81 345 VAL A C 1
ATOM 2599 O O . VAL A 1 345 ? -6.172 -0.332 19.852 1.00 96.81 345 VAL A O 1
ATOM 2602 N N . ILE A 1 346 ? -4.128 0.570 19.980 1.00 96.25 346 ILE A N 1
ATOM 2603 C CA . ILE A 1 346 ? -4.115 0.679 21.448 1.00 96.25 346 ILE A CA 1
ATOM 2604 C C . ILE A 1 346 ? -5.242 1.600 21.929 1.00 96.25 346 ILE A C 1
ATOM 2606 O O . ILE A 1 346 ? -5.927 1.263 22.892 1.00 96.25 346 ILE A O 1
ATOM 2610 N N . LEU A 1 347 ? -5.478 2.725 21.245 1.00 92.94 347 LEU A N 1
ATOM 2611 C CA . LEU A 1 347 ? -6.581 3.629 21.576 1.00 92.94 347 LEU A CA 1
ATOM 2612 C C . LEU A 1 347 ? -7.942 2.936 21.463 1.00 92.94 347 LEU A C 1
ATOM 2614 O O . LEU A 1 347 ? -8.777 3.090 22.351 1.00 92.94 347 LEU A O 1
ATOM 2618 N N . VAL A 1 348 ? -8.158 2.132 20.419 1.00 92.19 348 VAL A N 1
ATOM 2619 C CA . VAL A 1 348 ? -9.397 1.350 20.300 1.00 92.19 348 VAL A CA 1
ATOM 2620 C C . VAL A 1 348 ? -9.443 0.226 21.336 1.00 92.19 348 VAL A C 1
ATOM 2622 O O . VAL A 1 348 ? -10.484 0.001 21.945 1.00 92.19 348 VAL A O 1
ATOM 2625 N N . ALA A 1 349 ? -8.324 -0.437 21.618 1.00 93.94 349 ALA A N 1
ATOM 2626 C CA . ALA A 1 349 ? -8.244 -1.502 22.613 1.00 93.94 349 ALA A CA 1
ATOM 2627 C C . ALA A 1 349 ? -8.592 -1.021 24.032 1.00 93.94 349 ALA A C 1
ATOM 2629 O O . ALA A 1 349 ? -9.153 -1.792 24.806 1.00 93.94 349 ALA A O 1
ATOM 2630 N N . LEU A 1 350 ? -8.333 0.251 24.365 1.00 90.19 350 LEU A N 1
ATOM 2631 C CA . LEU A 1 350 ? -8.733 0.842 25.649 1.00 90.19 350 LEU A CA 1
ATOM 2632 C C . LEU A 1 350 ? -10.251 0.815 25.865 1.00 90.19 350 LEU A C 1
ATOM 2634 O O . LEU A 1 350 ? -10.690 0.716 27.009 1.00 90.19 350 LEU A O 1
ATOM 2638 N N . THR A 1 351 ? -11.049 0.834 24.793 1.00 86.38 351 THR A N 1
ATOM 2639 C CA . THR A 1 351 ? -12.515 0.700 24.889 1.00 86.38 351 THR A CA 1
ATOM 2640 C C . THR A 1 351 ? -12.944 -0.687 25.374 1.00 86.38 351 THR A C 1
ATOM 2642 O O . THR A 1 351 ? -13.988 -0.818 26.006 1.00 86.38 351 THR A O 1
ATOM 2645 N N . ALA A 1 352 ? -12.111 -1.709 25.149 1.00 86.94 352 ALA A N 1
ATOM 2646 C CA . ALA A 1 352 ? -12.294 -3.067 25.656 1.00 86.94 352 ALA A CA 1
ATOM 2647 C C . ALA A 1 352 ? -11.635 -3.290 27.035 1.00 86.94 352 ALA A C 1
ATOM 2649 O O . ALA A 1 352 ? -11.681 -4.397 27.568 1.00 86.94 352 ALA A O 1
ATOM 2650 N N . GLY A 1 353 ? -11.010 -2.258 27.614 1.00 87.62 353 GLY A N 1
ATOM 2651 C CA . GLY A 1 353 ? -10.346 -2.297 28.916 1.00 87.62 353 GLY A CA 1
ATOM 2652 C C . GLY A 1 353 ? -8.838 -2.036 28.849 1.00 87.62 353 GLY A C 1
ATOM 2653 O O . GLY A 1 353 ? -8.142 -2.411 27.905 1.00 87.62 353 GLY A O 1
ATOM 2654 N N . TRP A 1 354 ? -8.301 -1.412 29.902 1.00 88.12 354 TRP A N 1
ATOM 2655 C CA . TRP A 1 354 ? -6.881 -1.042 29.972 1.00 88.12 354 TRP A CA 1
ATOM 2656 C C . TRP A 1 354 ? -5.938 -2.254 29.959 1.00 88.12 354 TRP A C 1
ATOM 2658 O O . TRP A 1 354 ? -4.854 -2.182 29.384 1.00 88.12 354 TRP A O 1
ATOM 2668 N N . GLN A 1 355 ? -6.363 -3.385 30.532 1.00 94.06 355 GLN A N 1
ATOM 2669 C CA . GLN A 1 355 ? -5.606 -4.641 30.515 1.00 94.06 355 GLN A CA 1
ATOM 2670 C C . GLN A 1 355 ? -5.445 -5.156 29.082 1.00 94.06 355 GLN A C 1
ATOM 2672 O O . GLN A 1 355 ? -4.333 -5.471 28.662 1.00 94.06 355 GLN A O 1
ATOM 2677 N N . THR A 1 356 ? -6.535 -5.167 28.311 1.00 94.56 356 THR A N 1
ATOM 2678 C CA . THR A 1 356 ? -6.561 -5.565 26.897 1.00 94.56 356 THR A CA 1
ATOM 2679 C C . THR A 1 356 ? -5.614 -4.702 26.065 1.00 94.56 356 THR A C 1
ATOM 2681 O O . THR A 1 356 ? -4.819 -5.227 25.284 1.00 94.56 356 THR A O 1
ATOM 2684 N N . ALA A 1 357 ? -5.632 -3.384 26.286 1.00 95.62 357 ALA A N 1
ATOM 2685 C CA . ALA A 1 357 ? -4.746 -2.443 25.608 1.00 95.62 357 ALA A CA 1
ATOM 2686 C C . ALA A 1 357 ? -3.261 -2.679 25.927 1.00 95.62 357 ALA A C 1
ATOM 2688 O O . ALA A 1 357 ? -2.432 -2.682 25.017 1.00 95.62 357 ALA A O 1
ATOM 2689 N N . VAL A 1 358 ? -2.918 -2.919 27.198 1.00 97.12 358 VAL A N 1
ATOM 2690 C CA . VAL A 1 358 ? -1.536 -3.210 27.615 1.00 97.12 358 VAL A CA 1
ATOM 2691 C C . VAL A 1 358 ? -1.054 -4.543 27.042 1.00 97.12 358 VAL A C 1
ATOM 2693 O O . VAL A 1 358 ? 0.060 -4.613 26.525 1.00 97.12 358 VAL A O 1
ATOM 2696 N N . ILE A 1 359 ? -1.889 -5.587 27.073 1.00 97.56 359 ILE A N 1
ATOM 2697 C CA . ILE A 1 359 ? -1.546 -6.895 26.497 1.00 97.56 359 ILE A CA 1
ATOM 2698 C C . ILE A 1 359 ? -1.307 -6.760 24.989 1.00 97.56 359 ILE A C 1
ATOM 2700 O O . ILE A 1 359 ? -0.276 -7.217 24.494 1.00 97.56 359 ILE A O 1
ATOM 2704 N N . TYR A 1 360 ? -2.199 -6.070 24.268 1.00 98.06 360 TYR A N 1
ATOM 2705 C CA . TYR A 1 360 ? -2.007 -5.795 22.844 1.00 98.06 360 TYR A CA 1
ATOM 2706 C C . TYR A 1 360 ? -0.706 -5.028 22.587 1.00 98.06 360 TYR A C 1
ATOM 2708 O O . TYR A 1 360 ? 0.067 -5.419 21.714 1.00 98.06 360 TYR A O 1
ATOM 2716 N N . ALA A 1 361 ? -0.433 -3.970 23.359 1.00 97.50 361 ALA A N 1
ATOM 2717 C CA . ALA A 1 361 ? 0.773 -3.161 23.210 1.00 97.50 361 ALA A CA 1
ATOM 2718 C C . ALA A 1 361 ? 2.047 -4.004 23.355 1.00 97.50 361 ALA A C 1
ATOM 2720 O O . ALA A 1 361 ? 2.953 -3.885 22.532 1.00 97.50 361 ALA A O 1
ATOM 2721 N N . ILE A 1 362 ? 2.100 -4.897 24.350 1.00 97.88 362 ILE A N 1
ATOM 2722 C CA . ILE A 1 362 ? 3.235 -5.805 24.561 1.00 97.88 362 ILE A CA 1
ATOM 2723 C C . ILE A 1 362 ? 3.380 -6.770 23.380 1.00 97.88 362 ILE A C 1
ATOM 2725 O O . ILE A 1 362 ? 4.472 -6.891 22.822 1.00 97.88 362 ILE A O 1
ATOM 2729 N N . CYS A 1 363 ? 2.295 -7.431 22.964 1.00 97.81 363 CYS A N 1
ATOM 2730 C CA . CYS A 1 363 ? 2.316 -8.376 21.845 1.00 97.81 363 CYS A CA 1
ATOM 2731 C C . CYS A 1 363 ? 2.740 -7.707 20.532 1.00 97.81 363 CYS A C 1
ATOM 2733 O O . CYS A 1 363 ? 3.588 -8.232 19.811 1.00 97.81 363 CYS A O 1
ATOM 2735 N N . TYR A 1 364 ? 2.172 -6.542 20.225 1.00 97.38 364 TYR A N 1
ATOM 2736 C CA . TYR A 1 364 ? 2.446 -5.821 18.990 1.00 97.38 364 TYR A CA 1
ATOM 2737 C C . TYR A 1 364 ? 3.847 -5.205 18.988 1.00 97.38 364 TYR A C 1
ATOM 2739 O O . TYR A 1 364 ? 4.546 -5.280 17.982 1.00 97.38 364 TYR A O 1
ATOM 2747 N N . PHE A 1 365 ? 4.323 -4.688 20.124 1.00 96.38 365 PHE A N 1
ATOM 2748 C CA . PHE A 1 365 ? 5.709 -4.240 20.247 1.00 96.38 365 PHE A CA 1
ATOM 2749 C C . PHE A 1 365 ? 6.697 -5.400 20.076 1.00 96.38 365 PHE A C 1
ATOM 2751 O O . PHE A 1 365 ? 7.677 -5.260 19.346 1.00 96.38 365 PHE A O 1
ATOM 2758 N N . ALA A 1 366 ? 6.425 -6.563 20.678 1.00 97.06 366 ALA A N 1
ATOM 2759 C CA . ALA A 1 366 ? 7.233 -7.765 20.475 1.00 97.06 366 ALA A CA 1
ATOM 2760 C C . ALA A 1 366 ? 7.260 -8.188 18.997 1.00 97.06 366 ALA A C 1
ATOM 2762 O O . ALA A 1 366 ? 8.320 -8.545 18.480 1.00 97.06 366 ALA A O 1
ATOM 2763 N N . TYR A 1 367 ? 6.128 -8.081 18.296 1.00 96.00 367 TYR A N 1
ATOM 2764 C CA . TYR A 1 367 ? 6.069 -8.308 16.856 1.00 96.00 367 TYR A CA 1
ATOM 2765 C C . TYR A 1 367 ? 6.889 -7.283 16.064 1.00 96.00 367 TYR A C 1
ATOM 2767 O O . TYR A 1 367 ? 7.643 -7.691 15.189 1.00 96.00 367 TYR A O 1
ATOM 2775 N N . LEU A 1 368 ? 6.837 -5.987 16.393 1.00 94.62 368 LEU A N 1
ATOM 2776 C CA . LEU A 1 368 ? 7.675 -4.976 15.732 1.00 94.62 368 LEU A CA 1
ATOM 2777 C C . LEU A 1 368 ? 9.172 -5.283 15.893 1.00 94.62 368 LEU A C 1
ATOM 2779 O O . LEU A 1 368 ? 9.935 -5.137 14.938 1.00 94.62 368 LEU A O 1
ATOM 2783 N N . GLN A 1 369 ? 9.595 -5.768 17.067 1.00 95.19 369 GLN A N 1
ATOM 2784 C CA . GLN A 1 369 ? 10.971 -6.238 17.257 1.00 95.19 369 GLN A CA 1
ATOM 2785 C C . GLN A 1 369 ? 11.253 -7.472 16.394 1.00 95.19 369 GLN A C 1
ATOM 2787 O O . GLN A 1 369 ? 12.256 -7.523 15.683 1.00 95.19 369 GLN A O 1
ATOM 2792 N N . PHE A 1 370 ? 10.358 -8.461 16.399 1.00 94.50 370 PHE A N 1
ATOM 2793 C CA . PHE A 1 370 ? 10.508 -9.648 15.563 1.00 94.50 370 PHE A CA 1
ATOM 2794 C C . PHE A 1 370 ? 10.608 -9.296 14.068 1.00 94.50 370 PHE A C 1
ATOM 2796 O O . PHE A 1 370 ? 11.462 -9.822 13.351 1.00 94.50 370 PHE A O 1
ATOM 2803 N N . GLU A 1 371 ? 9.789 -8.360 13.598 1.00 92.38 371 GLU A N 1
ATOM 2804 C CA . GLU A 1 371 ? 9.812 -7.865 12.229 1.00 92.38 371 GLU A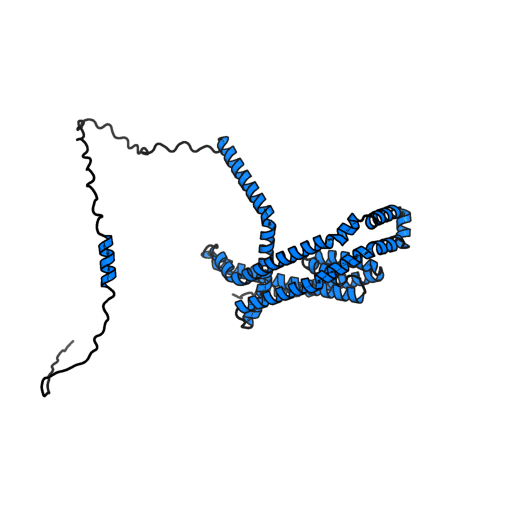 CA 1
ATOM 2805 C C . GLU A 1 371 ? 11.146 -7.189 11.900 1.00 92.38 371 GLU A C 1
ATOM 2807 O O . GLU A 1 371 ? 11.753 -7.494 10.868 1.00 92.38 371 GLU A O 1
ATOM 2812 N N . ALA A 1 372 ? 11.639 -6.325 12.788 1.00 90.38 372 ALA A N 1
ATOM 2813 C CA . ALA A 1 372 ? 12.899 -5.612 12.604 1.00 90.38 372 ALA A CA 1
ATOM 2814 C C . ALA A 1 372 ? 14.117 -6.554 12.585 1.00 90.38 372 ALA A C 1
ATOM 2816 O O . ALA A 1 372 ? 15.003 -6.392 11.745 1.00 90.38 372 ALA A O 1
ATOM 2817 N N . TYR A 1 373 ? 14.156 -7.557 13.468 1.00 90.88 373 TYR A N 1
ATOM 2818 C CA . TYR A 1 373 ? 15.316 -8.443 13.626 1.00 90.88 373 TYR A CA 1
ATOM 2819 C C . TYR A 1 373 ? 15.292 -9.688 12.727 1.00 90.88 373 TYR A C 1
ATOM 2821 O O . TYR A 1 373 ? 16.356 -10.185 12.359 1.00 90.88 373 TYR A O 1
ATOM 2829 N N . PHE A 1 374 ? 14.117 -10.207 12.352 1.00 90.50 374 PHE A N 1
ATOM 2830 C CA . PHE A 1 374 ? 14.011 -11.481 11.624 1.00 90.50 374 PHE A CA 1
ATOM 2831 C C . PHE A 1 374 ? 13.380 -11.350 10.241 1.00 90.50 374 PHE A C 1
ATOM 2833 O O . PHE A 1 374 ? 13.866 -11.975 9.294 1.00 90.50 374 PHE A O 1
ATOM 2840 N N . ILE A 1 375 ? 12.305 -10.571 10.105 1.00 86.94 375 ILE A N 1
ATOM 2841 C CA . ILE A 1 375 ? 11.559 -10.473 8.843 1.00 86.94 375 ILE A CA 1
ATOM 2842 C C . ILE A 1 375 ? 12.299 -9.551 7.868 1.00 86.94 375 ILE A C 1
ATOM 2844 O O . ILE A 1 375 ? 12.668 -9.975 6.769 1.00 86.94 375 ILE A O 1
ATOM 2848 N N . SER A 1 376 ? 12.584 -8.320 8.297 1.00 84.94 376 SER A N 1
ATOM 2849 C CA . SER A 1 376 ? 13.191 -7.277 7.467 1.00 84.94 376 SER A CA 1
ATOM 2850 C C . SER A 1 376 ? 14.539 -7.704 6.867 1.00 84.94 376 SER A C 1
ATOM 2852 O O . SER A 1 376 ? 14.701 -7.588 5.648 1.00 84.94 376 SER A O 1
ATOM 2854 N N . PRO A 1 377 ? 15.484 -8.298 7.631 1.00 83.50 377 PRO A N 1
ATOM 2855 C CA . PRO A 1 377 ? 16.759 -8.730 7.066 1.00 83.50 377 PRO A CA 1
ATOM 2856 C C . PRO A 1 377 ? 16.599 -9.849 6.037 1.00 83.50 377 PRO A C 1
ATOM 2858 O O . PRO A 1 377 ? 17.253 -9.819 5.001 1.00 83.50 377 PRO A O 1
ATOM 2861 N N . ARG A 1 378 ? 15.708 -10.821 6.269 1.00 81.12 378 ARG A N 1
ATOM 2862 C CA . ARG A 1 378 ? 15.514 -11.960 5.352 1.00 81.12 378 ARG A CA 1
ATOM 2863 C C . ARG A 1 378 ? 14.859 -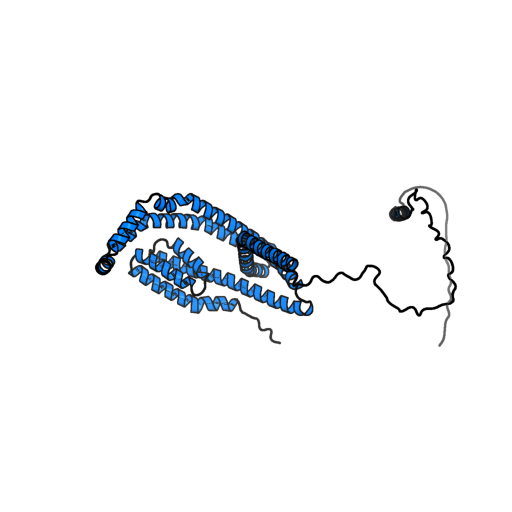11.558 4.039 1.00 81.12 378 ARG A C 1
ATOM 2865 O O . ARG A 1 378 ? 15.182 -12.122 2.993 1.00 81.12 378 ARG A O 1
ATOM 2872 N N . ILE A 1 379 ? 13.937 -10.603 4.092 1.00 75.31 379 ILE A N 1
ATOM 2873 C CA . ILE A 1 379 ? 13.282 -10.064 2.901 1.00 75.31 379 ILE A CA 1
ATOM 2874 C C . ILE A 1 379 ? 14.277 -9.219 2.097 1.00 75.31 379 ILE A C 1
ATOM 2876 O O . ILE A 1 379 ? 14.377 -9.389 0.882 1.00 75.31 379 ILE A O 1
ATOM 2880 N N . MET A 1 380 ? 15.094 -8.404 2.772 1.00 70.00 380 MET A N 1
ATOM 2881 C CA . MET A 1 380 ? 16.101 -7.561 2.122 1.00 70.00 380 MET A CA 1
ATOM 2882 C C . MET A 1 380 ? 17.292 -8.360 1.560 1.00 70.00 380 MET A C 1
ATOM 2884 O O . MET A 1 380 ? 17.776 -8.066 0.470 1.00 70.00 380 MET A O 1
ATOM 2888 N N . GLN A 1 381 ? 17.737 -9.421 2.242 1.00 60.00 381 GLN A N 1
ATOM 2889 C CA . GLN A 1 381 ? 18.840 -10.285 1.788 1.00 60.00 381 GLN A CA 1
ATOM 2890 C C . GLN A 1 381 ? 18.548 -10.970 0.447 1.00 60.00 381 GLN A C 1
ATOM 2892 O O . GLN A 1 381 ? 19.456 -11.157 -0.360 1.00 60.00 381 GLN A O 1
ATOM 2897 N N . LYS A 1 382 ? 17.284 -11.310 0.172 1.00 56.62 382 LYS A N 1
ATOM 2898 C CA . LYS A 1 382 ? 16.874 -11.867 -1.126 1.00 56.62 382 LYS A CA 1
ATOM 2899 C C . LYS A 1 382 ? 16.816 -10.812 -2.238 1.00 56.62 382 LYS A C 1
ATOM 2901 O O . LYS A 1 382 ? 16.906 -11.174 -3.407 1.00 56.62 382 LYS A O 1
ATOM 2906 N N . ALA A 1 383 ? 16.693 -9.529 -1.889 1.00 51.34 383 ALA A N 1
ATOM 2907 C CA . ALA A 1 383 ? 16.638 -8.423 -2.843 1.00 51.34 383 ALA A CA 1
ATOM 2908 C C . ALA A 1 383 ? 18.028 -7.948 -3.314 1.00 51.34 383 ALA A C 1
ATOM 2910 O O . ALA A 1 383 ? 18.120 -7.382 -4.399 1.00 51.34 383 ALA A O 1
ATOM 2911 N N . VAL A 1 384 ? 19.096 -8.209 -2.542 1.00 49.56 384 VAL A N 1
ATOM 2912 C CA . VAL A 1 384 ? 20.472 -7.709 -2.790 1.00 49.56 384 VAL A CA 1
ATOM 2913 C C . VAL A 1 384 ? 21.491 -8.852 -2.923 1.00 49.56 384 VAL A C 1
ATOM 2915 O O . VAL A 1 384 ? 22.668 -8.706 -2.603 1.00 49.56 384 VAL A O 1
ATOM 2918 N N . ALA A 1 385 ? 21.071 -10.027 -3.397 1.00 45.00 385 ALA A N 1
ATOM 2919 C CA . ALA A 1 385 ? 22.013 -11.086 -3.752 1.00 45.00 385 ALA A CA 1
ATOM 2920 C C . ALA A 1 385 ? 22.727 -10.730 -5.070 1.00 45.00 385 ALA A C 1
ATOM 2922 O O . ALA A 1 385 ? 22.451 -11.302 -6.125 1.00 45.00 385 ALA A O 1
ATOM 2923 N N . VAL A 1 386 ? 23.649 -9.767 -5.010 1.00 46.00 386 VAL A N 1
ATOM 2924 C CA . VAL A 1 386 ? 24.587 -9.487 -6.095 1.00 46.00 386 VAL A CA 1
ATOM 2925 C C . VAL A 1 386 ? 25.483 -10.713 -6.210 1.00 46.00 386 VAL A C 1
ATOM 2927 O O . VAL A 1 386 ? 26.336 -10.965 -5.358 1.00 46.00 386 VAL A O 1
ATOM 2930 N N . ARG A 1 387 ? 25.281 -11.509 -7.263 1.00 43.25 387 ARG A N 1
ATOM 2931 C CA . ARG A 1 387 ? 26.270 -12.502 -7.682 1.00 43.25 387 ARG A CA 1
ATOM 2932 C C . ARG A 1 387 ? 27.519 -11.709 -8.053 1.00 43.25 387 ARG A C 1
ATOM 2934 O O . ARG A 1 387 ? 27.578 -11.112 -9.124 1.00 43.25 387 ARG A O 1
ATOM 2941 N N . VAL A 1 388 ? 28.487 -11.656 -7.143 1.00 43.88 388 VAL A N 1
ATOM 2942 C CA . VAL A 1 388 ? 29.843 -11.213 -7.458 1.00 43.88 388 VAL A CA 1
ATOM 2943 C C . VAL A 1 388 ? 30.331 -12.152 -8.558 1.00 43.88 388 VAL A C 1
ATOM 2945 O O . VAL A 1 388 ? 30.637 -13.315 -8.298 1.00 43.88 388 VAL A O 1
ATOM 2948 N N . LEU A 1 389 ? 30.316 -11.680 -9.805 1.00 49.47 389 LEU A N 1
ATOM 2949 C CA . LEU A 1 389 ? 31.099 -12.294 -10.866 1.00 49.47 389 LEU A CA 1
ATOM 2950 C C . LEU A 1 389 ? 32.554 -12.126 -10.437 1.00 49.47 389 LEU A C 1
ATOM 2952 O O . LEU A 1 389 ? 33.073 -11.011 -10.395 1.00 49.47 389 LEU A O 1
ATOM 2956 N N . SER A 1 390 ? 33.156 -13.233 -10.012 1.00 42.16 390 SER A N 1
ATOM 2957 C CA . SER A 1 390 ? 34.602 -13.330 -9.856 1.00 42.16 390 SER A CA 1
ATOM 2958 C C . SER A 1 390 ? 35.236 -13.063 -11.229 1.00 42.16 390 SER A C 1
ATOM 2960 O O . SER A 1 390 ? 34.643 -13.481 -12.229 1.00 42.16 390 SER A O 1
ATOM 2962 N N . PRO A 1 391 ? 36.360 -12.328 -11.282 1.00 51.06 391 PRO A N 1
ATOM 2963 C CA . PRO A 1 391 ? 37.037 -11.985 -12.530 1.00 51.06 391 PRO A CA 1
ATOM 2964 C C . PRO A 1 391 ? 37.502 -13.207 -13.323 1.00 51.06 391 PRO A C 1
ATOM 2966 O O . PRO A 1 391 ? 37.798 -14.249 -12.692 1.00 51.06 391 PRO A O 1
#

Radius of gyration: 43.64 Å; chains: 1; bounding box: 88×101×132 Å

pLDDT: mean 79.62, std 17.86, range [31.31, 98.19]

Secondary structure (DSSP, 8-state):
--------------------------------SHHHHHHHHHHTTSPPTT-PPP---PPPPP----S------------SS--PPPPPPTT-HHHHHHHHHHHHHHHHHHHHHHHHHHHHHHHHHHHHHHHHHHHHHHHHHHHTT--HHHHHHHHHHHHHHHHHHIIIIIHHHHHHHHHHHHHHHHHHHHHHHTSHHHHHHHHHH--HHHHHHHHHHHHH-HHHHHHHHTTHHHHHHHHHHHHHHHHHHHHHHHHHHHHHHHHHHHHHHHS-TTTHHHHHHHHHHHHHHHHHHHHHHHHHHHHHHHHHHHHHHHTT-TTHHHHHHHHHHHHTSTTHHHHHHHHHHHHHHGGG-HHHHHHHHHHHHHHHHHIIIIIHHHHHHHH--------